Protein AF-A0A5J5CFA6-F1 (afdb_monomer_lite)

Structure (mmCIF, N/CA/C/O backbone):
data_AF-A0A5J5CFA6-F1
#
_entry.id   AF-A0A5J5CFA6-F1
#
loop_
_atom_site.group_PDB
_atom_site.id
_atom_site.type_symbol
_atom_site.label_atom_id
_atom_site.label_alt_id
_atom_site.label_comp_id
_atom_site.label_asym_id
_atom_site.label_entity_id
_atom_site.label_seq_id
_atom_site.pdbx_PDB_ins_code
_atom_site.Cartn_x
_atom_site.Cartn_y
_atom_site.Cartn_z
_atom_site.occupancy
_atom_site.B_iso_or_equiv
_atom_site.auth_seq_id
_atom_site.auth_comp_id
_atom_site.auth_asym_id
_atom_site.auth_atom_id
_atom_site.pdbx_PDB_model_num
ATOM 1 N N . MET A 1 1 ? 17.992 16.872 -19.920 1.00 33.62 1 MET A N 1
ATOM 2 C CA . MET A 1 1 ? 18.796 17.992 -20.480 1.00 33.62 1 MET A CA 1
ATOM 3 C C . MET A 1 1 ? 19.857 17.489 -21.474 1.00 33.62 1 MET A C 1
ATOM 5 O O . MET A 1 1 ? 21.034 17.782 -21.316 1.00 33.62 1 MET A O 1
ATOM 9 N N . VAL A 1 2 ? 19.469 16.762 -22.528 1.00 30.34 2 VAL A N 1
ATOM 10 C CA . VAL A 1 2 ? 20.411 16.257 -23.551 1.00 30.34 2 VAL A CA 1
ATOM 11 C C . VAL A 1 2 ? 19.883 16.626 -24.939 1.00 30.34 2 VAL A C 1
ATOM 13 O O . VAL A 1 2 ? 19.381 15.795 -25.676 1.00 30.34 2 VAL A O 1
ATOM 16 N N . SER A 1 3 ? 19.939 17.915 -25.281 1.00 30.81 3 SER A N 1
ATOM 17 C CA . SER A 1 3 ? 19.613 18.410 -26.634 1.00 30.81 3 SER A CA 1
ATOM 18 C C . SER A 1 3 ? 20.672 19.386 -27.176 1.00 30.81 3 SER A C 1
ATOM 20 O O . SER A 1 3 ? 20.427 20.112 -28.134 1.00 30.81 3 SER A O 1
ATOM 22 N N . GLY A 1 4 ? 21.864 19.430 -26.569 1.00 30.11 4 GLY A N 1
ATOM 23 C CA . GLY A 1 4 ? 22.880 20.448 -26.875 1.00 30.11 4 GLY A CA 1
ATOM 24 C C . GLY A 1 4 ? 24.024 20.031 -27.809 1.00 30.11 4 GLY A C 1
ATOM 25 O O . GLY A 1 4 ? 24.777 20.897 -28.236 1.00 30.11 4 GLY A O 1
ATOM 26 N N . ALA A 1 5 ? 24.203 18.742 -28.126 1.00 32.88 5 ALA A N 1
ATOM 27 C CA . ALA A 1 5 ? 25.466 18.263 -28.718 1.00 32.88 5 ALA A CA 1
ATOM 28 C C . ALA A 1 5 ? 25.434 17.929 -30.225 1.00 32.88 5 ALA A C 1
ATOM 30 O O . ALA A 1 5 ? 26.493 17.786 -30.829 1.00 32.88 5 ALA A O 1
ATOM 31 N N . ARG A 1 6 ? 24.258 17.840 -30.864 1.00 40.03 6 ARG A N 1
ATOM 32 C CA . ARG A 1 6 ? 24.139 17.427 -32.281 1.00 40.03 6 ARG A CA 1
ATOM 33 C C . ARG A 1 6 ? 24.573 18.463 -33.351 1.00 40.03 6 ARG A C 1
ATOM 35 O O . ARG A 1 6 ? 25.003 18.018 -34.413 1.00 40.03 6 ARG A O 1
ATOM 42 N N . PRO A 1 7 ? 24.555 19.801 -33.142 1.00 39.56 7 PRO A N 1
ATOM 43 C CA . PRO A 1 7 ? 24.908 20.748 -34.217 1.00 39.56 7 PRO A CA 1
ATOM 44 C C . PRO A 1 7 ? 26.412 20.821 -34.545 1.00 39.56 7 PRO A C 1
ATOM 46 O O . PRO A 1 7 ? 26.790 21.133 -35.671 1.00 39.56 7 PRO A O 1
ATOM 49 N N . LEU A 1 8 ? 27.284 20.523 -33.574 1.00 43.47 8 LEU A N 1
ATOM 50 C CA . LEU A 1 8 ? 28.741 20.693 -33.700 1.00 43.47 8 LEU A CA 1
ATOM 51 C C . LEU A 1 8 ? 29.437 19.541 -34.446 1.00 43.47 8 LEU A C 1
ATOM 53 O O . LEU A 1 8 ? 30.535 19.722 -34.972 1.00 43.47 8 LEU A O 1
ATOM 57 N N . GLU A 1 9 ? 28.824 18.356 -34.502 1.00 41.62 9 GLU A N 1
ATOM 58 C CA . GLU A 1 9 ? 29.401 17.184 -35.176 1.00 41.62 9 GLU A CA 1
ATOM 59 C C . GLU A 1 9 ? 29.199 17.222 -36.692 1.00 41.62 9 GLU A C 1
ATOM 61 O O . GLU A 1 9 ? 30.146 16.947 -37.431 1.00 41.62 9 GLU A O 1
ATOM 66 N N . GLY A 1 10 ? 28.026 17.658 -37.167 1.00 38.44 10 GLY A N 1
ATOM 67 C CA . GLY A 1 10 ? 27.763 17.833 -38.601 1.00 38.44 10 GLY A CA 1
ATOM 68 C C . GLY A 1 10 ? 28.686 18.873 -39.244 1.00 38.44 10 GLY A C 1
ATOM 69 O O . GLY A 1 10 ? 29.215 18.653 -40.332 1.00 38.44 10 GLY A O 1
ATOM 70 N N . GLN A 1 11 ? 28.976 19.961 -38.526 1.00 43.03 11 GLN A N 1
ATOM 71 C CA . GLN A 1 11 ? 29.880 21.014 -38.993 1.00 43.03 11 GLN A CA 1
ATOM 72 C C . GLN A 1 11 ? 31.335 20.518 -39.108 1.00 43.03 11 GLN A C 1
ATOM 74 O O . GLN A 1 11 ? 31.998 20.773 -40.111 1.00 43.03 11 GLN A O 1
ATOM 79 N N . LYS A 1 12 ? 31.805 19.708 -38.147 1.00 46.19 12 LYS A N 1
ATOM 80 C CA . LYS A 1 12 ? 33.144 19.088 -38.189 1.00 46.19 12 LYS A CA 1
ATOM 81 C C . LYS A 1 12 ? 33.281 18.013 -39.272 1.00 46.19 12 LYS A C 1
ATOM 83 O O . LYS A 1 12 ? 34.364 17.842 -39.833 1.00 46.19 12 LYS A O 1
ATOM 88 N N . ILE A 1 13 ? 32.208 17.285 -39.591 1.00 42.47 13 ILE A N 1
ATOM 89 C CA . ILE A 1 13 ? 32.183 16.320 -40.705 1.00 42.47 13 ILE A CA 1
ATOM 90 C C . ILE A 1 13 ? 32.250 17.059 -42.050 1.00 42.47 13 ILE A C 1
ATOM 92 O O . ILE A 1 13 ? 32.995 16.654 -42.945 1.00 42.47 13 ILE A O 1
ATOM 96 N N . GLN A 1 14 ? 31.555 18.192 -42.174 1.00 42.97 14 GLN A N 1
ATOM 97 C CA . GLN A 1 14 ? 31.623 19.040 -43.363 1.00 42.97 14 GLN A CA 1
ATOM 98 C C . GLN A 1 14 ? 33.031 19.638 -43.551 1.00 42.97 14 GLN A C 1
ATOM 100 O O . GLN A 1 14 ? 33.570 19.590 -44.654 1.00 42.97 14 GLN A O 1
ATOM 105 N N . GLU A 1 15 ? 33.665 20.126 -42.477 1.00 49.53 15 GLU A N 1
ATOM 106 C CA . GLU A 1 15 ? 35.040 20.661 -42.485 1.00 49.53 15 GLU A CA 1
ATOM 107 C C . GLU A 1 15 ? 36.104 19.597 -42.799 1.00 49.53 15 GLU A C 1
ATOM 109 O O . GLU A 1 15 ? 37.055 19.847 -43.539 1.00 49.53 15 GLU A O 1
ATOM 114 N N . THR A 1 16 ? 35.947 18.377 -42.281 1.00 44.50 16 THR A N 1
ATOM 115 C CA . THR A 1 16 ? 36.862 17.268 -42.606 1.00 44.50 16 THR A CA 1
ATOM 116 C C . THR A 1 16 ? 36.688 16.788 -44.046 1.00 44.50 16 THR A C 1
ATOM 118 O O . THR A 1 16 ? 37.679 16.466 -44.700 1.00 44.50 16 THR A O 1
ATOM 121 N N . THR A 1 17 ? 35.465 16.814 -44.580 1.00 42.38 17 THR A N 1
ATOM 122 C CA . THR A 1 17 ? 35.175 16.469 -45.982 1.00 42.38 17 THR A CA 1
ATOM 123 C C . THR A 1 17 ? 35.729 17.516 -46.952 1.00 42.38 17 THR A C 1
ATOM 125 O O . THR A 1 17 ? 36.314 17.162 -47.978 1.00 42.38 17 THR A O 1
ATOM 128 N N . THR A 1 18 ? 35.635 18.808 -46.622 1.00 51.56 18 THR A N 1
ATOM 129 C CA . THR A 1 18 ? 36.231 19.882 -47.433 1.00 51.56 18 THR A CA 1
ATOM 130 C C . THR A 1 18 ? 37.760 19.863 -47.383 1.00 51.56 18 THR A C 1
ATOM 132 O O . THR A 1 18 ? 38.388 20.047 -48.429 1.00 51.56 18 THR A O 1
ATOM 135 N N . LEU A 1 19 ? 38.368 19.554 -46.229 1.00 52.03 19 LEU A N 1
ATOM 136 C CA . LEU A 1 19 ? 39.818 19.341 -46.087 1.00 52.03 19 LEU A CA 1
ATOM 137 C C . LEU A 1 19 ? 40.317 18.119 -46.876 1.00 52.03 19 LEU A C 1
ATOM 139 O O . LEU A 1 19 ? 41.368 18.183 -47.512 1.00 52.03 19 LEU A O 1
ATOM 143 N N . LEU A 1 20 ? 39.565 17.014 -46.881 1.00 49.50 20 LEU A N 1
ATOM 144 C CA . LEU A 1 20 ? 39.881 15.821 -47.678 1.00 49.50 20 LEU A CA 1
AT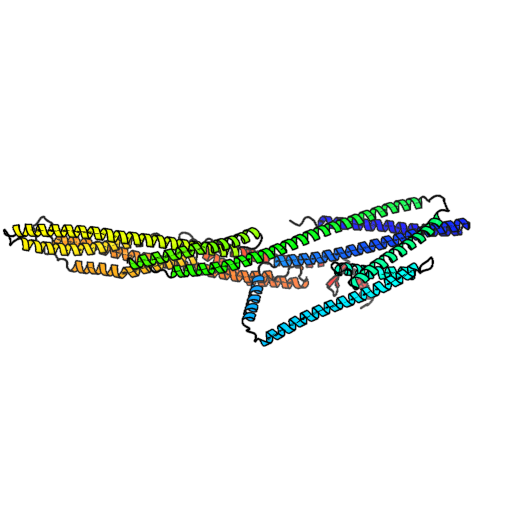OM 145 C C . LEU A 1 20 ? 39.823 16.108 -49.184 1.00 49.50 20 LEU A C 1
ATOM 147 O O . LEU A 1 20 ? 40.749 15.731 -49.903 1.00 49.50 20 LEU A O 1
ATOM 151 N N . ASN A 1 21 ? 38.795 16.824 -49.649 1.00 49.47 21 ASN A N 1
ATOM 152 C CA . ASN A 1 21 ? 38.647 17.182 -51.063 1.00 49.47 21 ASN A CA 1
ATOM 153 C C . ASN A 1 21 ? 39.729 18.167 -51.535 1.00 49.47 21 ASN A C 1
ATOM 155 O O . ASN A 1 21 ? 40.370 17.925 -52.554 1.00 49.47 21 ASN A O 1
ATOM 159 N N . THR A 1 22 ? 40.023 19.220 -50.765 1.00 53.91 22 THR A N 1
ATOM 160 C CA . THR A 1 22 ? 41.109 20.161 -51.118 1.00 53.91 22 THR A CA 1
ATOM 161 C C . THR A 1 22 ? 42.494 19.514 -51.085 1.00 53.91 22 THR A C 1
ATOM 163 O O . THR A 1 22 ? 43.378 19.893 -51.858 1.00 53.91 22 THR A O 1
ATOM 166 N N . ASN A 1 23 ? 42.715 18.523 -50.218 1.00 53.34 23 ASN A N 1
ATOM 167 C CA . ASN A 1 23 ? 43.973 17.779 -50.188 1.00 53.34 23 ASN A CA 1
ATOM 168 C C . ASN A 1 23 ? 44.081 16.755 -51.327 1.00 53.34 23 ASN A C 1
ATOM 170 O O . ASN A 1 23 ? 45.186 16.524 -51.822 1.00 53.34 23 ASN A O 1
ATOM 174 N N . TRP A 1 24 ? 42.963 16.202 -51.805 1.00 58.28 24 TRP A N 1
ATOM 175 C CA . TRP A 1 24 ? 42.947 15.332 -52.983 1.00 58.28 24 TRP A CA 1
ATOM 176 C C . TRP A 1 24 ? 43.422 16.063 -54.244 1.00 58.28 24 TRP A C 1
ATOM 178 O O . TRP A 1 24 ? 44.252 15.535 -54.984 1.00 58.28 24 TRP A O 1
ATOM 188 N N . ASP A 1 25 ? 43.010 17.317 -54.433 1.00 60.88 25 ASP A N 1
ATOM 189 C CA . ASP A 1 25 ? 43.455 18.143 -55.561 1.00 60.88 25 ASP A CA 1
ATOM 190 C C . ASP A 1 25 ? 44.965 18.418 -55.530 1.00 60.88 25 ASP A C 1
ATOM 192 O O . ASP A 1 25 ? 45.639 18.377 -56.564 1.00 60.88 25 ASP A O 1
ATOM 196 N N . LYS A 1 26 ? 45.533 18.632 -54.335 1.00 61.62 26 LYS A N 1
ATOM 197 C CA . LYS A 1 26 ? 46.985 18.798 -54.151 1.00 61.62 26 LYS A CA 1
ATOM 198 C C . LYS A 1 26 ? 47.749 17.514 -54.478 1.00 61.62 26 LYS A C 1
ATOM 200 O O . LYS A 1 26 ? 48.770 17.573 -55.161 1.00 61.62 26 LYS A O 1
ATOM 205 N N . VAL A 1 27 ? 47.251 16.358 -54.037 1.00 61.31 27 VAL A N 1
ATOM 206 C CA . VAL A 1 27 ? 47.850 15.045 -54.341 1.00 61.31 27 VAL A CA 1
ATOM 207 C C . VAL A 1 27 ? 47.764 14.737 -55.837 1.00 61.31 27 VAL A C 1
ATOM 209 O O . VAL A 1 27 ? 48.747 14.285 -56.428 1.00 61.31 27 VAL A O 1
ATOM 212 N N . ASN A 1 28 ? 46.631 15.041 -56.472 1.00 64.38 28 ASN A N 1
ATOM 213 C CA . ASN A 1 28 ? 46.450 14.881 -57.911 1.00 64.38 28 ASN A CA 1
ATOM 214 C C . ASN A 1 28 ? 47.413 15.787 -58.694 1.00 64.38 28 ASN A C 1
ATOM 216 O O . ASN A 1 28 ? 48.070 15.339 -59.631 1.00 64.38 28 ASN A O 1
ATOM 220 N N . LYS A 1 29 ? 47.593 17.039 -58.259 1.00 70.12 29 LYS A N 1
ATOM 221 C CA . LYS A 1 29 ? 48.580 17.953 -58.847 1.00 70.12 29 LYS A CA 1
ATOM 222 C C . LYS A 1 29 ? 50.013 17.420 -58.724 1.00 70.12 29 LYS A C 1
ATOM 224 O O . LYS A 1 29 ? 50.727 17.395 -59.721 1.00 70.12 29 LYS A O 1
ATOM 229 N N . LEU A 1 30 ? 50.412 16.918 -57.551 1.00 64.88 30 LEU A N 1
ATOM 230 C CA . LEU A 1 30 ? 51.736 16.308 -57.341 1.00 64.88 30 LEU A CA 1
ATOM 231 C C . LEU A 1 30 ? 51.962 15.076 -58.230 1.00 64.88 30 LEU A C 1
ATOM 233 O O . LEU A 1 30 ? 53.066 14.867 -58.735 1.00 64.88 30 LEU A O 1
ATOM 237 N N . TYR A 1 31 ? 50.918 14.277 -58.459 1.00 67.88 31 TYR A N 1
ATOM 238 C CA . TYR A 1 31 ? 50.969 13.154 -59.391 1.00 67.88 31 TYR A CA 1
ATOM 239 C C . TYR A 1 31 ? 51.200 13.624 -60.836 1.00 67.88 31 TYR A C 1
ATOM 241 O O . TYR A 1 31 ? 52.069 13.084 -61.525 1.00 67.88 31 TYR A O 1
ATOM 249 N N . GLN A 1 32 ? 50.487 14.665 -61.277 1.00 71.06 32 GLN A N 1
ATOM 250 C CA . GLN A 1 32 ? 50.674 15.258 -62.605 1.00 71.06 32 GLN A CA 1
ATOM 251 C C . GLN A 1 32 ? 52.067 15.878 -62.777 1.00 71.06 32 GLN A C 1
ATOM 253 O O . GLN A 1 32 ? 52.709 15.690 -63.811 1.00 71.06 32 GLN A O 1
ATOM 258 N N . ASP A 1 33 ? 52.580 16.563 -61.756 1.00 72.19 33 ASP A N 1
ATOM 259 C CA . ASP A 1 33 ? 53.919 17.154 -61.784 1.00 72.19 33 ASP A CA 1
ATOM 260 C C . ASP A 1 33 ? 55.008 16.071 -61.845 1.00 72.19 33 ASP A C 1
ATOM 262 O O . ASP A 1 33 ? 55.966 16.200 -62.607 1.00 72.19 33 ASP A O 1
ATOM 266 N N . ARG A 1 34 ? 54.832 14.943 -61.141 1.00 72.69 34 ARG A N 1
ATOM 267 C CA . ARG A 1 34 ? 55.717 13.771 -61.258 1.00 72.69 34 ARG A CA 1
ATOM 268 C C . ARG A 1 34 ? 55.721 13.199 -62.678 1.00 72.69 34 ARG A C 1
ATOM 270 O O . ARG A 1 34 ? 56.790 12.867 -63.187 1.00 72.69 34 ARG A O 1
ATOM 277 N N . LEU A 1 35 ? 54.557 13.071 -63.319 1.00 71.19 35 LEU A N 1
ATOM 278 C CA . LEU A 1 35 ? 54.470 12.596 -64.706 1.00 71.19 35 LEU A CA 1
ATOM 279 C C . LEU A 1 35 ? 55.238 13.520 -65.657 1.00 71.19 35 LEU A C 1
ATOM 281 O O . LEU A 1 35 ? 56.030 13.039 -66.468 1.00 71.19 35 LEU A O 1
ATOM 285 N N . LYS A 1 36 ? 55.086 14.839 -65.492 1.00 73.75 36 LYS A N 1
ATOM 286 C CA . LYS A 1 36 ? 55.841 15.833 -66.265 1.00 73.75 36 LYS A CA 1
ATOM 287 C C . LYS A 1 36 ? 57.345 15.710 -66.030 1.00 73.75 36 LYS A C 1
ATOM 289 O O . LYS A 1 36 ? 58.085 15.607 -67.002 1.00 73.75 36 LYS A O 1
ATOM 294 N N . VAL A 1 37 ? 57.790 15.643 -64.772 1.00 72.38 37 VAL A N 1
ATOM 295 C CA . VAL A 1 37 ? 59.213 15.491 -64.408 1.00 72.38 37 VAL A CA 1
ATOM 296 C C . VAL A 1 37 ? 59.811 14.201 -64.975 1.00 72.38 37 VAL A C 1
ATOM 298 O O . VAL A 1 37 ? 60.940 14.227 -65.454 1.00 72.38 37 VAL A O 1
ATOM 301 N N . ASN A 1 38 ? 59.065 13.093 -64.972 1.00 71.69 38 ASN A N 1
ATOM 302 C CA . ASN A 1 38 ? 59.511 11.848 -65.598 1.00 71.69 38 ASN A CA 1
ATOM 303 C C . ASN A 1 38 ? 59.621 11.977 -67.121 1.00 71.69 38 ASN A C 1
ATOM 305 O O . ASN A 1 38 ? 60.637 11.566 -67.664 1.00 71.69 38 ASN A O 1
ATOM 309 N N . SER A 1 39 ? 58.621 12.556 -67.800 1.00 73.88 39 SER A N 1
ATOM 310 C CA . SER A 1 39 ? 58.667 12.719 -69.264 1.00 73.88 39 SER A CA 1
ATOM 311 C C . SER A 1 39 ? 59.825 13.620 -69.701 1.00 73.88 39 SER A C 1
ATOM 313 O O . SER A 1 39 ? 60.682 13.196 -70.465 1.00 73.88 39 SER A O 1
ATOM 315 N N . VAL A 1 40 ? 59.937 14.809 -69.099 1.00 73.12 40 VAL A N 1
ATOM 316 C CA . VAL A 1 40 ? 60.995 15.779 -69.398 1.00 73.12 40 VAL A CA 1
ATOM 317 C C . VAL A 1 40 ? 62.363 15.220 -69.016 1.00 73.12 40 VAL A C 1
ATOM 319 O O . VAL A 1 40 ? 63.340 15.418 -69.730 1.00 73.12 40 VAL A O 1
ATOM 322 N N . GLY A 1 41 ? 62.454 14.504 -67.894 1.00 70.94 41 GLY A N 1
ATOM 323 C CA . GLY A 1 41 ? 63.691 13.862 -67.466 1.00 70.94 41 GLY A CA 1
ATOM 324 C C . GLY A 1 41 ? 64.154 12.751 -68.414 1.00 70.94 41 GLY A C 1
ATOM 325 O O . GLY A 1 41 ? 65.361 12.596 -68.606 1.00 70.94 41 GLY A O 1
ATOM 326 N N . GLU A 1 42 ? 63.225 12.010 -69.021 1.00 71.69 42 GLU A N 1
ATOM 327 C CA . GLU A 1 42 ? 63.524 10.976 -70.015 1.00 71.69 42 GLU A CA 1
ATOM 328 C C . GLU A 1 42 ? 63.955 11.599 -71.352 1.00 71.69 42 GLU A C 1
ATOM 330 O O . GLU A 1 42 ? 64.986 11.206 -71.897 1.00 71.69 42 GLU A O 1
ATOM 335 N N . ASP A 1 43 ? 63.253 12.637 -71.820 1.00 73.62 43 ASP A N 1
ATOM 336 C CA . ASP A 1 43 ? 63.606 13.385 -73.036 1.00 73.62 43 ASP A CA 1
ATOM 337 C C . ASP A 1 43 ? 65.006 14.013 -72.920 1.00 73.62 43 ASP A C 1
ATOM 339 O O . ASP A 1 43 ? 65.841 13.895 -73.819 1.00 73.62 43 ASP A O 1
ATOM 343 N N . ILE A 1 44 ? 65.313 14.622 -71.767 1.00 70.75 44 ILE A N 1
ATOM 344 C CA . ILE A 1 44 ? 66.647 15.171 -71.489 1.00 70.75 44 ILE A CA 1
ATOM 345 C C . ILE A 1 44 ? 67.689 14.045 -71.421 1.00 70.75 44 ILE A C 1
ATOM 347 O O . ILE A 1 44 ? 68.805 14.229 -71.907 1.00 70.75 44 ILE A O 1
ATOM 351 N N . SER A 1 45 ? 67.354 12.868 -70.876 1.00 71.25 45 SER A N 1
ATOM 352 C CA . SER A 1 45 ? 68.270 11.716 -70.834 1.00 71.25 45 SER A CA 1
ATOM 353 C C . SER A 1 45 ? 68.674 11.244 -72.236 1.00 71.25 45 SER A C 1
ATOM 355 O O . SER A 1 45 ? 69.821 10.845 -72.426 1.00 71.25 45 SER A O 1
ATOM 357 N N . GLN A 1 46 ? 67.775 11.328 -73.223 1.00 74.12 46 GLN A N 1
ATOM 358 C CA . GLN A 1 46 ? 68.049 10.935 -74.613 1.00 74.12 46 GLN A CA 1
ATOM 359 C C . GLN A 1 46 ? 68.950 11.928 -75.361 1.00 74.12 46 GLN A C 1
ATOM 361 O O . GLN A 1 46 ? 69.677 11.531 -76.269 1.00 74.12 46 GLN A O 1
ATOM 366 N N . LEU A 1 47 ? 68.922 13.204 -74.971 1.00 72.81 47 LEU A N 1
ATOM 367 C CA . LEU A 1 47 ? 69.700 14.286 -75.589 1.00 72.81 47 LEU A CA 1
ATOM 368 C C . LEU A 1 47 ? 71.035 14.568 -74.876 1.00 72.81 47 LEU A C 1
ATOM 370 O O . LEU A 1 47 ? 71.814 15.405 -75.330 1.00 72.81 47 LEU A O 1
ATOM 374 N N . SER A 1 48 ? 71.295 13.896 -73.753 1.00 72.50 48 SER A N 1
ATOM 375 C CA . SER A 1 48 ? 72.458 14.142 -72.893 1.00 72.50 48 SER A CA 1
ATOM 376 C C . SER A 1 48 ? 73.614 13.180 -73.165 1.00 72.50 48 SER A C 1
ATOM 378 O O . SER A 1 48 ? 73.453 12.124 -73.778 1.00 72.50 48 SER A O 1
ATOM 380 N N . THR A 1 49 ? 74.804 13.523 -72.662 1.00 74.12 49 THR A N 1
ATOM 381 C CA . THR A 1 49 ? 75.951 12.606 -72.685 1.00 74.12 49 THR A CA 1
ATOM 382 C C . THR A 1 49 ? 75.633 11.316 -71.906 1.00 74.12 49 THR A C 1
ATOM 384 O O . THR A 1 49 ? 74.797 11.344 -70.998 1.00 74.12 49 THR A O 1
ATOM 387 N N . PRO A 1 50 ? 76.278 10.173 -72.211 1.00 74.62 50 PRO A N 1
ATOM 388 C CA . PRO A 1 50 ? 75.974 8.897 -71.554 1.00 74.62 50 PRO A CA 1
ATOM 389 C C . PRO A 1 50 ? 76.063 8.945 -70.019 1.00 74.62 50 PRO A C 1
ATOM 391 O O . PRO A 1 50 ? 75.222 8.354 -69.332 1.00 74.62 50 PRO A O 1
ATOM 394 N N . ASP A 1 51 ? 77.031 9.691 -69.483 1.00 66.38 51 ASP A N 1
ATOM 395 C CA . ASP A 1 51 ? 77.221 9.858 -68.040 1.00 66.38 51 ASP A CA 1
ATOM 396 C C . ASP A 1 51 ? 76.101 10.702 -67.415 1.00 66.38 51 ASP A C 1
ATOM 398 O O . ASP A 1 51 ? 75.494 10.282 -66.422 1.00 66.38 51 ASP A O 1
ATOM 402 N N . ASP A 1 52 ? 75.737 11.829 -68.030 1.00 65.19 52 ASP A N 1
ATOM 403 C CA . ASP A 1 52 ? 74.643 12.687 -67.557 1.00 65.19 52 ASP A CA 1
ATOM 404 C C . ASP A 1 52 ? 73.280 11.986 -67.657 1.00 65.19 52 ASP A C 1
ATOM 406 O O . ASP A 1 52 ? 72.460 12.047 -66.734 1.00 65.19 52 ASP A O 1
ATOM 410 N N . ALA A 1 53 ? 73.065 11.229 -68.734 1.00 66.75 53 ALA A N 1
ATOM 411 C CA . ALA A 1 53 ? 71.870 10.427 -68.952 1.00 66.75 53 ALA A CA 1
ATOM 412 C C . ALA A 1 53 ? 71.695 9.353 -67.863 1.00 66.75 53 ALA A C 1
ATOM 414 O O . ALA A 1 53 ? 70.588 9.160 -67.347 1.00 66.75 53 ALA A O 1
ATOM 415 N N . SER A 1 54 ? 72.785 8.681 -67.471 1.00 71.69 54 SER A N 1
ATOM 416 C CA . SER A 1 54 ? 72.782 7.669 -66.405 1.00 71.69 54 SER A CA 1
ATOM 417 C C . SER A 1 54 ? 72.448 8.269 -65.030 1.00 71.69 54 SER A C 1
ATOM 419 O O . SER A 1 54 ? 71.712 7.681 -64.223 1.00 71.69 54 SER A O 1
ATOM 421 N N . ARG A 1 55 ? 72.934 9.487 -64.780 1.00 71.12 55 ARG A N 1
ATOM 422 C CA . ARG A 1 55 ? 72.717 10.228 -63.541 1.00 71.12 55 ARG A CA 1
ATOM 423 C C . ARG A 1 55 ? 71.272 10.708 -63.409 1.00 71.12 55 ARG A C 1
ATOM 425 O O . ARG A 1 55 ? 70.663 10.509 -62.355 1.00 71.12 55 ARG A O 1
ATOM 432 N N . LEU A 1 56 ? 70.707 11.265 -64.481 1.00 70.06 56 LEU A N 1
ATOM 433 C CA . LEU A 1 56 ? 69.295 11.654 -64.567 1.00 70.06 56 LEU A CA 1
ATOM 434 C C . LEU A 1 56 ? 68.369 10.455 -64.340 1.00 70.06 56 LEU A C 1
ATOM 436 O O . LEU A 1 56 ? 67.493 10.515 -63.476 1.00 70.06 56 LEU A O 1
ATOM 440 N N . ARG A 1 57 ? 68.630 9.320 -65.002 1.00 72.81 57 ARG A N 1
ATOM 441 C CA . ARG A 1 57 ? 67.858 8.081 -64.791 1.00 72.81 57 ARG A CA 1
ATOM 442 C C . ARG A 1 57 ? 67.899 7.599 -63.341 1.00 72.81 57 ARG A C 1
ATOM 444 O O . ARG A 1 57 ? 66.892 7.130 -62.813 1.00 72.81 57 ARG A O 1
ATOM 451 N N . THR A 1 58 ? 69.030 7.760 -62.658 1.00 75.12 58 THR A N 1
ATOM 452 C CA . THR A 1 58 ? 69.158 7.399 -61.237 1.00 75.12 58 THR A CA 1
ATOM 453 C C . THR A 1 58 ? 68.327 8.314 -60.328 1.00 75.12 58 THR A C 1
ATOM 455 O O . THR A 1 58 ? 67.664 7.825 -59.410 1.00 75.12 58 THR A O 1
ATOM 458 N N . GLN A 1 59 ? 68.307 9.624 -60.593 1.00 71.25 59 GLN A N 1
ATOM 459 C CA . GLN A 1 59 ? 67.483 10.588 -59.851 1.00 71.25 59 GLN A CA 1
ATOM 460 C C . GLN A 1 59 ? 65.981 10.358 -60.080 1.00 71.25 59 GLN A C 1
ATOM 462 O O . GLN A 1 59 ? 65.217 10.322 -59.114 1.00 71.25 59 GLN A O 1
ATOM 467 N N . LEU A 1 60 ? 65.560 10.096 -61.324 1.00 71.50 60 LEU A N 1
ATOM 468 C CA . LEU A 1 60 ? 64.173 9.732 -61.640 1.00 71.50 60 LEU A CA 1
ATOM 469 C C . LEU A 1 60 ? 63.766 8.428 -60.951 1.00 71.50 60 LEU A C 1
ATOM 471 O O . LEU A 1 60 ? 62.680 8.337 -60.380 1.00 71.50 60 LEU A O 1
ATOM 475 N N . LYS A 1 61 ? 64.650 7.423 -60.919 1.00 74.69 61 LYS A N 1
ATOM 476 C CA . LYS A 1 61 ? 64.393 6.169 -60.201 1.00 74.69 61 LYS A CA 1
ATOM 477 C C . LYS A 1 61 ? 64.188 6.409 -58.705 1.00 74.69 61 LYS A C 1
ATOM 479 O O . LYS A 1 61 ? 63.241 5.882 -58.136 1.00 74.69 61 LYS A O 1
ATOM 484 N N . LEU A 1 62 ? 65.020 7.240 -58.077 1.00 73.50 62 LEU A N 1
ATOM 485 C CA . LEU A 1 62 ? 64.872 7.604 -56.667 1.00 73.50 62 LEU A CA 1
ATOM 486 C C . LEU A 1 62 ? 63.557 8.354 -56.394 1.00 73.50 62 LEU A C 1
ATOM 488 O O . LEU A 1 62 ? 62.882 8.046 -55.410 1.00 73.50 62 LEU A O 1
ATOM 492 N N . LEU A 1 63 ? 63.186 9.309 -57.253 1.00 71.44 63 LEU A N 1
ATOM 493 C CA . LEU A 1 63 ? 61.913 10.029 -57.165 1.00 71.44 63 LEU A CA 1
ATOM 494 C C . LEU A 1 63 ? 60.727 9.059 -57.267 1.00 71.44 63 LEU A C 1
ATOM 496 O O . LEU A 1 63 ? 59.810 9.110 -56.451 1.00 71.44 63 LEU A O 1
ATOM 500 N N . ASN A 1 64 ? 60.784 8.125 -58.216 1.00 75.56 64 ASN A N 1
ATOM 501 C CA . ASN A 1 64 ? 59.755 7.110 -58.422 1.00 75.56 64 ASN A CA 1
ATOM 502 C C . ASN A 1 64 ? 59.659 6.120 -57.251 1.00 75.56 64 ASN A C 1
ATOM 504 O O . ASN A 1 64 ? 58.552 5.772 -56.848 1.00 75.56 64 ASN A O 1
ATOM 508 N N . THR A 1 65 ? 60.782 5.722 -56.647 1.00 75.19 65 THR A N 1
ATOM 509 C CA . THR A 1 65 ? 60.788 4.888 -55.434 1.00 75.19 65 THR A CA 1
ATOM 510 C C . THR A 1 65 ? 60.195 5.628 -54.238 1.00 75.19 65 THR A C 1
ATOM 512 O O . THR A 1 65 ? 59.400 5.055 -53.493 1.00 75.19 65 THR A O 1
ATOM 515 N N . ARG A 1 66 ? 60.535 6.912 -54.056 1.00 69.88 66 ARG A N 1
ATOM 516 C CA . ARG A 1 66 ? 59.927 7.747 -53.010 1.00 69.88 66 ARG A CA 1
ATOM 517 C C . ARG A 1 66 ? 58.421 7.857 -53.224 1.00 69.88 66 ARG A C 1
ATOM 519 O O . ARG A 1 66 ? 57.677 7.583 -52.293 1.00 69.88 66 ARG A O 1
ATOM 526 N N . TRP A 1 67 ? 57.972 8.138 -54.447 1.00 70.19 67 TRP A N 1
ATOM 527 C CA . TRP A 1 67 ? 56.549 8.176 -54.796 1.00 70.19 67 TRP A CA 1
ATOM 528 C C . TRP A 1 67 ? 55.831 6.849 -54.517 1.00 70.19 67 TRP A C 1
ATOM 530 O O . TRP A 1 67 ? 54.749 6.846 -53.940 1.00 70.19 67 TRP A O 1
ATOM 540 N N . ALA A 1 68 ? 56.443 5.710 -54.848 1.00 68.00 68 ALA A N 1
ATOM 541 C CA . ALA A 1 68 ? 55.877 4.398 -54.537 1.00 68.00 68 ALA A CA 1
ATOM 542 C C . ALA A 1 68 ? 55.699 4.185 -53.022 1.00 68.00 68 ALA A C 1
ATOM 544 O O . ALA A 1 68 ? 54.677 3.654 -52.587 1.00 68.00 68 ALA A O 1
ATOM 545 N N . ASN A 1 69 ? 56.651 4.653 -52.209 1.00 65.50 69 ASN A N 1
ATOM 546 C CA . ASN A 1 69 ? 56.532 4.608 -50.753 1.00 65.50 69 ASN A CA 1
ATOM 547 C C . ASN A 1 69 ? 55.415 5.532 -50.230 1.00 65.50 69 ASN A C 1
ATOM 549 O O . ASN A 1 69 ? 54.695 5.150 -49.312 1.00 65.50 69 ASN A O 1
ATOM 553 N N . ILE A 1 70 ? 55.214 6.698 -50.856 1.00 59.12 70 ILE A N 1
ATOM 554 C CA . ILE A 1 70 ? 54.097 7.610 -50.553 1.00 59.12 70 ILE A CA 1
ATOM 555 C C . ILE A 1 70 ? 52.762 6.946 -50.866 1.00 59.12 70 ILE A C 1
ATOM 557 O O . ILE A 1 70 ? 51.876 6.935 -50.019 1.00 59.12 70 ILE A O 1
ATOM 561 N N . CYS A 1 71 ? 52.617 6.342 -52.047 1.00 61.78 71 CYS A N 1
ATOM 562 C CA . CYS A 1 71 ? 51.406 5.603 -52.395 1.00 61.78 71 CYS A CA 1
ATOM 563 C C . CYS A 1 71 ? 51.134 4.478 -51.389 1.00 61.78 71 CYS A C 1
ATOM 565 O O . CYS A 1 71 ? 49.988 4.269 -51.003 1.00 61.78 71 CYS A O 1
ATOM 567 N N . LYS A 1 72 ? 52.181 3.792 -50.916 1.00 66.44 72 LYS A N 1
ATOM 568 C CA . LYS A 1 72 ? 52.056 2.752 -49.890 1.00 66.44 72 LYS A CA 1
ATOM 569 C C . LYS A 1 72 ? 51.566 3.316 -48.552 1.00 66.44 72 LYS A C 1
ATOM 571 O O . LYS A 1 72 ? 50.630 2.767 -47.986 1.00 66.44 72 LYS A O 1
ATOM 576 N N . GLN A 1 73 ? 52.147 4.417 -48.076 1.00 54.06 73 GLN A N 1
ATOM 577 C CA . GLN A 1 73 ? 51.729 5.077 -46.832 1.00 54.06 73 GLN A CA 1
ATOM 578 C C . GLN A 1 73 ? 50.317 5.672 -46.930 1.00 54.06 73 GLN A C 1
ATOM 580 O O . GLN A 1 73 ? 49.529 5.529 -46.001 1.00 54.06 73 GLN A O 1
ATOM 585 N N . LEU A 1 74 ? 49.961 6.277 -48.066 1.00 59.12 74 LEU A N 1
ATOM 586 C CA . LEU A 1 74 ? 48.626 6.823 -48.311 1.00 59.12 74 LEU A CA 1
ATOM 587 C C . LEU A 1 74 ? 47.566 5.718 -48.372 1.00 59.12 74 LEU A C 1
ATOM 589 O O . LEU A 1 74 ? 46.482 5.883 -47.820 1.00 59.12 74 LEU A O 1
ATOM 593 N N . ASN A 1 75 ? 47.875 4.584 -49.004 1.00 57.72 75 ASN A N 1
ATOM 594 C CA . ASN A 1 75 ? 46.982 3.426 -49.033 1.00 57.72 75 ASN A CA 1
ATOM 595 C C . ASN A 1 75 ? 46.818 2.809 -47.645 1.00 57.72 75 ASN A C 1
ATOM 597 O O . ASN A 1 75 ? 45.705 2.462 -47.267 1.00 57.72 75 ASN A O 1
ATOM 601 N N . GLU A 1 76 ? 47.898 2.730 -46.872 1.00 54.81 76 GLU A N 1
ATOM 602 C CA . GLU A 1 76 ? 47.859 2.266 -45.487 1.00 54.81 76 GLU A CA 1
ATOM 603 C C . GLU A 1 76 ? 47.023 3.203 -44.601 1.00 54.81 76 GLU A C 1
ATOM 605 O O . GLU A 1 76 ? 46.199 2.747 -43.814 1.00 54.81 76 GLU A O 1
ATOM 610 N N . HIS A 1 77 ? 47.142 4.518 -44.787 1.00 51.12 77 HIS A N 1
ATOM 611 C CA . HIS A 1 77 ? 46.312 5.497 -44.086 1.00 51.12 77 HIS A CA 1
ATOM 612 C C . HIS A 1 77 ? 44.843 5.444 -44.538 1.00 51.12 77 HIS A C 1
ATOM 614 O O . HIS A 1 77 ? 43.932 5.505 -43.714 1.00 51.12 77 HIS A O 1
ATOM 620 N N . LYS A 1 78 ? 44.583 5.271 -45.841 1.00 51.94 78 LYS A N 1
ATOM 621 C CA . LYS A 1 78 ? 43.231 5.076 -46.390 1.00 51.94 78 LYS A CA 1
ATOM 622 C C . LYS A 1 78 ? 42.588 3.803 -45.837 1.00 51.94 78 LYS A C 1
ATOM 624 O O . LYS A 1 78 ? 41.399 3.826 -45.527 1.00 51.94 78 LYS A O 1
ATOM 629 N N . ARG A 1 79 ? 43.372 2.731 -45.679 1.00 63.28 79 ARG A N 1
ATOM 630 C CA . ARG A 1 79 ? 42.967 1.467 -45.053 1.00 63.28 79 ARG A CA 1
ATOM 631 C C . ARG A 1 79 ? 42.616 1.677 -43.580 1.00 63.28 79 ARG A C 1
ATOM 633 O O . ARG A 1 79 ? 41.480 1.416 -43.210 1.00 63.28 79 ARG A O 1
ATOM 640 N N . ARG A 1 80 ? 43.516 2.261 -42.778 1.00 47.19 80 ARG A N 1
ATOM 641 C CA . ARG A 1 80 ? 43.263 2.566 -41.352 1.00 47.19 80 ARG A CA 1
ATOM 642 C C . ARG A 1 80 ? 42.069 3.499 -41.145 1.00 47.19 80 ARG A C 1
ATOM 644 O O . ARG A 1 80 ? 41.281 3.301 -40.232 1.00 47.19 80 ARG A O 1
ATOM 651 N N . SER A 1 81 ? 41.889 4.495 -42.012 1.00 45.41 81 SER A N 1
ATOM 652 C CA . SER A 1 81 ? 40.730 5.397 -41.981 1.00 45.41 81 SER A CA 1
ATOM 653 C C . SER A 1 81 ? 39.425 4.702 -42.390 1.00 45.41 81 SER A C 1
ATOM 655 O O . SER A 1 81 ? 38.362 5.031 -41.864 1.00 45.41 81 SER A O 1
ATOM 657 N N . ALA A 1 82 ? 39.470 3.755 -43.331 1.00 47.44 82 ALA A N 1
ATOM 658 C CA . ALA A 1 82 ? 38.319 2.916 -43.657 1.00 47.44 82 ALA A CA 1
ATOM 659 C C . ALA A 1 82 ? 37.969 1.996 -42.480 1.00 47.44 82 ALA A C 1
ATOM 661 O O . ALA A 1 82 ? 36.818 1.979 -42.072 1.00 47.44 82 ALA A O 1
ATOM 662 N N . GLU A 1 83 ? 38.959 1.347 -41.868 1.00 47.72 83 GLU A N 1
ATOM 663 C CA . GLU A 1 83 ? 38.785 0.506 -40.677 1.00 47.72 83 GLU A CA 1
ATOM 664 C C . GLU A 1 83 ? 38.230 1.296 -39.491 1.00 47.72 83 GLU A C 1
ATOM 666 O O . GLU A 1 83 ? 37.275 0.854 -38.862 1.00 47.72 83 GLU A O 1
ATOM 671 N N . ALA A 1 84 ? 38.731 2.509 -39.242 1.00 41.47 84 ALA A N 1
ATOM 672 C CA . ALA A 1 84 ? 38.195 3.401 -38.219 1.00 41.47 84 ALA A CA 1
ATOM 673 C C . ALA A 1 84 ? 36.752 3.844 -38.520 1.00 41.47 84 ALA A C 1
ATOM 675 O O . ALA A 1 84 ? 35.944 3.947 -37.599 1.00 41.47 84 ALA A O 1
ATOM 676 N N . ARG A 1 85 ? 36.391 4.077 -39.793 1.00 46.19 85 ARG A N 1
ATOM 677 C CA . ARG A 1 85 ? 35.003 4.372 -40.199 1.00 46.19 85 ARG A CA 1
ATOM 678 C C . ARG A 1 85 ? 34.090 3.168 -40.005 1.00 46.19 85 ARG A C 1
ATOM 680 O O . ARG A 1 85 ? 33.003 3.341 -39.469 1.00 46.19 85 ARG A O 1
ATOM 687 N N . THR A 1 86 ? 34.530 1.972 -40.383 1.00 50.66 86 THR A N 1
ATOM 688 C CA . THR A 1 86 ? 33.775 0.732 -40.174 1.00 50.66 86 THR A CA 1
ATOM 689 C C . THR A 1 86 ? 33.614 0.432 -38.684 1.00 50.66 86 THR A C 1
ATOM 691 O O . THR A 1 86 ? 32.515 0.111 -38.256 1.00 50.66 86 THR A O 1
ATOM 694 N N . ALA A 1 87 ? 34.658 0.628 -37.874 1.00 44.03 87 ALA A N 1
ATOM 695 C CA . ALA A 1 87 ? 34.592 0.485 -36.421 1.00 44.03 87 ALA A CA 1
ATOM 696 C C . ALA A 1 87 ? 33.686 1.542 -35.771 1.00 44.03 87 ALA A C 1
ATOM 698 O O . ALA A 1 87 ? 32.931 1.220 -34.863 1.00 44.03 87 ALA A O 1
ATOM 699 N N . THR A 1 88 ? 33.706 2.789 -36.256 1.00 41.19 88 THR A N 1
ATOM 700 C CA . THR A 1 88 ? 32.804 3.853 -35.778 1.00 41.19 88 THR A CA 1
ATOM 701 C C . THR A 1 88 ? 31.354 3.566 -36.159 1.00 41.19 88 THR A C 1
ATOM 703 O O . THR A 1 88 ? 30.474 3.765 -35.332 1.00 41.19 88 THR A O 1
ATOM 706 N N . ALA A 1 89 ? 31.095 3.068 -37.372 1.00 46.47 89 ALA A N 1
ATOM 707 C CA . ALA A 1 89 ? 29.761 2.663 -37.809 1.00 46.47 89 ALA A CA 1
ATOM 708 C C . ALA A 1 89 ? 29.247 1.465 -36.998 1.00 46.47 89 ALA A C 1
ATOM 710 O O . ALA A 1 89 ? 28.133 1.517 -36.495 1.00 46.47 89 ALA A O 1
ATOM 711 N N . ALA A 1 90 ? 30.086 0.447 -36.776 1.00 45.41 90 ALA A N 1
ATOM 712 C CA . ALA A 1 90 ? 29.758 -0.688 -35.915 1.00 45.41 90 ALA A CA 1
ATOM 713 C C . ALA A 1 90 ? 29.523 -0.253 -34.460 1.00 45.41 90 ALA A C 1
ATOM 715 O O . ALA A 1 90 ? 28.614 -0.743 -33.804 1.00 45.41 90 ALA A O 1
ATOM 716 N N . LEU A 1 91 ? 30.297 0.709 -33.945 1.00 40.31 91 LEU A N 1
ATOM 717 C CA . LEU A 1 91 ? 30.072 1.291 -32.623 1.00 40.31 91 LEU A CA 1
ATOM 718 C C . LEU A 1 91 ? 28.773 2.108 -32.582 1.00 40.31 91 LEU A C 1
ATOM 720 O O . LEU A 1 91 ? 28.063 2.037 -31.590 1.00 40.31 91 LEU A O 1
ATOM 724 N N . GLN A 1 92 ? 28.442 2.868 -33.628 1.00 42.97 92 GLN A N 1
ATOM 725 C CA . GLN A 1 92 ? 27.176 3.603 -33.732 1.00 42.97 92 GLN A CA 1
ATOM 726 C C . GLN A 1 92 ? 25.974 2.662 -33.824 1.00 42.97 92 GLN A C 1
ATOM 728 O O . GLN A 1 92 ? 24.958 2.935 -33.196 1.00 42.97 92 GLN A O 1
ATOM 733 N N . GLU A 1 93 ? 26.097 1.551 -34.545 1.00 50.00 93 GLU A N 1
ATOM 734 C CA . GLU A 1 93 ? 25.090 0.492 -34.615 1.00 50.00 93 GLU A CA 1
ATOM 735 C C . GLU A 1 93 ? 24.944 -0.216 -33.264 1.00 50.00 93 GLU A C 1
ATOM 737 O O . GLU A 1 93 ? 23.832 -0.353 -32.763 1.00 50.00 93 GLU A O 1
ATOM 742 N N . ASN A 1 94 ? 26.055 -0.557 -32.606 1.00 42.81 94 ASN A N 1
ATOM 743 C CA . ASN A 1 94 ? 26.049 -1.157 -31.272 1.00 42.81 94 ASN A CA 1
ATOM 744 C C . ASN A 1 94 ? 25.498 -0.194 -30.211 1.00 42.81 94 ASN A C 1
ATOM 746 O O . ASN A 1 94 ? 24.710 -0.612 -29.371 1.00 42.81 94 ASN A O 1
ATOM 750 N N . MET A 1 95 ? 25.848 1.096 -30.255 1.00 40.69 95 MET A N 1
ATOM 751 C CA . MET A 1 95 ? 25.275 2.127 -29.383 1.00 40.69 95 MET A CA 1
ATOM 752 C C . MET A 1 95 ? 23.802 2.368 -29.702 1.00 40.69 95 MET A C 1
ATOM 754 O O . MET A 1 95 ? 23.026 2.530 -28.776 1.00 40.69 95 MET A O 1
ATOM 758 N N . GLY A 1 96 ? 23.391 2.358 -30.971 1.00 46.03 96 GLY A N 1
ATOM 759 C CA . GLY A 1 96 ? 21.984 2.448 -31.367 1.00 46.03 96 GLY A CA 1
ATOM 760 C C . GLY A 1 96 ? 21.179 1.243 -30.882 1.00 46.03 96 GLY A C 1
ATOM 761 O O . GLY A 1 96 ? 20.098 1.408 -30.330 1.00 46.03 96 GLY A O 1
ATOM 762 N N . SER A 1 97 ? 21.746 0.041 -30.984 1.00 45.22 97 SER A N 1
ATOM 763 C CA . SER A 1 97 ? 21.174 -1.186 -30.430 1.00 45.22 97 SER A CA 1
ATOM 764 C C . SER A 1 97 ? 21.133 -1.160 -28.902 1.00 45.22 97 SER A C 1
ATOM 766 O O . SER A 1 97 ? 20.175 -1.657 -28.318 1.00 45.22 97 SER A O 1
ATOM 768 N N . MET A 1 98 ? 22.149 -0.599 -28.240 1.00 38.88 98 MET A N 1
ATOM 769 C CA . MET A 1 98 ? 22.226 -0.500 -26.780 1.00 38.88 98 MET A CA 1
ATOM 770 C C . MET A 1 98 ? 21.303 0.593 -26.237 1.00 38.88 98 MET A C 1
ATOM 772 O O . MET A 1 98 ? 20.674 0.373 -25.215 1.00 38.88 98 MET A O 1
ATOM 776 N N . LEU A 1 99 ? 21.161 1.723 -26.934 1.00 43.44 99 LEU A N 1
ATOM 777 C CA . LEU A 1 99 ? 20.180 2.770 -26.639 1.00 43.44 99 LEU A CA 1
ATOM 778 C C . LEU A 1 99 ? 18.761 2.265 -26.892 1.00 43.44 99 LEU A C 1
ATOM 780 O O . LEU A 1 99 ? 17.916 2.441 -26.036 1.00 43.44 99 LEU A O 1
ATOM 784 N N . GLY A 1 100 ? 18.518 1.533 -27.981 1.00 45.81 100 GLY A N 1
ATOM 785 C CA . GLY A 1 100 ? 17.235 0.867 -28.209 1.00 45.81 100 GLY A CA 1
ATOM 786 C C . GLY A 1 100 ? 16.944 -0.243 -27.191 1.00 45.81 100 GLY A C 1
ATOM 787 O O . GLY A 1 100 ? 15.787 -0.495 -26.868 1.00 45.81 100 GLY A O 1
ATOM 788 N N . TRP A 1 101 ? 17.971 -0.911 -26.657 1.00 49.31 101 TRP A N 1
ATOM 789 C CA . TRP A 1 101 ? 17.825 -1.857 -25.547 1.00 49.31 101 TRP A CA 1
ATOM 790 C C . TRP A 1 101 ? 17.592 -1.145 -24.209 1.00 49.31 101 TRP A C 1
ATOM 792 O O . TRP A 1 101 ? 16.784 -1.623 -23.423 1.00 49.31 101 TRP A O 1
ATOM 802 N N . LEU A 1 102 ? 18.247 -0.007 -23.963 1.00 40.12 102 LEU A N 1
ATOM 803 C CA . LEU A 1 102 ? 18.056 0.828 -22.776 1.00 40.12 102 LEU A CA 1
ATOM 804 C C . LEU A 1 102 ? 16.685 1.508 -22.780 1.00 40.12 102 LEU A C 1
ATOM 806 O O . LEU A 1 102 ? 16.028 1.444 -21.756 1.00 40.12 102 LEU A O 1
ATOM 810 N N . ASP A 1 103 ? 16.205 2.024 -23.914 1.00 45.31 103 ASP A N 1
ATOM 811 C CA . ASP A 1 103 ? 14.834 2.528 -24.083 1.00 45.31 103 ASP A CA 1
ATOM 812 C C . ASP A 1 103 ? 13.825 1.400 -23.832 1.00 45.31 103 ASP A C 1
ATOM 814 O O . ASP A 1 103 ? 12.865 1.568 -23.088 1.00 45.31 103 ASP A O 1
ATOM 818 N N . LYS A 1 104 ? 14.078 0.191 -24.359 1.00 46.22 104 LYS A N 1
ATOM 819 C CA . LYS A 1 104 ? 13.258 -0.992 -24.044 1.00 46.22 104 LYS A CA 1
ATOM 820 C C . LYS A 1 104 ? 13.338 -1.389 -22.570 1.00 46.22 104 LYS A C 1
ATOM 822 O O . LYS A 1 104 ? 12.344 -1.861 -22.039 1.00 46.22 104 LYS A O 1
ATOM 827 N N . ALA A 1 105 ? 14.481 -1.231 -21.908 1.00 39.47 105 ALA A N 1
ATOM 828 C CA . ALA A 1 105 ? 14.677 -1.585 -20.503 1.00 39.47 105 ALA A CA 1
ATOM 829 C C . ALA A 1 105 ? 14.128 -0.519 -19.531 1.00 39.47 105 ALA A C 1
ATOM 831 O O . ALA A 1 105 ? 13.651 -0.881 -18.457 1.00 39.47 105 ALA A O 1
ATOM 832 N N . GLU A 1 106 ? 14.149 0.763 -19.911 1.00 37.62 106 GLU A N 1
ATOM 833 C CA . GLU A 1 106 ? 13.507 1.882 -19.209 1.00 37.62 106 GLU A CA 1
ATOM 834 C C . GLU A 1 106 ? 11.984 1.833 -19.385 1.00 37.62 106 GLU A C 1
ATOM 836 O O . GLU A 1 106 ? 11.265 1.941 -18.393 1.00 37.62 106 GLU A O 1
ATOM 841 N N . CYS A 1 107 ? 11.477 1.548 -20.592 1.00 39.19 107 CYS A N 1
ATOM 842 C CA . CYS A 1 107 ? 10.050 1.295 -20.821 1.00 39.19 107 CYS A CA 1
ATOM 843 C C . CYS A 1 107 ? 9.568 -0.020 -20.176 1.00 39.19 107 CYS A C 1
ATOM 845 O O . CYS A 1 107 ? 8.403 -0.134 -19.804 1.00 39.19 107 CYS A O 1
ATOM 847 N N . ALA A 1 108 ? 10.445 -1.012 -19.975 1.00 38.38 108 ALA A N 1
ATOM 848 C CA . ALA A 1 108 ? 10.099 -2.298 -19.355 1.00 38.38 108 ALA A CA 1
ATOM 849 C C . ALA A 1 108 ? 10.030 -2.290 -17.812 1.00 38.38 108 ALA A C 1
ATOM 851 O O . ALA A 1 108 ? 10.033 -3.361 -17.193 1.00 38.38 108 ALA A O 1
ATOM 852 N N . ARG A 1 109 ? 9.885 -1.132 -17.154 1.00 44.16 109 ARG A N 1
ATOM 853 C CA . ARG A 1 109 ? 9.405 -1.079 -15.761 1.00 44.16 109 ARG A CA 1
ATOM 854 C C . ARG A 1 109 ? 8.066 -0.348 -15.675 1.00 44.16 109 ARG A C 1
ATOM 856 O O . ARG A 1 109 ? 8.040 0.858 -15.492 1.00 44.16 109 ARG A O 1
ATOM 863 N N . VAL A 1 110 ? 6.975 -1.126 -15.736 1.00 38.97 110 VAL A N 1
ATOM 864 C CA . VAL A 1 110 ? 5.997 -1.319 -14.633 1.00 38.97 110 VAL A CA 1
ATOM 865 C C . VAL A 1 110 ? 4.877 -2.321 -15.007 1.00 38.97 110 VAL A C 1
ATOM 867 O O . VAL A 1 110 ? 4.388 -2.999 -14.108 1.00 38.97 110 VAL A O 1
ATOM 870 N N . GLU A 1 111 ? 4.532 -2.557 -16.280 1.00 44.66 111 GLU A N 1
ATOM 871 C CA . GLU A 1 111 ? 3.282 -3.299 -16.591 1.00 44.66 111 GLU A CA 1
ATOM 872 C C . GLU A 1 111 ? 3.393 -4.807 -16.917 1.00 44.66 111 GLU A C 1
ATOM 874 O O . GLU A 1 111 ? 2.459 -5.552 -16.626 1.00 44.66 111 GLU A O 1
ATOM 879 N N . GLU A 1 112 ? 4.518 -5.339 -17.418 1.00 41.81 112 GLU A N 1
ATOM 880 C CA . GLU A 1 112 ? 4.596 -6.778 -17.783 1.00 41.81 112 GLU A CA 1
ATOM 881 C C . GLU A 1 112 ? 5.125 -7.726 -16.684 1.00 41.81 112 GLU A C 1
ATOM 883 O O . GLU A 1 112 ? 5.017 -8.955 -16.786 1.00 41.81 112 GLU A O 1
ATOM 888 N N . LEU A 1 113 ? 5.704 -7.188 -15.609 1.00 36.97 113 LEU A N 1
ATOM 889 C CA . LEU A 1 113 ? 6.274 -7.978 -14.509 1.00 36.97 113 LEU A CA 1
ATOM 890 C C . LEU A 1 113 ? 5.234 -8.787 -13.703 1.00 36.97 113 LEU A C 1
ATOM 892 O O . LEU A 1 113 ? 5.555 -9.918 -13.332 1.00 36.97 113 LEU A O 1
ATOM 896 N N . PRO A 1 114 ? 3.995 -8.313 -13.461 1.00 42.34 114 PRO A N 1
ATOM 897 C CA . PRO A 1 114 ? 2.971 -9.099 -12.773 1.00 42.34 114 PRO A CA 1
ATOM 898 C C . PRO A 1 114 ? 2.488 -10.297 -13.596 1.00 42.34 114 PRO A C 1
ATOM 900 O O . PRO A 1 114 ? 2.359 -11.385 -13.046 1.00 42.34 114 PRO A O 1
ATOM 903 N N . ALA A 1 115 ? 2.289 -10.143 -14.910 1.00 43.16 115 ALA A N 1
ATOM 904 C CA . ALA A 1 115 ? 1.805 -11.217 -15.782 1.00 43.16 115 ALA A CA 1
ATOM 905 C C . ALA A 1 115 ? 2.854 -12.326 -15.970 1.00 43.16 115 ALA A C 1
ATOM 907 O O . ALA A 1 115 ? 2.536 -13.511 -15.856 1.00 43.16 115 ALA A O 1
ATOM 908 N N . LYS A 1 116 ? 4.132 -11.958 -16.156 1.00 41.50 116 LYS A N 1
ATOM 909 C CA . LYS A 1 116 ? 5.240 -12.929 -16.210 1.00 41.50 116 LYS A CA 1
ATOM 910 C C . LYS A 1 116 ? 5.522 -13.565 -14.848 1.00 41.50 116 LYS A C 1
ATOM 912 O O . LYS A 1 116 ? 5.842 -14.749 -14.804 1.00 41.50 116 LYS A O 1
ATOM 917 N N . LYS A 1 117 ? 5.337 -12.841 -13.737 1.00 41.59 117 LYS A N 1
ATOM 918 C CA . LYS A 1 117 ? 5.436 -13.391 -12.374 1.00 41.59 117 LYS A CA 1
ATOM 919 C C . LYS A 1 117 ? 4.297 -14.362 -12.055 1.00 41.59 117 LYS A C 1
ATOM 921 O O . LYS A 1 117 ? 4.573 -15.429 -11.526 1.00 41.59 117 LYS A O 1
ATOM 926 N N . MET A 1 118 ? 3.060 -14.047 -12.436 1.00 46.94 118 MET A N 1
ATOM 927 C CA . MET A 1 118 ? 1.894 -14.915 -12.241 1.00 46.94 118 MET A CA 1
ATOM 928 C C . MET A 1 118 ? 1.979 -16.165 -13.128 1.00 46.94 118 MET A C 1
ATOM 930 O O . MET A 1 118 ? 1.698 -17.264 -12.662 1.00 46.94 118 MET A O 1
ATOM 934 N N . ALA A 1 119 ? 2.476 -16.029 -14.364 1.00 43.72 119 ALA A N 1
ATOM 935 C CA . ALA A 1 119 ? 2.790 -17.161 -15.237 1.00 43.72 119 ALA A CA 1
ATOM 936 C C . ALA A 1 119 ? 3.944 -18.020 -14.687 1.00 43.72 119 ALA A C 1
ATOM 938 O O . ALA A 1 119 ? 3.880 -19.243 -14.766 1.00 43.72 119 ALA A O 1
ATOM 939 N N . MET A 1 120 ? 4.971 -17.406 -14.084 1.00 37.56 120 MET A N 1
ATOM 940 C CA . MET A 1 120 ? 6.077 -18.103 -13.415 1.00 37.56 120 MET A CA 1
ATOM 941 C C . MET A 1 120 ? 5.624 -18.783 -12.112 1.00 37.56 120 MET A C 1
ATOM 943 O O . MET A 1 120 ? 6.089 -19.876 -11.814 1.00 37.56 120 MET A O 1
ATOM 947 N N . GLU A 1 121 ? 4.711 -18.187 -11.341 1.00 43.62 121 GLU A N 1
ATOM 948 C CA . GLU A 1 121 ? 4.135 -18.745 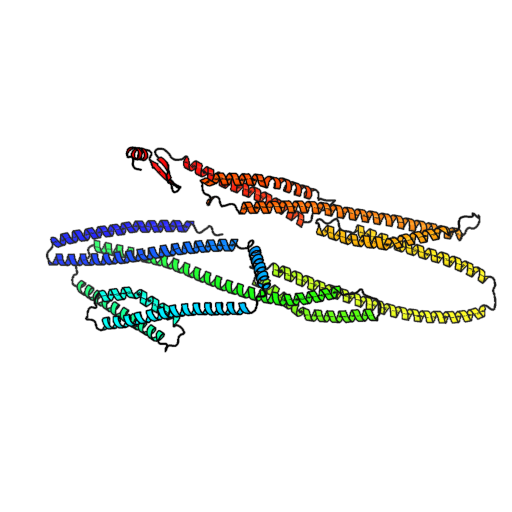-10.108 1.00 43.62 121 GLU A CA 1
ATOM 949 C C . GLU A 1 121 ? 3.105 -19.850 -10.394 1.00 43.62 121 GLU A C 1
ATOM 951 O O . GLU A 1 121 ? 3.076 -20.839 -9.657 1.00 43.62 121 GLU A O 1
ATOM 956 N N . ASP A 1 122 ? 2.342 -19.755 -11.490 1.00 44.94 122 ASP A N 1
ATOM 957 C CA . ASP A 1 122 ? 1.494 -20.832 -12.024 1.00 44.94 122 ASP A CA 1
ATOM 958 C C . ASP A 1 122 ? 2.357 -21.984 -12.568 1.00 44.94 122 ASP A C 1
ATOM 960 O O . ASP A 1 122 ? 2.143 -23.138 -12.201 1.00 44.94 122 ASP A O 1
ATOM 964 N N . LEU A 1 123 ? 3.427 -21.698 -13.325 1.00 40.72 123 LEU A N 1
ATOM 965 C CA . LEU A 1 123 ? 4.422 -22.700 -13.744 1.00 40.72 123 LEU A CA 1
ATOM 966 C C . LEU A 1 123 ? 5.130 -23.353 -12.552 1.00 40.72 123 LEU A C 1
ATOM 968 O O . LEU A 1 123 ? 5.301 -24.568 -12.543 1.00 40.72 123 LEU A O 1
ATOM 972 N N . ASN A 1 124 ? 5.504 -22.587 -11.526 1.00 37.47 124 ASN A N 1
ATOM 973 C CA . ASN A 1 124 ? 6.184 -23.086 -10.328 1.00 37.47 124 ASN A CA 1
ATOM 974 C C . ASN A 1 124 ? 5.227 -23.860 -9.400 1.00 37.47 124 ASN A C 1
ATOM 976 O O . ASN A 1 124 ? 5.638 -24.825 -8.755 1.00 37.47 124 ASN A O 1
ATOM 980 N N . SER A 1 125 ? 3.940 -23.502 -9.365 1.00 42.34 125 SER A N 1
ATOM 981 C CA . SER A 1 125 ? 2.895 -24.255 -8.653 1.00 42.34 125 SER A CA 1
ATOM 982 C C . SER A 1 125 ? 2.532 -25.551 -9.382 1.00 42.34 125 SER A C 1
ATOM 984 O O . SER A 1 125 ? 2.423 -26.596 -8.742 1.00 42.34 125 SER A O 1
ATOM 986 N N . ARG A 1 126 ? 2.451 -25.531 -10.719 1.00 41.34 126 ARG A N 1
ATOM 987 C CA . ARG A 1 126 ? 2.287 -26.730 -11.562 1.00 41.34 126 ARG A CA 1
ATOM 988 C C . ARG A 1 126 ? 3.511 -27.643 -11.497 1.00 41.34 126 ARG A C 1
ATOM 990 O O . ARG A 1 126 ? 3.356 -28.856 -11.422 1.00 41.34 126 ARG A O 1
ATOM 997 N N . TYR A 1 127 ? 4.716 -27.079 -11.431 1.00 32.81 127 TYR A N 1
ATOM 998 C CA . TYR A 1 127 ? 5.965 -27.813 -11.214 1.00 32.81 127 TYR A CA 1
ATOM 999 C C . TYR A 1 127 ? 6.021 -28.465 -9.820 1.00 32.81 127 TYR A C 1
ATOM 1001 O O . TYR A 1 127 ? 6.456 -29.606 -9.697 1.00 32.81 127 TYR A O 1
ATOM 1009 N N . LYS A 1 128 ? 5.510 -27.793 -8.775 1.00 37.25 128 LYS A N 1
ATOM 1010 C CA . LYS A 1 128 ? 5.419 -28.331 -7.402 1.00 37.25 128 LYS A CA 1
ATOM 1011 C C . LYS A 1 128 ? 4.320 -29.381 -7.200 1.00 37.25 128 LYS A C 1
ATOM 1013 O O . LYS A 1 128 ? 4.459 -30.216 -6.312 1.00 37.25 128 LYS A O 1
ATOM 1018 N N . GLN A 1 129 ? 3.246 -29.365 -7.993 1.00 37.25 129 GLN A N 1
ATOM 1019 C CA . GLN A 1 129 ? 2.177 -30.374 -7.913 1.00 37.25 129 GLN A CA 1
ATOM 1020 C C . GLN A 1 129 ? 2.518 -31.688 -8.630 1.00 37.25 129 GLN A C 1
ATOM 1022 O O . GLN A 1 129 ? 1.924 -32.725 -8.330 1.00 37.25 129 GLN A O 1
ATOM 1027 N N . ILE A 1 130 ? 3.509 -31.695 -9.526 1.00 36.62 130 ILE A N 1
ATOM 1028 C CA . ILE A 1 130 ? 4.013 -32.934 -10.116 1.00 36.62 130 ILE A CA 1
ATOM 1029 C C . ILE A 1 130 ? 4.979 -33.577 -9.115 1.00 36.62 130 ILE A C 1
ATOM 1031 O O . ILE A 1 130 ? 6.189 -33.360 -9.144 1.00 36.62 130 ILE A O 1
ATOM 1035 N N . THR A 1 131 ? 4.452 -34.429 -8.236 1.00 37.75 131 THR A N 1
ATOM 1036 C CA . THR A 1 131 ? 5.289 -35.422 -7.549 1.00 37.75 131 THR A CA 1
ATOM 1037 C C . THR A 1 131 ? 5.774 -36.417 -8.607 1.00 37.75 131 THR A C 1
ATOM 1039 O O . THR A 1 131 ? 5.082 -37.377 -8.942 1.00 37.75 131 THR A O 1
ATOM 1042 N N . LEU A 1 132 ? 6.931 -36.138 -9.214 1.00 35.66 132 LEU A N 1
ATOM 1043 C CA . LEU A 1 132 ? 7.560 -37.017 -10.197 1.00 35.66 132 LEU A CA 1
ATOM 1044 C C . LEU A 1 132 ? 8.069 -38.287 -9.487 1.00 35.66 132 LEU A C 1
ATOM 1046 O O . LEU A 1 132 ? 8.837 -38.179 -8.529 1.00 35.66 132 LEU A O 1
ATOM 1050 N N . PRO A 1 133 ? 7.672 -39.490 -9.944 1.00 40.12 133 PRO A N 1
ATOM 1051 C CA . PRO A 1 133 ? 8.188 -40.750 -9.421 1.00 40.12 133 PRO A CA 1
ATOM 1052 C C . PRO A 1 133 ? 9.717 -40.798 -9.521 1.00 40.12 133 PRO A C 1
ATOM 1054 O O . PRO A 1 133 ? 10.290 -40.343 -10.516 1.00 40.12 133 PRO A O 1
ATOM 1057 N N . ALA A 1 134 ? 10.361 -41.374 -8.501 1.00 42.22 134 ALA A N 1
ATOM 1058 C CA . ALA A 1 134 ? 11.814 -41.396 -8.293 1.00 42.22 134 ALA A CA 1
ATOM 1059 C C . ALA A 1 134 ? 12.652 -41.824 -9.520 1.00 42.22 134 ALA A C 1
ATOM 1061 O O . ALA A 1 134 ? 13.818 -41.439 -9.630 1.00 42.22 134 ALA A O 1
ATOM 1062 N N . ASP A 1 135 ? 12.054 -42.548 -10.468 1.00 43.38 135 ASP A N 1
ATOM 1063 C CA . ASP A 1 135 ? 12.707 -43.027 -11.685 1.00 43.38 135 ASP A CA 1
ATOM 1064 C C . ASP A 1 135 ? 13.104 -41.900 -12.658 1.00 43.38 135 ASP A C 1
ATOM 1066 O O . ASP A 1 135 ? 14.193 -41.954 -13.228 1.00 43.38 135 ASP A O 1
ATOM 1070 N N . ARG A 1 136 ? 12.335 -40.802 -12.775 1.00 41.66 136 ARG A N 1
ATOM 1071 C CA . ARG A 1 136 ? 12.698 -39.686 -13.686 1.00 41.66 136 ARG A CA 1
ATOM 1072 C C . ARG A 1 136 ? 13.744 -38.722 -13.118 1.00 41.66 136 ARG A C 1
ATOM 1074 O O . ARG A 1 136 ? 14.426 -38.029 -13.873 1.00 41.66 136 ARG A O 1
ATOM 1081 N N . GLN A 1 137 ? 13.947 -38.720 -11.798 1.00 41.03 137 GLN A N 1
ATOM 1082 C CA . GLN A 1 137 ? 15.034 -37.972 -11.148 1.00 41.03 137 GLN A CA 1
ATOM 1083 C C . GLN A 1 137 ? 16.418 -38.569 -11.475 1.00 41.03 137 GLN A C 1
ATOM 1085 O O . GLN A 1 137 ? 17.445 -37.899 -11.332 1.00 41.03 137 GLN A O 1
ATOM 1090 N N . LYS A 1 138 ? 16.458 -39.846 -11.878 1.00 51.25 138 LYS A N 1
ATOM 1091 C CA . LYS A 1 138 ? 17.668 -40.535 -12.333 1.00 51.25 138 LYS A CA 1
ATOM 1092 C C . LYS A 1 138 ? 18.010 -40.137 -13.769 1.00 51.25 138 LYS A C 1
ATOM 1094 O O . LYS A 1 138 ? 19.162 -39.807 -14.034 1.00 51.25 138 LYS A O 1
ATOM 1099 N N . ASP A 1 139 ? 17.011 -40.050 -14.643 1.00 43.78 139 ASP A N 1
ATOM 1100 C CA . ASP A 1 139 ? 17.196 -39.674 -16.050 1.00 43.78 139 ASP A CA 1
ATOM 1101 C C . ASP A 1 139 ? 17.667 -38.225 -16.213 1.00 43.78 139 ASP A C 1
ATOM 1103 O O . ASP A 1 139 ? 18.593 -37.967 -16.975 1.00 43.78 139 ASP A O 1
ATOM 1107 N N . ILE A 1 140 ? 17.128 -37.282 -15.430 1.00 41.81 140 ILE A N 1
ATOM 1108 C CA . ILE A 1 140 ? 17.577 -35.876 -15.445 1.00 41.81 140 ILE A CA 1
ATOM 1109 C C . ILE A 1 140 ? 19.022 -35.748 -14.947 1.00 41.81 140 ILE A C 1
ATOM 1111 O O . ILE A 1 140 ? 19.806 -34.990 -15.514 1.00 41.81 140 ILE A O 1
ATOM 1115 N N . ARG A 1 141 ? 19.420 -36.525 -13.928 1.00 48.41 141 ARG A N 1
ATOM 1116 C CA . ARG A 1 141 ? 20.825 -36.561 -13.494 1.00 48.41 141 ARG A CA 1
ATOM 1117 C C . ARG A 1 141 ? 21.726 -37.131 -14.579 1.00 48.41 141 ARG A C 1
ATOM 1119 O O . ARG A 1 141 ? 22.783 -36.563 -14.815 1.00 48.41 141 ARG A O 1
ATOM 1126 N N . VAL A 1 142 ? 21.313 -38.197 -15.263 1.00 50.56 142 VAL A N 1
ATOM 1127 C CA . VAL A 1 142 ? 22.083 -38.789 -16.370 1.00 50.56 142 VAL A CA 1
ATOM 1128 C C . VAL A 1 142 ? 22.205 -37.808 -17.536 1.00 50.56 142 VAL A C 1
ATOM 1130 O O . VAL A 1 142 ? 23.297 -37.656 -18.073 1.00 50.56 142 VAL A O 1
ATOM 1133 N N . ILE A 1 143 ? 21.133 -37.092 -17.885 1.00 41.78 143 ILE A N 1
ATOM 1134 C CA . ILE A 1 143 ? 21.136 -36.085 -18.955 1.00 41.78 143 ILE A CA 1
ATOM 1135 C C . ILE A 1 143 ? 22.029 -34.902 -18.585 1.00 41.78 143 ILE A C 1
ATOM 1137 O O . ILE A 1 143 ? 22.893 -34.558 -19.380 1.00 41.78 143 ILE A O 1
ATOM 1141 N N . ASN A 1 144 ? 21.909 -34.343 -17.379 1.00 38.81 144 ASN A N 1
ATOM 1142 C CA . ASN A 1 144 ? 22.767 -33.241 -16.927 1.00 38.81 144 ASN A CA 1
ATOM 1143 C C . ASN A 1 144 ? 24.240 -33.665 -16.820 1.00 38.81 144 ASN A C 1
ATOM 1145 O O . ASN A 1 144 ? 25.125 -32.902 -17.194 1.00 38.81 144 ASN A O 1
ATOM 1149 N N . THR A 1 145 ? 24.514 -34.900 -16.384 1.00 51.72 145 THR A N 1
ATOM 1150 C CA . THR A 1 145 ? 25.883 -35.452 -16.375 1.00 51.72 145 THR A CA 1
ATOM 1151 C C . THR A 1 145 ? 26.424 -35.602 -17.799 1.00 51.72 145 THR A C 1
ATOM 1153 O O . THR A 1 145 ? 27.584 -35.296 -18.054 1.00 51.72 145 THR A O 1
ATOM 1156 N N . ARG A 1 146 ? 25.576 -36.021 -18.746 1.00 45.66 146 ARG A N 1
ATOM 1157 C CA . ARG A 1 146 ? 25.939 -36.200 -20.156 1.00 45.66 146 ARG A CA 1
ATOM 1158 C C . ARG A 1 146 ? 26.110 -34.869 -20.892 1.00 45.66 146 ARG A C 1
ATOM 1160 O O . ARG A 1 146 ? 26.978 -34.770 -21.747 1.00 45.66 146 ARG A O 1
ATOM 1167 N N . TRP A 1 147 ? 25.323 -33.853 -20.547 1.00 36.78 147 TRP A N 1
ATOM 1168 C CA . TRP A 1 147 ? 25.459 -32.492 -21.071 1.00 36.78 147 TRP A CA 1
ATOM 1169 C C . TRP A 1 147 ? 26.758 -31.845 -20.582 1.00 36.78 147 TRP A C 1
ATOM 1171 O O . TRP A 1 147 ? 27.546 -31.381 -21.399 1.00 36.78 147 TRP A O 1
ATOM 1181 N N . ALA A 1 148 ? 27.055 -31.954 -19.282 1.00 46.81 148 ALA A N 1
ATOM 1182 C CA . ALA A 1 148 ? 28.337 -31.521 -18.725 1.00 46.81 148 ALA A CA 1
ATOM 1183 C C . ALA A 1 148 ? 29.531 -32.281 -19.341 1.00 46.81 148 ALA A C 1
ATOM 1185 O O . ALA A 1 148 ? 30.578 -31.689 -19.585 1.00 46.81 148 ALA A O 1
ATOM 1186 N N . GLN A 1 149 ? 29.380 -33.577 -19.646 1.00 49.75 149 GLN A N 1
ATOM 1187 C CA . GLN A 1 149 ? 30.397 -34.344 -20.377 1.00 49.75 149 GLN A CA 1
ATOM 1188 C C . GLN A 1 149 ? 30.591 -33.855 -21.817 1.00 49.75 149 GLN A C 1
ATOM 1190 O O . GLN A 1 149 ? 31.732 -33.716 -22.239 1.00 49.75 149 GLN A O 1
ATOM 1195 N N . LEU A 1 150 ? 29.518 -33.567 -22.560 1.00 51.03 150 LEU A N 1
ATOM 1196 C CA . LEU A 1 150 ? 29.612 -33.063 -23.936 1.00 51.03 150 LEU A CA 1
ATOM 1197 C C . LEU A 1 150 ? 30.263 -31.676 -24.003 1.00 51.03 150 LEU A C 1
ATOM 1199 O O . LEU A 1 150 ? 31.002 -31.393 -24.943 1.00 51.03 150 LEU A O 1
ATOM 1203 N N . GLU A 1 151 ? 30.028 -30.838 -22.996 1.00 53.88 151 GLU A N 1
ATOM 1204 C CA . GLU A 1 151 ? 30.644 -29.516 -22.876 1.00 53.88 151 GLU A CA 1
ATOM 1205 C C . GLU A 1 151 ? 32.142 -29.622 -22.549 1.00 53.88 151 GLU A C 1
ATOM 1207 O O . GLU A 1 151 ? 32.968 -28.981 -23.198 1.00 53.88 151 GLU A O 1
ATOM 1212 N N . ILE A 1 152 ? 32.525 -30.540 -21.652 1.00 57.91 152 ILE A N 1
ATOM 1213 C CA . ILE A 1 152 ? 33.935 -30.871 -21.387 1.00 57.91 152 ILE A CA 1
ATOM 1214 C C . ILE A 1 152 ? 34.609 -31.479 -22.631 1.00 57.91 152 ILE A C 1
ATOM 1216 O O . ILE A 1 152 ? 35.731 -31.105 -22.958 1.00 57.91 152 ILE A O 1
ATOM 1220 N N . GLU A 1 153 ? 33.944 -32.372 -23.371 1.00 58.53 153 GLU A N 1
ATOM 1221 C CA . GLU A 1 153 ? 34.457 -32.928 -24.635 1.00 58.53 153 GLU A CA 1
ATOM 1222 C C . GLU A 1 153 ? 34.584 -31.870 -25.746 1.00 58.53 153 GLU A C 1
ATOM 1224 O O . GLU A 1 153 ? 35.432 -31.996 -26.632 1.00 58.53 153 GLU A O 1
ATOM 1229 N N . GLY A 1 154 ? 33.733 -30.841 -25.740 1.00 63.69 154 GLY A N 1
ATOM 1230 C CA . GLY A 1 154 ? 33.848 -29.681 -26.623 1.00 63.69 154 GLY A CA 1
ATOM 1231 C C . GLY A 1 154 ? 35.107 -28.874 -26.318 1.00 63.69 154 GLY A C 1
ATOM 1232 O O . GLY A 1 154 ? 35.935 -28.666 -27.203 1.00 63.69 154 GLY A O 1
ATOM 1233 N N . LEU A 1 155 ? 35.303 -28.528 -25.044 1.00 59.81 155 LEU A N 1
ATOM 1234 C CA . LEU A 1 155 ? 36.480 -27.793 -24.577 1.00 59.81 155 LEU A CA 1
ATOM 1235 C C . LEU A 1 155 ? 37.786 -28.581 -24.782 1.00 59.81 155 LEU A C 1
ATOM 1237 O O . LEU A 1 155 ? 38.797 -28.002 -25.174 1.00 59.81 155 LEU A O 1
ATOM 1241 N N . LEU A 1 156 ? 37.772 -29.905 -24.591 1.00 64.88 156 LEU A N 1
ATOM 1242 C CA . LEU A 1 156 ? 38.930 -30.765 -24.866 1.00 64.88 156 LEU A CA 1
ATOM 1243 C C . LEU A 1 156 ? 39.295 -30.790 -26.358 1.00 64.88 156 LEU A C 1
ATOM 1245 O O . LEU A 1 156 ? 40.477 -30.740 -26.686 1.00 64.88 156 LEU A O 1
ATOM 1249 N N . ARG A 1 157 ? 38.308 -30.797 -27.265 1.00 66.50 157 ARG A N 1
ATOM 1250 C CA . ARG A 1 157 ? 38.550 -30.729 -28.719 1.00 66.50 157 ARG A CA 1
ATOM 1251 C C . ARG A 1 157 ? 39.135 -29.392 -29.159 1.00 66.50 157 ARG A C 1
ATOM 1253 O O . ARG A 1 157 ? 40.001 -29.360 -30.033 1.00 66.50 157 ARG A O 1
ATOM 1260 N N . GLU A 1 158 ? 38.675 -28.291 -28.573 1.00 67.69 158 GLU A N 1
ATOM 1261 C CA . GLU A 1 158 ? 39.257 -26.973 -28.842 1.00 67.69 158 GLU A CA 1
ATOM 1262 C C . GLU A 1 158 ? 40.695 -26.876 -28.324 1.00 67.69 158 GLU A C 1
ATOM 1264 O O . GLU A 1 158 ? 41.565 -26.345 -29.017 1.00 67.69 158 GLU A O 1
ATOM 1269 N N . LEU A 1 159 ? 40.973 -27.475 -27.163 1.00 71.69 159 LEU A N 1
ATOM 1270 C CA . LEU A 1 159 ? 42.313 -27.534 -26.586 1.00 71.69 159 LEU A CA 1
ATOM 1271 C C . LEU A 1 159 ? 43.266 -28.421 -27.409 1.00 71.69 159 LEU A C 1
ATOM 1273 O O . LEU A 1 159 ? 44.398 -28.011 -27.660 1.00 71.69 159 LEU A O 1
ATOM 1277 N N . GLU A 1 160 ? 42.813 -29.577 -27.907 1.00 74.12 160 GLU A N 1
ATOM 1278 C CA . GLU A 1 160 ? 43.583 -30.425 -28.836 1.00 74.12 160 GLU A CA 1
ATOM 1279 C C . GLU A 1 160 ? 43.887 -29.700 -30.154 1.00 74.12 160 GLU A C 1
ATOM 1281 O O . GLU A 1 160 ? 45.007 -29.766 -30.670 1.00 74.12 160 GLU A O 1
ATOM 1286 N N . LYS A 1 161 ? 42.912 -28.957 -30.694 1.00 76.31 161 LYS A N 1
ATOM 1287 C CA . LYS A 1 161 ? 43.098 -28.144 -31.903 1.00 76.31 161 LYS A CA 1
ATOM 1288 C C . LYS A 1 161 ? 44.144 -27.049 -31.681 1.00 76.31 161 LYS A C 1
ATOM 1290 O O . LYS A 1 161 ? 45.014 -26.863 -32.533 1.00 76.31 161 LYS A O 1
ATOM 1295 N N . PHE A 1 162 ? 44.085 -26.366 -30.540 1.00 80.25 162 PHE A N 1
ATOM 1296 C CA . PHE A 1 162 ? 45.061 -25.349 -30.156 1.00 80.25 162 PHE A CA 1
ATOM 1297 C C . PHE A 1 162 ? 46.469 -25.937 -29.977 1.00 80.25 162 PHE A C 1
ATOM 1299 O O . PHE A 1 162 ? 47.437 -25.404 -30.519 1.00 80.25 162 PHE A O 1
ATOM 1306 N N . GLN A 1 163 ? 46.591 -27.077 -29.288 1.00 78.75 163 GLN A N 1
ATOM 1307 C CA . GLN A 1 163 ? 47.863 -27.796 -29.143 1.00 78.75 163 GLN A CA 1
ATOM 1308 C C . GLN A 1 163 ? 48.447 -28.199 -30.507 1.00 78.75 163 GLN A C 1
ATOM 1310 O O . GLN A 1 163 ? 49.640 -28.009 -30.741 1.00 78.75 163 GLN A O 1
ATOM 1315 N N . GLY A 1 164 ? 47.615 -28.665 -31.444 1.00 81.12 164 GLY A N 1
ATOM 1316 C CA . GLY A 1 164 ? 48.044 -28.974 -32.811 1.00 81.12 164 GLY A CA 1
ATOM 1317 C C . GLY A 1 164 ? 48.550 -27.752 -33.590 1.00 81.12 164 GLY A C 1
ATOM 1318 O O . GLY A 1 164 ? 49.554 -27.846 -34.301 1.00 81.12 164 GLY A O 1
ATOM 1319 N N . GLN A 1 165 ? 47.902 -26.591 -33.438 1.00 82.81 165 GLN A N 1
ATOM 1320 C CA . GLN A 1 165 ? 48.357 -25.331 -34.045 1.00 82.81 165 GLN A CA 1
ATOM 1321 C C . GLN A 1 165 ? 49.689 -24.861 -33.451 1.00 82.81 165 GLN A C 1
ATOM 1323 O O . GLN A 1 165 ? 50.591 -24.467 -34.194 1.00 82.81 165 GLN A O 1
ATOM 1328 N N . LEU A 1 166 ? 49.841 -24.957 -32.128 1.00 84.25 166 LEU A N 1
ATOM 1329 C CA . LEU A 1 166 ? 51.078 -24.619 -31.431 1.00 84.25 166 LEU A CA 1
ATOM 1330 C C . LEU A 1 166 ? 52.246 -25.509 -31.886 1.00 84.25 166 LEU A C 1
ATOM 1332 O O . LEU A 1 166 ? 53.338 -25.003 -32.145 1.00 84.25 166 LEU A O 1
ATOM 1336 N N . ASP A 1 167 ? 52.010 -26.812 -32.049 1.00 83.75 167 ASP A N 1
ATOM 1337 C CA . ASP A 1 167 ? 53.013 -27.772 -32.523 1.00 83.75 167 ASP A CA 1
ATOM 1338 C C . ASP A 1 167 ? 53.455 -27.485 -33.963 1.00 83.75 167 ASP A C 1
ATOM 1340 O O . ASP A 1 167 ? 54.655 -27.453 -34.255 1.00 83.75 167 ASP A O 1
ATOM 1344 N N . ALA A 1 168 ? 52.498 -27.223 -34.857 1.00 84.94 168 ALA A N 1
ATOM 1345 C CA . ALA A 1 168 ? 52.776 -26.917 -36.256 1.00 84.94 168 ALA A CA 1
ATOM 1346 C C . ALA A 1 168 ? 53.572 -25.611 -36.415 1.00 84.94 168 ALA A C 1
ATOM 1348 O O . ALA A 1 168 ? 54.565 -25.576 -37.148 1.00 84.94 168 ALA A O 1
ATOM 1349 N N . LEU A 1 169 ? 53.174 -24.551 -35.704 1.00 87.75 169 LEU A N 1
ATOM 1350 C CA . LEU A 1 169 ? 53.856 -23.257 -35.762 1.00 87.75 169 LEU A CA 1
ATOM 1351 C C . LEU A 1 169 ? 55.226 -23.299 -35.085 1.00 87.75 169 LEU A C 1
ATOM 1353 O O . LEU A 1 169 ? 56.166 -22.707 -35.609 1.00 87.75 169 LEU A O 1
ATOM 1357 N N . SER A 1 170 ? 55.376 -24.033 -33.978 1.00 86.25 170 SER A N 1
ATOM 1358 C CA . SER A 1 170 ? 56.675 -24.236 -33.321 1.00 86.25 170 SER A CA 1
ATOM 1359 C C . SER A 1 170 ? 57.659 -24.967 -34.240 1.00 86.25 170 SER A C 1
ATOM 1361 O O . SER A 1 170 ? 58.792 -24.515 -34.419 1.00 86.25 170 SER A O 1
ATOM 1363 N N . ALA A 1 171 ? 57.221 -26.042 -34.904 1.00 86.06 171 ALA A N 1
ATOM 1364 C CA . ALA A 1 171 ? 58.047 -26.765 -35.871 1.00 86.06 171 ALA A CA 1
ATOM 1365 C C . ALA A 1 171 ? 58.410 -25.902 -37.093 1.00 86.06 171 ALA A C 1
ATOM 1367 O O . ALA A 1 171 ? 59.567 -25.897 -37.528 1.00 86.06 171 ALA A O 1
ATOM 1368 N N . TRP A 1 172 ? 57.444 -25.144 -37.621 1.00 92.12 172 TRP A N 1
ATOM 1369 C CA . TRP A 1 172 ? 57.671 -24.212 -38.724 1.00 92.12 172 TRP A CA 1
ATOM 1370 C C . TRP A 1 172 ? 58.671 -23.116 -38.339 1.00 92.12 172 TRP A C 1
ATOM 1372 O O . TRP A 1 172 ? 59.649 -22.916 -39.055 1.00 92.12 172 TRP A O 1
ATOM 1382 N N . ALA A 1 173 ? 58.495 -22.460 -37.188 1.00 87.12 173 ALA A N 1
ATOM 1383 C CA . ALA A 1 173 ? 59.383 -21.398 -36.725 1.00 87.12 173 ALA A CA 1
ATOM 1384 C C . ALA A 1 173 ? 60.815 -21.912 -36.515 1.00 87.12 173 ALA A C 1
ATOM 1386 O O . ALA A 1 173 ? 61.759 -21.311 -37.024 1.00 87.12 173 ALA A O 1
ATOM 1387 N N . SER A 1 174 ? 60.997 -23.075 -35.881 1.00 86.81 174 SER A N 1
ATOM 1388 C CA . SER A 1 174 ? 62.322 -23.701 -35.756 1.00 86.81 174 SER A CA 1
ATOM 1389 C C . SER A 1 174 ? 62.975 -23.973 -37.126 1.00 86.81 174 SER A C 1
ATOM 1391 O O . SER A 1 174 ? 64.171 -23.723 -37.312 1.00 86.81 174 SER A O 1
ATOM 1393 N N . SER A 1 175 ? 62.208 -24.456 -38.110 1.00 85.38 175 SER A N 1
ATOM 1394 C CA . SER A 1 175 ? 62.699 -24.730 -39.472 1.00 85.38 175 SER A CA 1
ATOM 1395 C C . SER A 1 175 ? 63.078 -23.448 -40.225 1.00 85.38 175 SER A C 1
ATOM 1397 O O . SER A 1 175 ? 64.157 -23.350 -40.821 1.00 85.38 175 SER A O 1
ATOM 1399 N N . THR A 1 176 ? 62.218 -22.433 -40.160 1.00 84.25 176 THR A N 1
ATOM 1400 C CA . THR A 1 176 ? 62.418 -21.126 -40.796 1.00 84.25 176 THR A CA 1
ATOM 1401 C C . THR A 1 176 ? 63.607 -20.393 -40.188 1.00 84.25 176 THR A C 1
ATOM 1403 O O . THR A 1 176 ? 64.463 -19.901 -40.924 1.00 84.25 176 THR A O 1
ATOM 1406 N N . ARG A 1 177 ? 63.737 -20.410 -38.856 1.00 85.44 177 ARG A N 1
ATOM 1407 C CA . ARG A 1 177 ? 64.910 -19.902 -38.138 1.00 85.44 177 ARG A CA 1
ATOM 1408 C C . ARG A 1 177 ? 66.192 -20.574 -38.618 1.00 85.44 177 ARG A C 1
ATOM 1410 O O . ARG A 1 177 ? 67.124 -19.886 -39.015 1.00 85.44 177 ARG A O 1
ATOM 1417 N N . THR A 1 178 ? 66.221 -21.907 -38.660 1.00 82.56 178 THR A N 1
ATOM 1418 C CA . THR A 1 178 ? 67.405 -22.664 -39.105 1.00 82.56 178 THR A CA 1
ATOM 1419 C C . THR A 1 178 ? 67.794 -22.318 -40.548 1.00 82.56 178 THR A C 1
ATOM 1421 O O . THR A 1 178 ? 68.978 -22.234 -40.876 1.00 82.56 178 THR A O 1
ATOM 1424 N N . THR A 1 179 ? 66.804 -22.089 -41.414 1.00 78.81 179 THR A N 1
ATOM 1425 C CA . THR A 1 179 ? 67.016 -21.712 -42.821 1.00 78.81 179 THR A CA 1
ATOM 1426 C C . THR A 1 179 ? 67.558 -20.286 -42.955 1.00 78.81 179 THR A C 1
ATOM 1428 O O . THR A 1 179 ? 68.452 -20.048 -43.766 1.00 78.81 179 THR A O 1
ATOM 1431 N N . LEU A 1 180 ? 67.071 -19.351 -42.134 1.00 76.62 180 LEU A N 1
ATOM 1432 C CA . LEU A 1 180 ? 67.572 -17.974 -42.069 1.00 76.62 180 LEU A CA 1
ATOM 1433 C C . LEU A 1 180 ? 68.977 -17.886 -41.453 1.00 76.62 180 LEU A C 1
ATOM 1435 O O . LEU A 1 180 ? 69.767 -17.048 -41.874 1.00 76.62 180 LEU A O 1
ATOM 1439 N N . GLU A 1 181 ? 69.306 -18.760 -40.498 1.00 80.50 181 GLU A N 1
ATOM 1440 C CA . GLU A 1 181 ? 70.626 -18.817 -39.855 1.00 80.50 181 GLU A CA 1
ATOM 1441 C C . GLU A 1 181 ? 71.702 -19.485 -40.737 1.00 80.50 181 GLU A C 1
ATOM 1443 O O . GLU A 1 181 ? 72.871 -19.115 -40.649 1.00 80.50 181 GLU A O 1
ATOM 1448 N N . ARG A 1 182 ? 71.340 -20.467 -41.584 1.00 71.44 182 ARG A N 1
ATOM 1449 C CA . ARG A 1 182 ? 72.283 -21.224 -42.445 1.00 71.44 182 ARG A CA 1
ATOM 1450 C C . ARG A 1 182 ? 72.315 -20.791 -43.918 1.00 71.44 182 ARG A C 1
ATOM 1452 O O . ARG A 1 182 ? 73.094 -21.355 -44.687 1.00 71.44 182 ARG A O 1
ATOM 1459 N N . GLY A 1 183 ? 71.454 -19.864 -44.335 1.00 62.47 183 GLY A N 1
ATOM 1460 C CA . GLY A 1 183 ? 71.351 -19.416 -45.728 1.00 62.47 183 GLY A CA 1
ATOM 1461 C C . GLY A 1 183 ? 72.576 -18.621 -46.217 1.00 62.47 183 GLY A C 1
ATOM 1462 O O . GLY A 1 183 ? 73.338 -18.106 -45.397 1.00 62.47 183 GLY A O 1
ATOM 1463 N N . PRO A 1 184 ? 72.794 -18.501 -47.545 1.00 57.88 184 PRO A N 1
ATOM 1464 C CA . PRO A 1 184 ? 73.813 -17.602 -48.092 1.00 57.88 184 PRO A CA 1
ATOM 1465 C C . PRO A 1 184 ? 73.500 -16.132 -47.744 1.00 57.88 184 PRO A C 1
ATOM 1467 O O . PRO A 1 184 ? 72.400 -15.821 -47.295 1.00 57.88 184 PRO A O 1
ATOM 1470 N N . GLU A 1 185 ? 74.462 -15.226 -47.975 1.00 56.94 185 GLU A N 1
ATOM 1471 C CA . GLU A 1 185 ? 74.419 -13.787 -47.617 1.00 56.94 185 GLU A CA 1
ATOM 1472 C C . GLU A 1 185 ? 73.114 -13.043 -48.007 1.00 56.94 185 GLU A C 1
ATOM 1474 O O . GLU A 1 185 ? 72.784 -12.027 -47.390 1.00 56.94 185 GLU A O 1
ATOM 1479 N N . GLU A 1 186 ? 72.336 -13.576 -48.962 1.00 57.72 186 GLU A N 1
ATOM 1480 C CA . GLU A 1 186 ? 70.962 -13.168 -49.283 1.00 57.72 186 GLU A CA 1
ATOM 1481 C C . GLU A 1 186 ? 69.947 -14.322 -49.083 1.00 57.72 186 GLU A C 1
ATOM 1483 O O . GLU A 1 186 ? 69.986 -15.315 -49.820 1.00 57.72 186 GLU A O 1
ATOM 1488 N N . PRO A 1 187 ? 68.988 -14.208 -48.138 1.00 59.62 187 PRO A N 1
ATOM 1489 C CA . PRO A 1 187 ? 67.877 -15.147 -48.029 1.00 59.62 187 PRO A CA 1
ATOM 1490 C C . PRO A 1 187 ? 66.896 -15.000 -49.213 1.00 59.62 187 PRO A C 1
ATOM 1492 O O . PRO A 1 187 ? 66.660 -13.885 -49.688 1.00 59.62 187 PRO A O 1
ATOM 1495 N N . PRO A 1 188 ? 66.267 -16.096 -49.688 1.00 67.19 188 PRO A N 1
ATOM 1496 C CA . PRO A 1 188 ? 65.321 -16.044 -50.802 1.00 67.19 188 PRO A CA 1
ATOM 1497 C C . PRO A 1 188 ? 64.129 -15.107 -50.511 1.00 67.19 188 PRO A C 1
ATOM 1499 O O . PRO A 1 188 ? 63.502 -15.258 -49.461 1.00 67.19 188 PRO A O 1
ATOM 1502 N N . PRO A 1 189 ? 63.719 -14.219 -51.443 1.00 65.12 189 PRO A N 1
ATOM 1503 C CA . PRO A 1 189 ? 62.584 -13.301 -51.250 1.00 65.12 189 PRO A CA 1
ATOM 1504 C C . PRO A 1 189 ? 61.277 -14.005 -50.860 1.00 65.12 189 PRO A C 1
ATOM 1506 O O . PRO A 1 189 ? 60.501 -13.493 -50.059 1.00 65.12 189 PRO A O 1
ATOM 1509 N N . ARG A 1 190 ? 61.085 -15.228 -51.371 1.00 70.00 190 ARG A N 1
ATOM 1510 C CA . ARG A 1 190 ? 59.936 -16.091 -51.065 1.00 70.00 190 ARG A CA 1
ATOM 1511 C C . ARG A 1 190 ? 59.841 -16.454 -49.581 1.00 70.00 190 ARG A C 1
ATOM 1513 O O . ARG A 1 190 ? 58.742 -16.538 -49.056 1.00 70.00 190 ARG A O 1
ATOM 1520 N N . LEU A 1 191 ? 60.978 -16.626 -48.905 1.00 74.50 191 LEU A N 1
ATOM 1521 C CA . LEU A 1 191 ? 61.021 -16.968 -47.482 1.00 74.50 191 LEU A CA 1
ATOM 1522 C C . LEU A 1 191 ? 60.606 -15.768 -46.610 1.00 74.50 191 LEU A C 1
ATOM 1524 O O . LEU A 1 191 ? 59.950 -15.937 -45.589 1.00 74.50 191 LEU A O 1
ATOM 1528 N N . ILE A 1 192 ? 60.950 -14.545 -47.031 1.00 74.75 192 ILE A N 1
ATOM 1529 C CA . ILE A 1 192 ? 60.551 -13.310 -46.335 1.00 74.75 192 ILE A CA 1
ATOM 1530 C C . ILE A 1 192 ? 59.045 -13.063 -46.498 1.00 74.75 192 ILE A C 1
ATOM 1532 O O . ILE A 1 192 ? 58.383 -12.676 -45.536 1.00 74.75 192 ILE A O 1
ATOM 1536 N N . GLU A 1 193 ? 58.497 -13.316 -47.690 1.00 76.94 193 GLU A N 1
ATOM 1537 C CA . GLU A 1 193 ? 57.048 -13.273 -47.926 1.00 76.94 193 GLU A CA 1
ATOM 1538 C C . GLU A 1 193 ? 56.310 -14.329 -47.092 1.00 76.94 193 GLU A C 1
ATOM 1540 O O . GLU A 1 193 ? 55.297 -14.013 -46.474 1.00 76.94 193 GLU A O 1
ATOM 1545 N N . GLU A 1 194 ? 56.843 -15.550 -46.991 1.00 80.31 194 GLU A N 1
ATOM 1546 C CA . GLU A 1 194 ? 56.258 -16.622 -46.178 1.00 80.31 194 GLU A CA 1
ATOM 1547 C C . GLU A 1 194 ? 56.224 -16.271 -44.680 1.00 80.31 194 GLU A C 1
ATOM 1549 O O . GLU A 1 194 ? 55.195 -16.453 -44.026 1.00 80.31 194 GLU A O 1
ATOM 1554 N N . VAL A 1 195 ? 57.301 -15.680 -44.144 1.00 82.38 195 VAL A N 1
ATOM 1555 C CA . VAL A 1 195 ? 57.343 -15.170 -42.760 1.00 82.38 195 VAL A CA 1
ATOM 1556 C C . VAL A 1 195 ? 56.295 -14.079 -42.535 1.00 82.38 195 VAL A C 1
ATOM 1558 O O . VAL A 1 195 ? 55.626 -14.072 -41.503 1.00 82.38 195 VAL A O 1
ATOM 1561 N N . GLN A 1 196 ? 56.110 -13.181 -43.503 1.00 78.75 196 GLN A N 1
ATOM 1562 C CA . GLN A 1 196 ? 55.142 -12.090 -43.400 1.00 78.75 196 GLN A CA 1
ATOM 1563 C C . GLN A 1 196 ? 53.685 -12.581 -43.487 1.00 78.75 196 GLN A C 1
ATOM 1565 O O . GLN A 1 196 ? 52.807 -11.999 -42.855 1.00 78.75 196 GLN A O 1
ATOM 1570 N N . VAL A 1 197 ? 53.426 -13.666 -44.224 1.00 84.69 197 VAL A N 1
ATOM 1571 C CA . VAL A 1 197 ? 52.106 -14.320 -44.287 1.00 84.69 197 VAL A CA 1
ATOM 1572 C C . VAL A 1 197 ? 51.789 -15.082 -42.997 1.00 84.69 197 VAL A C 1
ATOM 1574 O O . VAL A 1 197 ? 50.641 -15.081 -42.560 1.00 84.69 197 VAL A O 1
ATOM 1577 N N . LYS A 1 198 ? 52.788 -15.714 -42.369 1.00 82.88 198 LYS A N 1
ATOM 1578 C CA . LYS A 1 198 ? 52.616 -16.485 -41.124 1.00 82.88 198 LYS A CA 1
ATOM 1579 C C . LYS A 1 198 ? 52.611 -15.642 -39.847 1.00 82.88 198 LYS A C 1
ATOM 1581 O O . LYS A 1 198 ? 52.133 -16.114 -38.820 1.00 82.88 198 LYS A O 1
ATOM 1586 N N . GLN A 1 199 ? 53.064 -14.392 -39.916 1.00 83.00 199 GLN A N 1
ATOM 1587 C CA . GLN A 1 199 ? 53.103 -13.451 -38.795 1.00 83.00 199 GLN A CA 1
ATOM 1588 C C . GLN A 1 199 ? 51.797 -13.341 -37.975 1.00 83.00 199 GLN A C 1
ATOM 1590 O O . GLN A 1 199 ? 51.865 -13.566 -36.767 1.00 83.00 199 GLN A O 1
ATOM 1595 N N . PRO A 1 200 ? 50.616 -13.063 -38.564 1.00 80.62 200 PRO A N 1
ATOM 1596 C CA . PRO A 1 200 ? 49.386 -12.923 -37.778 1.00 80.62 200 PRO A CA 1
ATOM 1597 C C . PRO A 1 200 ? 48.957 -14.234 -37.102 1.00 80.62 200 PRO A C 1
ATOM 1599 O O . PRO A 1 200 ? 48.361 -14.211 -36.030 1.00 80.62 200 PRO A O 1
ATOM 1602 N N . GLU A 1 201 ? 49.273 -15.382 -37.707 1.00 82.00 201 GLU A N 1
ATOM 1603 C CA . GLU A 1 201 ? 48.938 -16.704 -37.167 1.00 82.00 201 GLU A CA 1
ATOM 1604 C C . GLU A 1 201 ? 49.821 -17.050 -35.955 1.00 82.00 201 GLU A C 1
ATOM 1606 O O . GLU A 1 201 ? 49.331 -17.576 -34.958 1.00 82.00 201 GLU A O 1
ATOM 1611 N N . VAL A 1 202 ? 51.112 -16.697 -36.008 1.00 83.81 202 VAL A N 1
ATOM 1612 C CA . VAL A 1 202 ? 52.056 -16.882 -34.894 1.00 83.81 202 VAL A CA 1
ATOM 1613 C C . VAL A 1 202 ? 51.740 -15.945 -33.729 1.00 83.81 202 VAL A C 1
ATOM 1615 O O . VAL A 1 202 ? 51.731 -16.390 -32.584 1.00 83.81 202 VAL A O 1
ATOM 1618 N N . GLU A 1 203 ? 51.446 -14.671 -33.998 1.00 85.94 203 GLU A N 1
ATOM 1619 C CA . GLU A 1 203 ? 51.125 -13.686 -32.955 1.00 85.94 203 GLU A CA 1
ATOM 1620 C C . GLU A 1 203 ? 49.822 -14.034 -32.217 1.00 85.94 203 GLU A C 1
ATOM 1622 O O . GLU A 1 203 ? 49.800 -14.008 -30.987 1.00 85.94 203 GLU A O 1
ATOM 1627 N N . LEU A 1 204 ? 48.784 -14.476 -32.939 1.00 84.69 204 LEU A N 1
ATOM 1628 C CA . LEU A 1 204 ? 47.514 -14.903 -32.342 1.00 84.69 204 LEU A CA 1
ATOM 1629 C C . LEU A 1 204 ? 47.683 -16.115 -31.410 1.00 84.69 204 LEU A C 1
ATOM 1631 O O . LEU A 1 204 ? 47.146 -16.130 -30.303 1.00 84.69 204 LEU A O 1
ATOM 1635 N N . VAL A 1 205 ? 48.442 -17.131 -31.838 1.00 83.06 205 VAL A N 1
ATOM 1636 C CA . VAL A 1 205 ? 48.676 -18.339 -31.026 1.00 83.06 205 VAL A CA 1
ATOM 1637 C C . VAL A 1 205 ? 49.547 -18.033 -29.805 1.00 83.06 205 VAL A C 1
ATOM 1639 O O . VAL A 1 205 ? 49.312 -18.602 -28.739 1.00 83.06 205 VAL A O 1
ATOM 1642 N N . LEU A 1 206 ? 50.516 -17.118 -29.918 1.00 82.44 206 LEU A N 1
ATOM 1643 C CA . LEU A 1 206 ? 51.324 -16.659 -28.783 1.00 82.44 206 LEU A CA 1
ATOM 1644 C C . LEU A 1 206 ? 50.487 -15.883 -27.753 1.00 82.44 206 LEU A C 1
ATOM 1646 O O . LEU A 1 206 ? 50.643 -16.116 -26.557 1.00 82.44 206 LEU A O 1
ATOM 1650 N N . GLU A 1 207 ? 49.576 -15.014 -28.196 1.00 84.00 207 GLU A N 1
ATOM 1651 C CA . GLU A 1 207 ? 48.688 -14.251 -27.310 1.00 84.00 207 GLU A CA 1
ATOM 1652 C C . GLU A 1 207 ? 47.677 -15.155 -26.586 1.00 84.00 207 GLU A C 1
ATOM 1654 O O . GLU A 1 207 ? 47.495 -15.059 -25.369 1.00 84.00 207 GLU A O 1
ATOM 1659 N N . GLN A 1 208 ? 47.074 -16.104 -27.306 1.00 79.62 208 GLN A N 1
ATOM 1660 C CA . GLN A 1 208 ? 46.191 -17.111 -26.712 1.00 79.62 208 GLN A CA 1
ATOM 1661 C C . GLN A 1 208 ? 46.945 -18.018 -25.724 1.00 79.62 208 GLN A C 1
ATOM 1663 O O . GLN A 1 208 ? 46.438 -18.311 -24.639 1.00 79.62 208 GLN A O 1
ATOM 1668 N N . ALA A 1 209 ? 48.178 -18.421 -26.050 1.00 79.31 209 ALA A N 1
ATOM 1669 C CA . ALA A 1 209 ? 49.030 -19.215 -25.164 1.00 79.31 209 ALA A CA 1
ATOM 1670 C C . ALA A 1 209 ? 49.442 -18.452 -23.893 1.00 79.31 209 ALA A C 1
ATOM 1672 O O . ALA A 1 209 ? 49.493 -19.056 -22.820 1.00 79.31 209 ALA A O 1
ATOM 1673 N N . ASP A 1 210 ? 49.715 -17.145 -23.986 1.00 79.81 210 ASP A N 1
ATOM 1674 C CA . ASP A 1 210 ? 50.064 -16.306 -22.832 1.00 79.81 210 ASP A CA 1
ATOM 1675 C C . ASP A 1 210 ? 48.935 -16.256 -21.801 1.00 79.81 210 ASP A C 1
ATOM 1677 O O . ASP A 1 210 ? 49.197 -16.304 -20.596 1.00 79.81 210 ASP A O 1
ATOM 1681 N N . GLN A 1 211 ? 47.681 -16.224 -22.261 1.00 78.44 211 GLN A N 1
ATOM 1682 C CA . GLN A 1 211 ? 46.528 -16.251 -21.364 1.00 78.44 211 GLN A CA 1
ATOM 1683 C C . GLN A 1 211 ? 46.259 -17.644 -20.798 1.00 78.44 211 GLN A C 1
ATOM 1685 O O . GLN A 1 211 ? 46.014 -17.778 -19.600 1.00 78.44 211 GLN A O 1
ATOM 1690 N N . LEU A 1 212 ? 46.359 -18.692 -21.622 1.00 74.50 212 LEU A N 1
ATOM 1691 C CA . LEU A 1 212 ? 46.098 -20.069 -21.189 1.00 74.50 212 LEU A CA 1
ATOM 1692 C C . LEU A 1 212 ? 47.161 -20.601 -20.214 1.00 74.50 212 LEU A C 1
ATOM 1694 O O . LEU A 1 212 ? 46.840 -21.332 -19.278 1.00 74.50 212 LEU A O 1
ATOM 1698 N N . TYR A 1 213 ? 48.430 -20.225 -20.392 1.00 77.75 213 TYR A N 1
ATOM 1699 C CA . TYR A 1 213 ? 49.540 -20.754 -19.594 1.00 77.75 213 TYR A CA 1
ATOM 1700 C C . TYR A 1 213 ? 50.046 -19.809 -18.497 1.00 77.75 213 TYR A C 1
ATOM 1702 O O . TYR A 1 213 ? 51.068 -20.118 -17.865 1.00 77.75 213 TYR A O 1
ATOM 1710 N N . LYS A 1 214 ? 49.334 -18.706 -18.226 1.00 73.81 214 LYS A N 1
ATOM 1711 C CA . LYS A 1 214 ? 49.693 -17.677 -17.235 1.00 73.81 214 LYS A CA 1
ATOM 1712 C C . LYS A 1 214 ? 50.065 -18.266 -15.866 1.00 73.81 214 LYS A C 1
ATOM 1714 O O . LYS A 1 214 ? 51.171 -18.028 -15.384 1.00 73.81 214 LYS A O 1
ATOM 1719 N N . ASP A 1 215 ? 49.226 -19.161 -15.341 1.00 67.06 215 ASP A N 1
ATOM 1720 C CA . ASP A 1 215 ? 49.384 -19.772 -14.007 1.00 67.06 215 ASP A CA 1
ATOM 1721 C C . ASP A 1 215 ? 49.898 -21.231 -14.040 1.00 67.06 215 ASP A C 1
ATOM 1723 O O . ASP A 1 215 ? 49.988 -21.914 -13.018 1.00 67.06 215 ASP A O 1
ATOM 1727 N N . SER A 1 216 ? 50.268 -21.736 -15.224 1.00 67.19 216 SER A N 1
ATOM 1728 C CA . SER A 1 216 ? 50.694 -23.131 -15.429 1.00 67.19 216 SER A CA 1
ATOM 1729 C C . SER A 1 216 ? 52.151 -23.387 -15.006 1.00 67.19 216 SER A C 1
ATOM 1731 O O . SER A 1 216 ? 53.023 -22.526 -15.174 1.00 67.19 216 SER A O 1
ATOM 1733 N N . ARG A 1 217 ? 52.463 -24.591 -14.493 1.00 67.38 217 ARG A N 1
ATOM 1734 C CA . ARG A 1 217 ? 53.830 -24.952 -14.051 1.00 67.38 217 ARG A CA 1
ATOM 1735 C C . ARG A 1 217 ? 54.838 -24.875 -15.219 1.00 67.38 217 ARG A C 1
ATOM 1737 O O . ARG A 1 217 ? 54.527 -25.363 -16.302 1.00 67.38 217 ARG A O 1
ATOM 1744 N N . PRO A 1 218 ? 56.066 -24.350 -15.019 1.00 59.16 218 PRO A N 1
ATOM 1745 C CA . PRO A 1 218 ? 57.048 -24.166 -16.101 1.00 59.16 218 PRO A CA 1
ATOM 1746 C C . PRO A 1 218 ? 57.472 -25.453 -16.826 1.00 59.16 218 PRO A C 1
ATOM 1748 O O . PRO A 1 218 ? 57.883 -25.400 -17.977 1.00 59.16 218 PRO A O 1
ATOM 1751 N N . SER A 1 219 ? 57.379 -26.606 -16.159 1.00 62.62 219 SER A N 1
ATOM 1752 C CA . SER A 1 219 ? 57.787 -27.920 -16.673 1.00 62.62 219 SER A CA 1
ATOM 1753 C C . SER A 1 219 ? 56.743 -28.610 -17.560 1.00 62.62 219 SER A C 1
ATOM 1755 O O . SER A 1 219 ? 56.960 -29.744 -17.986 1.00 62.62 219 SER A O 1
ATOM 1757 N N . GLN A 1 220 ? 55.607 -27.965 -17.831 1.00 73.50 220 GLN A N 1
ATOM 1758 C CA . GLN A 1 220 ? 54.566 -28.532 -18.681 1.00 73.50 220 GLN A CA 1
ATOM 1759 C C . GLN A 1 220 ? 55.008 -28.505 -20.162 1.00 73.50 220 GLN A C 1
ATOM 1761 O O . GLN A 1 220 ? 55.432 -27.446 -20.634 1.00 73.50 220 GLN A O 1
ATOM 1766 N N . PRO A 1 221 ? 54.905 -29.622 -20.914 1.00 71.62 221 PRO A N 1
ATOM 1767 C CA . PRO A 1 221 ? 55.436 -29.726 -22.278 1.00 71.62 221 PRO A CA 1
ATOM 1768 C C . PRO A 1 221 ? 54.954 -28.617 -23.218 1.00 71.62 221 PRO A C 1
ATOM 1770 O O . PRO A 1 221 ? 55.750 -28.050 -23.962 1.00 71.62 221 PRO A O 1
ATOM 1773 N N . ASP A 1 222 ? 53.677 -28.248 -23.139 1.00 72.25 222 ASP A N 1
ATOM 1774 C CA . ASP A 1 222 ? 53.081 -27.249 -24.033 1.00 72.25 222 ASP A CA 1
ATOM 1775 C C . ASP A 1 222 ? 53.539 -25.822 -23.708 1.00 72.25 222 ASP A C 1
ATOM 1777 O O . ASP A 1 222 ? 53.767 -25.016 -24.610 1.00 72.25 222 ASP A O 1
ATOM 1781 N N . LYS A 1 223 ? 53.802 -25.532 -22.426 1.00 77.06 223 LYS A N 1
ATOM 1782 C CA . LYS A 1 223 ? 54.399 -24.260 -21.999 1.00 77.06 223 LYS A CA 1
ATOM 1783 C C . LYS A 1 223 ? 55.847 -24.139 -22.483 1.00 77.06 223 LYS A C 1
ATOM 1785 O O . LYS A 1 223 ? 56.254 -23.061 -22.907 1.00 77.06 223 LYS A O 1
ATOM 1790 N N . VAL A 1 224 ? 56.603 -25.242 -22.499 1.00 82.50 224 VAL A N 1
ATOM 1791 C CA . VAL A 1 224 ? 57.964 -25.285 -23.071 1.00 82.50 224 VAL A CA 1
ATOM 1792 C C . VAL A 1 224 ? 57.938 -25.020 -24.581 1.00 82.50 224 VAL A C 1
ATOM 1794 O O . VAL A 1 224 ? 58.757 -24.253 -25.085 1.00 82.50 224 VAL A O 1
ATOM 1797 N N . LYS A 1 225 ? 56.977 -25.599 -25.310 1.00 81.81 225 LYS A N 1
ATOM 1798 C CA . LYS A 1 225 ? 56.813 -25.375 -26.757 1.00 81.81 225 LYS A CA 1
ATOM 1799 C C . LYS A 1 225 ? 56.398 -23.941 -27.092 1.00 81.81 225 LYS A C 1
ATOM 1801 O O . LYS A 1 225 ? 56.929 -23.362 -28.036 1.00 81.81 225 LYS A O 1
ATOM 1806 N N . HIS A 1 226 ? 55.508 -23.353 -26.293 1.00 82.12 226 HIS A N 1
ATOM 1807 C CA . HIS A 1 226 ? 55.137 -21.941 -26.385 1.00 82.12 226 HIS A CA 1
ATOM 1808 C C . HIS A 1 226 ? 56.348 -21.013 -26.208 1.00 82.12 226 HIS A C 1
ATOM 1810 O O . HIS A 1 226 ? 56.584 -20.140 -27.044 1.00 82.12 226 HIS A O 1
ATOM 1816 N N . VAL A 1 227 ? 57.150 -21.234 -25.160 1.00 84.38 227 VAL A N 1
ATOM 1817 C CA . VAL A 1 227 ? 58.376 -20.455 -24.918 1.00 84.38 227 VAL A CA 1
ATOM 1818 C C . VAL A 1 227 ? 59.342 -20.596 -26.095 1.00 84.38 227 VAL A C 1
ATOM 1820 O O . VAL A 1 227 ? 59.858 -19.596 -26.585 1.00 84.38 227 VAL A O 1
ATOM 1823 N N . LYS A 1 228 ? 59.506 -21.810 -26.626 1.00 86.19 228 LYS A N 1
ATOM 1824 C CA . LYS A 1 228 ? 60.356 -22.057 -27.794 1.00 86.19 228 LYS A CA 1
ATOM 1825 C C . LYS A 1 228 ? 59.865 -21.344 -29.060 1.00 86.19 228 LYS A C 1
ATOM 1827 O O . LYS A 1 228 ? 60.671 -20.742 -29.760 1.00 86.19 228 LYS A O 1
ATOM 1832 N N . LEU A 1 229 ? 58.560 -21.372 -29.349 1.00 88.00 229 LEU A N 1
ATOM 1833 C CA . LEU A 1 229 ? 57.978 -20.638 -30.480 1.00 88.00 229 LEU A CA 1
ATOM 1834 C C . LEU A 1 229 ? 58.225 -19.130 -30.341 1.00 88.00 229 LEU A C 1
ATOM 1836 O O . LEU A 1 229 ? 58.610 -18.486 -31.311 1.00 88.00 229 LEU A O 1
ATOM 1840 N N . ARG A 1 230 ? 58.064 -18.576 -29.135 1.00 87.25 230 ARG A N 1
ATOM 1841 C CA . ARG A 1 230 ? 58.337 -17.162 -28.845 1.00 87.25 230 ARG A CA 1
ATOM 1842 C C . ARG A 1 230 ? 59.802 -16.799 -29.074 1.00 87.25 230 ARG A C 1
ATOM 1844 O O . ARG A 1 230 ? 60.090 -15.763 -29.670 1.00 87.25 230 ARG A O 1
ATOM 1851 N N . GLU A 1 231 ? 60.724 -17.647 -28.633 1.00 88.38 231 GLU A N 1
ATOM 1852 C CA . GLU A 1 231 ? 62.160 -17.457 -28.854 1.00 88.38 231 GLU A CA 1
ATOM 1853 C C . GLU A 1 231 ? 62.512 -17.521 -30.345 1.00 88.38 231 GLU A C 1
ATOM 1855 O O . GLU A 1 231 ? 63.154 -16.606 -30.865 1.00 88.38 231 GLU A O 1
ATOM 1860 N N . ASP A 1 232 ? 62.051 -18.558 -31.049 1.00 88.19 232 ASP A N 1
ATOM 1861 C CA . ASP A 1 232 ? 62.304 -18.734 -32.481 1.00 88.19 232 ASP A CA 1
ATOM 1862 C C . ASP A 1 232 ? 61.721 -17.579 -33.303 1.00 88.19 232 ASP A C 1
ATOM 1864 O O . ASP A 1 232 ? 62.396 -17.042 -34.183 1.00 88.19 232 ASP A O 1
ATOM 1868 N N . TRP A 1 233 ? 60.505 -17.141 -32.972 1.00 90.94 233 TRP A N 1
ATOM 1869 C CA . TRP A 1 233 ? 59.843 -16.010 -33.616 1.00 90.94 233 TRP A CA 1
ATOM 1870 C C . TRP A 1 233 ? 60.610 -14.699 -33.429 1.00 90.94 233 TRP A C 1
ATOM 1872 O O . TRP A 1 233 ? 60.843 -13.967 -34.393 1.00 90.94 233 TRP A O 1
ATOM 1882 N N . THR A 1 234 ? 61.080 -14.435 -32.208 1.00 85.50 234 THR A N 1
ATOM 1883 C CA . THR A 1 234 ? 61.881 -13.241 -31.894 1.00 85.50 234 THR A CA 1
ATOM 1884 C C . THR A 1 234 ? 63.154 -13.188 -32.741 1.00 85.50 234 THR A C 1
ATOM 1886 O O . THR A 1 234 ? 63.496 -12.146 -33.303 1.00 85.50 234 THR A O 1
ATOM 1889 N N . VAL A 1 235 ? 63.835 -14.327 -32.888 1.00 85.31 235 VAL A N 1
ATOM 1890 C CA . VAL A 1 235 ? 65.065 -14.426 -33.683 1.00 85.31 235 VAL A CA 1
ATOM 1891 C C . VAL A 1 235 ? 64.786 -14.271 -35.178 1.00 85.31 235 VAL A C 1
ATOM 1893 O O . VAL A 1 235 ? 65.534 -13.577 -35.865 1.00 85.31 235 VAL A O 1
ATOM 1896 N N . ILE A 1 236 ? 63.692 -14.842 -35.690 1.00 84.12 236 ILE A N 1
ATOM 1897 C CA . ILE A 1 236 ? 63.264 -14.658 -37.086 1.00 84.12 236 ILE A CA 1
ATOM 1898 C C . ILE A 1 236 ? 63.029 -13.173 -37.395 1.00 84.12 236 ILE A C 1
ATOM 1900 O O . ILE A 1 236 ? 63.550 -12.670 -38.394 1.00 84.12 236 ILE A O 1
ATOM 1904 N N . LEU A 1 237 ? 62.287 -12.460 -36.539 1.00 82.62 237 LEU A N 1
ATOM 1905 C CA . LEU A 1 237 ? 62.011 -11.030 -36.718 1.00 82.62 237 LEU A CA 1
ATOM 1906 C C . LEU A 1 237 ? 63.299 -10.199 -36.740 1.00 82.62 237 LEU A C 1
ATOM 1908 O O . LEU A 1 237 ? 63.458 -9.320 -37.592 1.00 82.62 237 LEU A O 1
ATOM 1912 N N . GLU A 1 238 ? 64.239 -10.512 -35.851 1.00 81.69 238 GLU A N 1
ATOM 1913 C CA . GLU A 1 238 ? 65.529 -9.831 -35.766 1.00 81.69 238 GLU A CA 1
ATOM 1914 C C . GLU A 1 238 ? 66.406 -10.084 -37.005 1.00 81.69 238 GLU A C 1
ATOM 1916 O O . GLU A 1 238 ? 66.954 -9.142 -37.582 1.00 81.69 238 GLU A O 1
ATOM 1921 N N . LEU A 1 239 ? 66.481 -11.327 -37.491 1.00 80.62 239 LEU A N 1
ATOM 1922 C CA . LEU A 1 239 ? 67.222 -11.667 -38.712 1.00 80.62 239 LEU A CA 1
ATOM 1923 C C . LEU A 1 239 ? 66.625 -10.986 -39.955 1.00 80.62 239 LEU A C 1
ATOM 1925 O O . LEU A 1 239 ? 67.358 -10.442 -40.787 1.00 80.62 239 LEU A O 1
ATOM 1929 N N . VAL A 1 240 ? 65.293 -10.941 -40.062 1.00 78.62 240 VAL A N 1
ATOM 1930 C CA . VAL A 1 240 ? 64.590 -10.233 -41.145 1.00 78.62 240 VAL A CA 1
ATOM 1931 C C . VAL A 1 240 ? 64.839 -8.721 -41.070 1.00 78.62 240 VAL A C 1
ATOM 1933 O O . VAL A 1 240 ? 65.029 -8.076 -42.107 1.00 78.62 240 VAL A O 1
ATOM 1936 N N . ARG A 1 241 ? 64.876 -8.138 -39.864 1.00 79.62 241 ARG A N 1
ATOM 1937 C CA . ARG A 1 241 ? 65.191 -6.718 -39.642 1.00 79.62 241 ARG A CA 1
ATOM 1938 C C . ARG A 1 241 ? 66.618 -6.383 -40.079 1.00 79.62 241 ARG A C 1
ATOM 1940 O O . ARG A 1 241 ? 66.801 -5.477 -40.892 1.00 79.62 241 ARG A O 1
ATOM 1947 N N . GLN A 1 242 ? 67.609 -7.147 -39.620 1.00 74.38 242 GLN A N 1
ATOM 1948 C CA . GLN A 1 242 ? 69.015 -6.950 -39.992 1.00 74.38 242 GLN A CA 1
ATOM 1949 C C . GLN A 1 242 ? 69.231 -7.051 -41.508 1.00 74.38 242 GLN A C 1
ATOM 1951 O O . GLN A 1 242 ? 70.006 -6.285 -42.082 1.00 74.38 242 GLN A O 1
ATOM 1956 N N . HIS A 1 243 ? 68.518 -7.955 -42.184 1.00 68.69 243 HIS A N 1
ATOM 1957 C CA . HIS A 1 243 ? 68.567 -8.062 -43.640 1.00 68.69 243 HIS A CA 1
ATOM 1958 C C . HIS A 1 243 ? 68.005 -6.809 -44.337 1.00 68.69 243 HIS A C 1
ATOM 1960 O O . HIS A 1 243 ? 68.656 -6.245 -45.221 1.00 68.69 243 HIS A O 1
ATOM 1966 N N . LYS A 1 244 ? 66.836 -6.314 -43.899 1.00 65.62 244 LYS A N 1
ATOM 1967 C CA . LYS A 1 244 ? 66.243 -5.068 -44.421 1.00 65.62 244 LYS A CA 1
ATOM 1968 C C . LYS A 1 244 ? 67.185 -3.869 -44.245 1.00 65.62 244 LYS A C 1
ATOM 1970 O O . LYS A 1 244 ? 67.293 -3.036 -45.145 1.00 65.62 244 LYS A O 1
ATOM 1975 N N . GLU A 1 245 ? 67.908 -3.806 -43.130 1.00 69.25 245 GLU A N 1
ATOM 1976 C CA . GLU A 1 245 ? 68.874 -2.742 -42.830 1.00 69.25 245 GLU A CA 1
ATOM 1977 C C . GLU A 1 245 ? 70.140 -2.816 -43.695 1.00 69.25 245 GLU A C 1
ATOM 1979 O O . GLU A 1 245 ? 70.586 -1.789 -44.214 1.00 69.25 245 GLU A O 1
ATOM 1984 N N . ARG A 1 246 ? 70.687 -4.015 -43.943 1.00 64.62 246 ARG A N 1
ATOM 1985 C CA . ARG A 1 246 ? 71.830 -4.204 -44.861 1.00 64.62 246 ARG A CA 1
ATOM 1986 C C . ARG A 1 246 ? 71.479 -3.817 -46.300 1.00 64.62 246 ARG A C 1
ATOM 1988 O O . ARG A 1 246 ? 72.257 -3.126 -46.961 1.00 64.62 246 ARG A O 1
ATOM 1995 N N . MET A 1 247 ? 70.279 -4.178 -46.758 1.00 58.75 247 MET A N 1
ATOM 1996 C CA . MET A 1 247 ? 69.757 -3.764 -48.065 1.00 58.75 247 MET A CA 1
ATOM 1997 C C . MET A 1 247 ? 69.589 -2.242 -48.173 1.00 58.75 247 MET A C 1
ATOM 1999 O O . MET A 1 247 ? 69.920 -1.647 -49.202 1.00 58.75 247 MET A O 1
ATOM 2003 N N . ALA A 1 248 ? 69.132 -1.587 -47.102 1.00 58.28 248 ALA A N 1
ATOM 2004 C CA . ALA A 1 248 ? 69.048 -0.131 -47.040 1.00 58.28 248 ALA A CA 1
ATOM 2005 C C . ALA A 1 248 ? 70.441 0.534 -47.069 1.00 58.28 248 ALA A C 1
ATOM 2007 O O . ALA A 1 248 ? 70.631 1.526 -47.775 1.00 58.28 248 ALA A O 1
ATOM 2008 N N . ALA A 1 249 ? 71.439 -0.034 -46.382 1.00 55.59 249 ALA A N 1
ATOM 2009 C CA . ALA A 1 249 ? 72.811 0.480 -46.358 1.00 55.59 249 ALA A CA 1
ATOM 2010 C C . ALA A 1 249 ? 73.509 0.405 -47.734 1.00 55.59 249 ALA A C 1
ATOM 2012 O O . ALA A 1 249 ? 74.166 1.367 -48.143 1.00 55.59 249 ALA A O 1
ATOM 2013 N N . LEU A 1 250 ? 73.299 -0.676 -48.498 1.00 56.44 250 LEU A N 1
ATOM 2014 C CA . LEU A 1 250 ? 73.780 -0.812 -49.885 1.00 56.44 250 LEU A CA 1
ATOM 2015 C C . LEU A 1 250 ? 73.207 0.270 -50.816 1.00 56.44 250 LEU A C 1
ATOM 2017 O O . LEU A 1 250 ? 73.909 0.801 -51.682 1.00 56.44 250 LEU A O 1
ATOM 2021 N N . LEU A 1 251 ? 71.940 0.640 -50.617 1.00 54.00 251 LEU A N 1
ATOM 2022 C CA . LEU A 1 251 ? 71.280 1.704 -51.378 1.00 54.00 251 LEU A CA 1
ATOM 2023 C C . LEU A 1 251 ? 71.802 3.102 -51.003 1.00 54.00 251 LEU A C 1
ATOM 2025 O O . LEU A 1 251 ? 71.888 3.977 -51.868 1.00 54.00 251 LEU A O 1
ATOM 2029 N N . VAL A 1 252 ? 72.195 3.309 -49.742 1.00 51.94 252 VAL A N 1
ATOM 2030 C CA . VAL A 1 252 ? 72.754 4.576 -49.242 1.00 51.94 252 VAL A CA 1
ATOM 2031 C C . VAL A 1 252 ? 74.211 4.774 -49.682 1.00 51.94 252 VAL A C 1
ATOM 2033 O O . VAL A 1 252 ? 74.559 5.868 -50.128 1.00 51.94 252 VAL A O 1
ATOM 2036 N N . ALA A 1 253 ? 75.047 3.729 -49.678 1.00 48.38 253 ALA A N 1
ATOM 2037 C CA . ALA A 1 253 ? 76.436 3.802 -50.153 1.00 48.38 253 ALA A CA 1
ATOM 2038 C C . ALA A 1 253 ? 76.536 4.207 -51.639 1.00 48.38 253 ALA A C 1
ATOM 2040 O O . ALA A 1 253 ? 77.454 4.920 -52.048 1.00 48.38 253 ALA A O 1
ATOM 2041 N N . LYS A 1 254 ? 75.534 3.833 -52.445 1.00 49.25 254 LYS A N 1
ATOM 2042 C CA . LYS A 1 254 ? 75.429 4.216 -53.862 1.00 49.25 254 LYS A CA 1
ATOM 2043 C C . LYS A 1 254 ? 75.044 5.690 -54.067 1.00 49.25 254 LYS A C 1
ATOM 2045 O O . LYS A 1 254 ? 75.263 6.234 -55.146 1.00 49.25 254 LYS A O 1
ATOM 2050 N N . LYS A 1 255 ? 74.500 6.351 -53.037 1.00 46.53 255 LYS A N 1
ATOM 2051 C CA . LYS A 1 255 ? 74.015 7.739 -53.083 1.00 46.53 255 LYS A CA 1
ATOM 2052 C C . LYS A 1 255 ? 75.089 8.789 -52.752 1.00 46.53 255 LYS A C 1
ATOM 2054 O O . LYS A 1 255 ? 74.922 9.948 -53.117 1.00 46.53 255 LYS A O 1
ATOM 2059 N N . ALA A 1 256 ? 76.210 8.403 -52.140 1.00 39.38 256 ALA A N 1
ATOM 2060 C CA . ALA A 1 256 ? 77.234 9.340 -51.659 1.00 39.38 256 ALA A CA 1
ATOM 2061 C C . ALA A 1 256 ? 78.207 9.888 -52.733 1.00 39.38 256 ALA A C 1
ATOM 2063 O O . ALA A 1 256 ? 79.024 10.747 -52.419 1.00 39.38 256 ALA A O 1
ATOM 2064 N N . ARG A 1 257 ? 78.149 9.434 -53.997 1.00 36.88 257 ARG A N 1
ATOM 2065 C CA . ARG A 1 257 ? 79.153 9.777 -55.035 1.00 36.88 257 ARG A CA 1
ATOM 2066 C C . ARG A 1 257 ? 78.747 10.835 -56.069 1.00 36.88 257 ARG A C 1
ATOM 2068 O O . ARG A 1 257 ? 79.446 10.995 -57.061 1.00 36.88 257 ARG A O 1
ATOM 2075 N N . SER A 1 258 ? 77.646 11.564 -55.887 1.00 38.47 258 SER A N 1
ATOM 2076 C CA . SER A 1 258 ? 77.197 12.522 -56.908 1.00 38.47 258 SER A CA 1
ATOM 2077 C C . SER A 1 258 ? 76.519 13.757 -56.313 1.00 38.47 258 SER A C 1
ATOM 2079 O O . SER A 1 258 ? 75.314 13.774 -56.074 1.00 38.47 258 SER A O 1
ATOM 2081 N N . SER A 1 259 ? 77.305 14.810 -56.096 1.00 40.16 259 SER A N 1
ATOM 2082 C CA . SER A 1 259 ? 76.873 16.134 -55.636 1.00 40.16 259 SER A CA 1
ATOM 2083 C C . SER A 1 259 ? 76.726 17.116 -56.809 1.00 40.16 259 SER A C 1
ATOM 2085 O O . SER A 1 259 ? 77.697 17.391 -57.506 1.00 40.16 259 SER A O 1
ATOM 2087 N N . GLN A 1 260 ? 75.520 17.642 -57.041 1.00 39.38 260 GLN A N 1
ATOM 2088 C CA . GLN A 1 260 ? 75.226 18.903 -57.761 1.00 39.38 260 GLN A CA 1
ATOM 2089 C C . GLN A 1 260 ? 73.772 19.321 -57.419 1.00 39.38 260 GLN A C 1
ATOM 2091 O O . GLN A 1 260 ? 73.059 18.514 -56.816 1.00 39.38 260 GLN A O 1
ATOM 2096 N N . PRO A 1 261 ? 73.357 20.575 -57.683 1.00 46.19 261 PRO A N 1
ATOM 2097 C CA . PRO A 1 261 ? 72.441 21.323 -56.831 1.00 46.19 261 PRO A CA 1
ATOM 2098 C C . PRO A 1 261 ? 71.003 20.806 -56.944 1.00 46.19 261 PRO A C 1
ATOM 2100 O O . PRO A 1 261 ? 70.520 20.514 -58.039 1.00 46.19 261 PRO A O 1
ATOM 2103 N N . GLU A 1 262 ? 70.306 20.716 -55.811 1.00 44.47 262 GLU A N 1
ATOM 2104 C CA . GLU A 1 262 ? 68.879 20.400 -55.797 1.00 44.47 262 GLU A CA 1
ATOM 2105 C C . GLU A 1 262 ? 68.101 21.514 -56.514 1.00 44.47 262 GLU A C 1
ATOM 2107 O O . GLU A 1 262 ? 68.140 22.681 -56.131 1.00 44.47 262 GLU A O 1
ATOM 2112 N N . SER A 1 263 ? 67.407 21.138 -57.589 1.00 54.75 263 SER A N 1
ATOM 2113 C CA . SER A 1 263 ? 66.465 21.995 -58.312 1.00 54.75 263 SER A CA 1
ATOM 2114 C C . SER A 1 263 ? 65.435 22.607 -57.350 1.00 54.75 263 SER A C 1
ATOM 2116 O O . SER A 1 263 ? 64.964 21.928 -56.437 1.00 54.75 263 SER A O 1
ATOM 2118 N N . ALA A 1 264 ? 65.018 23.858 -57.583 1.00 54.09 264 ALA A N 1
ATOM 2119 C CA . ALA A 1 264 ? 63.974 24.544 -56.806 1.00 54.09 264 ALA A CA 1
ATOM 2120 C C . ALA A 1 264 ? 62.667 23.727 -56.689 1.00 54.09 264 ALA A C 1
ATOM 2122 O O . ALA A 1 264 ? 61.957 23.808 -55.688 1.00 54.09 264 ALA A O 1
ATOM 2123 N N . VAL A 1 265 ? 62.397 22.868 -57.677 1.00 47.62 265 VAL A N 1
ATOM 2124 C CA . VAL A 1 265 ? 61.268 21.925 -57.695 1.00 47.62 265 VAL A CA 1
ATOM 2125 C C . VAL A 1 265 ? 61.389 20.867 -56.586 1.00 47.62 265 VAL A C 1
ATOM 2127 O O . VAL A 1 265 ? 60.401 20.502 -55.955 1.00 47.62 265 VAL A O 1
ATOM 2130 N N . LEU A 1 266 ? 62.608 20.404 -56.302 1.00 51.50 266 LEU A N 1
ATOM 2131 C CA . LEU A 1 266 ? 62.911 19.415 -55.263 1.00 51.50 266 LEU A CA 1
ATOM 2132 C C . LEU A 1 266 ? 62.766 20.019 -53.856 1.00 51.50 266 LEU A C 1
ATOM 2134 O O . LEU A 1 266 ? 62.214 19.376 -52.964 1.00 51.50 266 LEU A O 1
ATOM 2138 N N . ALA A 1 267 ? 63.164 21.283 -53.678 1.00 55.03 267 ALA A N 1
ATOM 2139 C CA . ALA A 1 267 ? 62.942 22.025 -52.436 1.00 55.03 267 ALA A CA 1
ATOM 2140 C C . ALA A 1 267 ? 61.444 22.275 -52.170 1.00 55.03 267 ALA A C 1
ATOM 2142 O O . ALA A 1 267 ? 60.970 22.094 -51.048 1.00 55.03 267 ALA A O 1
ATOM 2143 N N . GLN A 1 268 ? 60.674 22.621 -53.208 1.00 50.16 268 GLN A N 1
ATOM 2144 C CA . GLN A 1 268 ? 59.224 22.811 -53.105 1.00 50.16 268 GLN A CA 1
ATOM 2145 C C . GLN A 1 268 ? 58.479 21.501 -52.800 1.00 50.16 268 GLN A C 1
ATOM 2147 O O . GLN A 1 268 ? 57.539 21.495 -52.000 1.00 50.16 268 GLN A O 1
ATOM 2152 N N . PHE A 1 269 ? 58.934 20.384 -53.372 1.00 50.56 269 PHE A N 1
ATOM 2153 C CA . PHE A 1 269 ? 58.446 19.048 -53.034 1.00 50.56 269 PHE A CA 1
ATOM 2154 C C . PHE A 1 269 ? 58.730 18.697 -51.567 1.00 50.56 269 PHE A C 1
ATOM 2156 O O . PHE A 1 269 ? 57.817 18.286 -50.857 1.00 50.56 269 PHE A O 1
ATOM 2163 N N . ASN A 1 270 ? 59.957 18.921 -51.082 1.00 57.72 270 ASN A N 1
ATOM 2164 C CA . ASN A 1 270 ? 60.329 18.646 -49.689 1.00 57.72 270 ASN A CA 1
ATOM 2165 C C . ASN A 1 270 ? 59.528 19.500 -48.687 1.00 57.72 270 ASN A C 1
ATOM 2167 O O . ASN A 1 270 ? 59.133 18.995 -47.639 1.00 57.72 270 ASN A O 1
ATOM 2171 N N . LYS A 1 271 ? 59.234 20.767 -49.015 1.00 64.75 271 LYS A N 1
ATOM 2172 C CA . LYS A 1 271 ? 58.357 21.620 -48.196 1.00 64.75 271 LYS A CA 1
ATOM 2173 C C . LYS A 1 271 ? 56.920 21.089 -48.158 1.00 64.75 271 LYS A C 1
ATOM 2175 O O . LYS A 1 271 ? 56.355 20.928 -47.083 1.00 64.75 271 LYS A O 1
ATOM 2180 N N . SER A 1 272 ? 56.359 20.759 -49.321 1.00 51.50 272 SER A N 1
ATOM 2181 C CA . SER A 1 272 ? 54.998 20.203 -49.424 1.00 51.50 272 SER A CA 1
ATOM 2182 C C . SER A 1 272 ? 54.878 18.843 -48.720 1.00 51.50 272 SER A C 1
ATOM 2184 O O . SER A 1 272 ? 53.825 18.493 -48.194 1.00 51.50 272 SER A O 1
ATOM 2186 N N . TRP A 1 273 ? 55.971 18.077 -48.685 1.00 49.62 273 TRP A N 1
ATOM 2187 C CA . TRP A 1 273 ? 56.081 16.815 -47.959 1.00 49.62 273 TRP A CA 1
ATOM 2188 C C . TRP A 1 273 ? 56.058 17.003 -46.438 1.00 49.62 273 TRP A C 1
ATOM 2190 O O . TRP A 1 273 ? 55.367 16.254 -45.746 1.00 49.62 273 TRP A O 1
ATOM 2200 N N . ALA A 1 274 ? 56.774 18.005 -45.919 1.00 61.22 274 ALA A N 1
ATOM 2201 C CA . ALA A 1 274 ? 56.741 18.345 -44.498 1.00 61.22 274 ALA A CA 1
ATOM 2202 C C . ALA A 1 274 ? 55.325 18.756 -44.066 1.00 61.22 274 ALA A C 1
ATOM 2204 O O . ALA A 1 274 ? 54.796 18.193 -43.115 1.00 61.22 274 ALA A O 1
ATOM 2205 N N . GLU A 1 275 ? 54.668 19.622 -44.846 1.00 58.97 275 GLU A N 1
ATOM 2206 C CA . GLU A 1 275 ? 53.280 20.027 -44.592 1.00 58.97 275 GLU A CA 1
ATOM 2207 C C . GLU A 1 275 ? 52.336 18.813 -44.576 1.00 58.97 275 GLU A C 1
ATOM 2209 O O . GLU A 1 275 ? 51.576 18.637 -43.630 1.00 58.97 275 GLU A O 1
ATOM 2214 N N . LEU A 1 276 ? 52.404 17.923 -45.573 1.00 50.22 276 LEU A N 1
ATOM 2215 C CA . LEU A 1 276 ? 51.576 16.709 -45.606 1.00 50.22 276 LEU A CA 1
ATOM 2216 C C . LEU A 1 276 ? 51.835 15.785 -44.404 1.00 50.22 276 LEU A C 1
ATOM 2218 O O . LEU A 1 276 ? 50.900 15.176 -43.889 1.00 50.22 276 LEU A O 1
ATOM 2222 N N . THR A 1 277 ? 53.081 15.700 -43.942 1.00 53.16 277 THR A N 1
ATOM 2223 C CA . THR A 1 277 ? 53.438 14.911 -42.756 1.00 53.16 277 THR A CA 1
ATOM 2224 C C . THR A 1 277 ? 52.815 15.507 -41.490 1.00 53.16 277 THR A C 1
ATOM 2226 O O . THR A 1 277 ? 52.243 14.758 -40.703 1.00 53.16 277 THR A O 1
ATOM 2229 N N . ASP A 1 278 ? 52.827 16.834 -41.335 1.00 63.97 278 ASP A N 1
ATOM 2230 C CA . ASP A 1 278 ? 52.189 17.531 -40.207 1.00 63.97 278 ASP A CA 1
ATOM 2231 C C . ASP A 1 278 ? 50.657 17.373 -40.210 1.00 63.97 278 ASP A C 1
ATOM 2233 O O . ASP A 1 278 ? 50.027 17.189 -39.168 1.00 63.97 278 ASP A O 1
ATOM 2237 N N . TRP A 1 279 ? 50.029 17.379 -41.389 1.00 55.00 279 TRP A N 1
ATOM 2238 C CA . TRP A 1 279 ? 48.592 17.105 -41.508 1.00 55.00 279 TRP A CA 1
ATOM 2239 C C . TRP A 1 279 ? 48.238 15.667 -41.108 1.00 55.00 279 TRP A C 1
ATOM 2241 O O . TRP A 1 279 ? 47.216 15.442 -40.456 1.00 55.00 279 TRP A O 1
ATOM 2251 N N . LEU A 1 280 ? 49.071 14.691 -41.480 1.00 48.75 280 LEU A N 1
ATOM 2252 C CA . LEU A 1 280 ? 48.867 13.288 -41.113 1.00 48.75 280 LEU A CA 1
ATOM 2253 C C . LEU A 1 280 ? 49.047 13.057 -39.607 1.00 48.75 280 LEU A C 1
ATOM 2255 O O . LEU A 1 280 ? 48.252 12.329 -39.018 1.00 48.75 280 LEU A O 1
ATOM 2259 N N . THR A 1 281 ? 50.028 13.699 -38.968 1.00 60.03 281 THR A N 1
ATOM 2260 C CA . THR A 1 281 ? 50.220 13.597 -37.510 1.00 60.03 281 THR A CA 1
ATOM 2261 C C . THR A 1 281 ? 49.094 14.278 -36.733 1.00 60.03 281 THR A C 1
ATOM 2263 O O . THR A 1 281 ? 48.649 13.752 -35.715 1.00 60.03 281 THR A O 1
ATOM 2266 N N . MET A 1 282 ? 48.561 15.404 -37.222 1.00 55.72 282 MET A N 1
ATOM 2267 C CA . MET A 1 282 ? 47.388 16.047 -36.620 1.00 55.72 282 MET A CA 1
ATOM 2268 C C . MET A 1 282 ? 46.146 15.145 -36.680 1.00 55.72 282 MET A C 1
ATOM 2270 O O . MET A 1 282 ? 45.420 15.031 -35.692 1.00 55.72 282 MET A O 1
ATOM 2274 N N . LEU A 1 283 ? 45.907 14.488 -37.819 1.00 48.16 283 LEU A N 1
ATOM 2275 C CA . LEU A 1 283 ? 44.801 13.541 -37.973 1.00 48.16 283 LEU A CA 1
ATOM 2276 C C . LEU A 1 283 ? 44.958 12.322 -37.060 1.00 48.16 283 LEU A C 1
ATOM 2278 O O . LEU A 1 283 ? 43.983 11.931 -36.420 1.00 48.16 283 LEU A O 1
ATOM 2282 N N . ASP A 1 284 ? 46.169 11.770 -36.958 1.00 49.12 284 ASP A N 1
ATOM 2283 C CA . ASP A 1 284 ? 46.467 10.665 -36.044 1.00 49.12 284 ASP A CA 1
ATOM 2284 C C . ASP A 1 284 ? 46.161 11.075 -34.597 1.00 49.12 284 ASP A C 1
ATOM 2286 O O . ASP A 1 284 ? 45.351 10.436 -33.933 1.00 49.12 284 ASP A O 1
ATOM 2290 N N . ASN A 1 285 ? 46.644 12.242 -34.156 1.00 55.84 285 ASN A N 1
ATOM 2291 C CA . ASN A 1 285 ? 46.344 12.782 -32.827 1.00 55.84 285 ASN A CA 1
ATOM 2292 C C . ASN A 1 285 ? 44.839 12.990 -32.580 1.00 55.84 285 ASN A C 1
ATOM 2294 O O . ASN A 1 285 ? 44.357 12.765 -31.471 1.00 55.84 285 ASN A O 1
ATOM 2298 N N . MET A 1 286 ? 44.065 13.423 -33.579 1.00 51.94 286 MET A N 1
ATOM 2299 C CA . MET A 1 286 ? 42.611 13.579 -33.436 1.00 51.94 286 MET A CA 1
ATOM 2300 C C . MET A 1 286 ? 41.889 12.235 -33.291 1.00 51.94 286 MET A C 1
ATOM 2302 O O . MET A 1 286 ? 40.925 12.144 -32.527 1.00 51.94 286 MET A O 1
ATOM 2306 N N . VAL A 1 287 ? 42.332 11.207 -34.019 1.00 50.28 287 VAL A N 1
ATOM 2307 C CA . VAL A 1 287 ? 41.790 9.846 -33.914 1.00 50.28 287 VAL A CA 1
ATOM 2308 C C . VAL A 1 287 ? 42.162 9.229 -32.568 1.00 50.28 287 VAL A C 1
ATOM 2310 O O . VAL A 1 287 ? 41.272 8.717 -31.893 1.00 50.28 287 VAL A O 1
ATOM 2313 N N . GLN A 1 288 ? 43.419 9.367 -32.132 1.00 50.75 288 GLN A N 1
ATOM 2314 C CA . GLN A 1 288 ? 43.874 8.896 -30.820 1.00 50.75 288 GLN A CA 1
ATOM 2315 C C . GLN A 1 288 ? 43.090 9.558 -29.679 1.00 50.75 288 GLN A C 1
ATOM 2317 O O . GLN A 1 288 ? 42.526 8.865 -28.844 1.00 50.75 288 GLN A O 1
ATOM 2322 N N . ASN A 1 289 ? 42.895 10.882 -29.708 1.00 55.19 289 ASN A N 1
ATOM 2323 C CA . ASN A 1 289 ? 42.082 11.570 -28.693 1.00 55.19 289 ASN A CA 1
ATOM 2324 C C . ASN A 1 289 ? 40.621 11.082 -28.645 1.00 55.19 289 ASN A C 1
ATOM 2326 O O . ASN A 1 289 ? 39.997 11.083 -27.584 1.00 55.19 289 ASN A O 1
ATOM 2330 N N . LYS A 1 290 ? 40.027 10.711 -29.788 1.00 48.09 290 LYS A N 1
ATOM 2331 C CA . LYS A 1 290 ? 38.679 10.119 -29.804 1.00 48.09 290 LYS A CA 1
ATOM 2332 C C . LYS A 1 290 ? 38.683 8.712 -29.211 1.00 48.09 290 LYS A C 1
ATOM 2334 O O . LYS A 1 290 ? 37.751 8.385 -28.481 1.00 48.09 290 LYS A O 1
ATOM 2339 N N . LEU A 1 291 ? 39.712 7.920 -29.510 1.00 45.41 291 LEU A N 1
ATOM 2340 C CA . LEU A 1 291 ? 39.893 6.576 -28.971 1.00 45.41 291 LEU A CA 1
ATOM 2341 C C . LEU A 1 291 ? 40.050 6.613 -27.446 1.00 45.41 291 LEU A C 1
ATOM 2343 O O . LEU A 1 291 ? 39.300 5.928 -26.760 1.00 45.41 291 LEU A O 1
ATOM 2347 N N . ASP A 1 292 ? 40.909 7.490 -26.922 1.00 52.94 292 ASP A N 1
ATOM 2348 C CA . ASP A 1 292 ? 41.135 7.647 -25.480 1.00 52.94 292 ASP A CA 1
ATOM 2349 C C . ASP A 1 292 ? 39.847 8.030 -24.741 1.00 52.94 292 ASP A C 1
ATOM 2351 O O . ASP A 1 292 ? 39.501 7.442 -23.719 1.00 52.94 292 ASP A O 1
ATOM 2355 N N . ARG A 1 293 ? 39.074 8.981 -25.286 1.00 54.44 293 ARG A N 1
ATOM 2356 C CA . ARG A 1 293 ? 37.788 9.392 -24.695 1.00 54.44 293 ARG A CA 1
ATOM 2357 C C . ARG A 1 293 ? 36.768 8.257 -24.674 1.00 54.44 293 ARG A C 1
ATOM 2359 O O . ARG A 1 293 ? 36.030 8.128 -23.698 1.00 54.44 293 ARG A O 1
ATOM 2366 N N . LEU A 1 294 ? 36.705 7.467 -25.746 1.00 50.44 294 LEU A N 1
ATOM 2367 C CA . LEU A 1 294 ? 35.833 6.294 -25.815 1.00 50.44 294 LEU A CA 1
ATOM 2368 C C . LEU A 1 294 ? 36.280 5.219 -24.827 1.00 50.44 294 LEU A C 1
ATOM 2370 O O . LEU A 1 294 ? 35.437 4.641 -24.148 1.00 50.44 294 LEU A O 1
ATOM 2374 N N . GLN A 1 295 ? 37.587 5.004 -24.699 1.00 51.81 295 GLN A N 1
ATOM 2375 C CA . GLN A 1 295 ? 38.151 4.060 -23.748 1.00 51.81 295 GLN A CA 1
ATOM 2376 C C . GLN A 1 295 ? 37.849 4.471 -22.301 1.00 51.81 295 GLN A C 1
ATOM 2378 O O . GLN A 1 295 ? 37.335 3.656 -21.542 1.00 51.81 295 GLN A O 1
ATOM 2383 N N . THR A 1 296 ? 38.049 5.741 -21.931 1.00 59.31 296 THR A N 1
ATOM 2384 C CA . THR A 1 296 ? 37.693 6.235 -20.588 1.00 59.31 296 THR A CA 1
ATOM 2385 C C . THR A 1 296 ? 36.194 6.087 -20.309 1.00 59.31 296 THR A C 1
ATOM 2387 O O . THR A 1 296 ? 35.804 5.664 -19.225 1.00 59.31 296 THR A O 1
ATOM 2390 N N . HIS A 1 297 ? 35.333 6.403 -21.284 1.00 55.88 297 HIS A N 1
ATOM 2391 C CA . HIS A 1 297 ? 33.885 6.235 -21.131 1.00 55.88 297 HIS A CA 1
ATOM 2392 C C . HIS A 1 297 ? 33.481 4.759 -20.974 1.00 55.88 297 HIS A C 1
ATOM 2394 O O . HIS A 1 297 ? 32.583 4.439 -20.193 1.00 55.88 297 HIS A O 1
ATOM 2400 N N . TRP A 1 298 ? 34.139 3.856 -21.704 1.00 48.69 298 TRP A N 1
ATOM 2401 C CA . TRP A 1 298 ? 33.945 2.414 -21.578 1.00 48.69 298 TRP A CA 1
ATOM 2402 C C . TRP A 1 298 ? 34.359 1.903 -20.192 1.00 48.69 298 TRP A C 1
ATOM 2404 O O . TRP A 1 298 ? 33.576 1.215 -19.541 1.00 48.69 298 TRP A O 1
ATOM 2414 N N . GLU A 1 299 ? 35.539 2.294 -19.706 1.00 59.62 299 GLU A N 1
ATOM 2415 C CA . GLU A 1 299 ? 36.047 1.923 -18.378 1.00 59.62 299 GLU A CA 1
ATOM 2416 C C . GLU A 1 299 ? 35.141 2.450 -17.246 1.00 59.62 299 GLU A C 1
ATOM 2418 O O . GLU A 1 299 ? 34.827 1.715 -16.304 1.00 59.62 299 GLU A O 1
ATOM 2423 N N . ASP A 1 300 ? 34.646 3.687 -17.362 1.00 62.06 300 ASP A N 1
ATOM 2424 C CA . ASP A 1 300 ? 33.675 4.277 -16.428 1.00 62.06 300 ASP A CA 1
ATOM 2425 C C . ASP A 1 300 ? 32.340 3.510 -16.439 1.00 62.06 300 ASP A C 1
ATOM 2427 O O . ASP A 1 300 ? 31.803 3.150 -15.389 1.00 62.06 300 ASP A O 1
ATOM 2431 N N . SER A 1 301 ? 31.830 3.171 -17.628 1.00 52.31 301 SER A N 1
ATOM 2432 C CA . SER A 1 301 ? 30.596 2.387 -17.782 1.00 52.31 301 SER A CA 1
ATOM 2433 C C . SER A 1 301 ? 30.734 0.981 -17.191 1.00 52.31 301 SER A C 1
ATOM 2435 O O . SER A 1 301 ? 29.849 0.517 -16.471 1.00 52.31 301 SER A O 1
ATOM 2437 N N . GLN A 1 302 ? 31.862 0.312 -17.437 1.00 56.28 302 GLN A N 1
ATOM 2438 C CA . GLN A 1 302 ? 32.157 -1.010 -16.888 1.00 56.28 302 GLN A CA 1
ATOM 2439 C C . GLN A 1 302 ? 32.268 -0.977 -15.357 1.00 56.28 302 GLN A C 1
ATOM 2441 O O . GLN A 1 302 ? 31.765 -1.880 -14.683 1.00 56.28 302 GLN A O 1
ATOM 2446 N N . THR A 1 303 ? 32.874 0.075 -14.799 1.00 64.94 303 THR A N 1
ATOM 2447 C CA . THR A 1 303 ? 32.977 0.270 -13.345 1.00 64.94 303 THR A CA 1
ATOM 2448 C C . THR A 1 303 ? 31.594 0.459 -12.723 1.00 64.94 303 THR A C 1
ATOM 2450 O O . THR A 1 303 ? 31.234 -0.283 -11.809 1.00 64.94 303 THR A O 1
ATOM 2453 N N . LYS A 1 304 ? 30.759 1.344 -13.288 1.00 68.31 304 LYS A N 1
ATOM 2454 C CA . LYS A 1 304 ? 29.371 1.555 -12.835 1.00 68.31 304 LYS A CA 1
ATOM 2455 C C . LYS A 1 304 ? 28.526 0.283 -12.903 1.00 68.31 304 LYS A C 1
ATOM 2457 O O . LYS A 1 304 ? 27.764 0.010 -11.978 1.00 68.31 304 LYS A O 1
ATOM 2462 N N . LEU A 1 305 ? 28.668 -0.519 -13.963 1.00 57.41 305 LEU A N 1
ATOM 2463 C CA . LEU A 1 305 ? 27.976 -1.808 -14.093 1.00 57.41 305 LEU A CA 1
ATOM 2464 C C . LEU A 1 305 ? 28.430 -2.818 -13.031 1.00 57.41 305 LEU A C 1
ATOM 2466 O O . LEU A 1 305 ? 27.596 -3.506 -12.437 1.00 57.41 305 LEU A O 1
ATOM 2470 N N . SER A 1 306 ? 29.735 -2.895 -12.764 1.00 66.75 306 SER A N 1
ATOM 2471 C CA . SER A 1 306 ? 30.299 -3.751 -11.714 1.00 66.75 306 SER A CA 1
ATOM 2472 C C . SER A 1 306 ? 29.781 -3.353 -10.330 1.00 66.75 306 SER A C 1
ATOM 2474 O O . SER A 1 306 ? 29.323 -4.206 -9.565 1.00 66.75 306 SER A O 1
ATOM 2476 N N . ASP A 1 307 ? 29.764 -2.054 -10.031 1.00 78.19 307 ASP A N 1
ATOM 2477 C CA . ASP A 1 307 ? 29.273 -1.526 -8.759 1.00 78.19 307 ASP A CA 1
ATOM 2478 C C . ASP A 1 307 ? 27.766 -1.739 -8.598 1.00 78.19 307 ASP A C 1
ATOM 2480 O O . ASP A 1 307 ? 27.323 -2.211 -7.548 1.00 78.19 307 ASP A O 1
ATOM 2484 N N . ARG A 1 308 ? 26.972 -1.513 -9.655 1.00 81.88 308 ARG A N 1
ATOM 2485 C CA . ARG A 1 308 ? 25.533 -1.811 -9.639 1.00 81.88 308 ARG A CA 1
ATOM 2486 C C . ARG A 1 308 ? 25.259 -3.302 -9.453 1.00 81.88 308 ARG A C 1
ATOM 2488 O O . ARG A 1 308 ? 24.355 -3.660 -8.705 1.00 81.88 308 ARG A O 1
ATOM 2495 N N . THR A 1 309 ? 26.051 -4.178 -10.070 1.00 65.94 309 THR A N 1
ATOM 2496 C CA . THR A 1 309 ? 25.924 -5.635 -9.889 1.00 65.94 309 THR A CA 1
ATOM 2497 C C . THR A 1 309 ? 26.176 -6.036 -8.436 1.00 65.94 309 THR A C 1
ATOM 2499 O O . THR A 1 309 ? 25.400 -6.801 -7.863 1.00 65.94 309 THR A O 1
ATOM 2502 N N . LYS A 1 310 ? 27.217 -5.478 -7.802 1.00 80.94 310 LYS A N 1
ATOM 2503 C CA . LYS A 1 310 ? 27.490 -5.696 -6.373 1.00 80.94 310 LYS A CA 1
ATOM 2504 C C . LYS A 1 310 ? 26.366 -5.153 -5.492 1.00 80.94 310 LYS A C 1
ATOM 2506 O O . LYS A 1 310 ? 25.951 -5.837 -4.563 1.00 80.94 310 LYS A O 1
ATOM 2511 N N . GLN A 1 311 ? 25.849 -3.961 -5.795 1.00 87.94 311 GLN A N 1
ATOM 2512 C CA . GLN A 1 311 ? 24.733 -3.367 -5.058 1.00 87.94 311 GLN A CA 1
ATOM 2513 C C . GLN A 1 311 ? 23.480 -4.249 -5.127 1.00 87.94 311 GLN A C 1
ATOM 2515 O O . GLN A 1 311 ? 22.870 -4.503 -4.095 1.00 87.94 311 GLN A O 1
ATOM 2520 N N . LEU A 1 312 ? 23.130 -4.771 -6.307 1.00 80.50 312 LEU A N 1
ATOM 2521 C CA . LEU A 1 312 ? 21.995 -5.685 -6.477 1.00 80.50 312 LEU A CA 1
ATOM 2522 C C . LEU A 1 312 ? 22.195 -7.011 -5.733 1.00 80.50 312 LEU A C 1
ATOM 2524 O O . LEU A 1 312 ? 21.246 -7.536 -5.156 1.00 80.50 312 LEU A O 1
ATOM 2528 N N . HIS A 1 313 ? 23.420 -7.542 -5.714 1.00 81.50 313 HIS A N 1
ATOM 2529 C CA . HIS A 1 313 ? 23.737 -8.747 -4.947 1.00 81.50 313 HIS A CA 1
ATOM 2530 C C . HIS A 1 313 ? 23.585 -8.518 -3.436 1.00 81.50 313 HIS A C 1
ATOM 2532 O O . HIS A 1 313 ? 22.949 -9.321 -2.756 1.00 81.50 313 HIS A O 1
ATOM 2538 N N . ASN A 1 314 ? 24.094 -7.392 -2.927 1.00 90.19 314 ASN A N 1
ATOM 2539 C CA . ASN A 1 314 ? 23.928 -7.007 -1.526 1.00 90.19 314 ASN A CA 1
ATOM 2540 C C . ASN A 1 314 ? 22.452 -6.770 -1.180 1.00 90.19 314 ASN A C 1
ATOM 2542 O O . ASN A 1 314 ? 21.990 -7.244 -0.149 1.00 90.19 314 ASN A O 1
ATOM 2546 N N . MET A 1 315 ? 21.691 -6.115 -2.065 1.00 91.75 315 MET A N 1
ATOM 2547 C CA . MET A 1 315 ? 20.259 -5.876 -1.873 1.00 91.75 315 MET A CA 1
ATOM 2548 C C . MET A 1 315 ? 19.474 -7.184 -1.803 1.00 91.75 315 MET A C 1
ATOM 2550 O O . MET A 1 315 ? 18.586 -7.321 -0.965 1.00 91.75 315 MET A O 1
ATOM 2554 N N . LEU A 1 316 ? 19.806 -8.156 -2.657 1.00 87.12 316 LEU A N 1
ATOM 2555 C CA . LEU A 1 316 ? 19.205 -9.486 -2.618 1.00 87.12 316 LEU A CA 1
ATOM 2556 C C . LEU A 1 316 ? 19.498 -10.192 -1.288 1.00 87.12 316 LEU A C 1
ATOM 2558 O O . LEU A 1 316 ? 18.586 -10.779 -0.705 1.00 87.12 316 LEU A O 1
ATOM 2562 N N . GLN A 1 317 ? 20.740 -10.117 -0.804 1.00 93.50 317 GLN A N 1
ATOM 2563 C CA . GLN A 1 317 ? 21.126 -10.701 0.479 1.00 93.50 317 GLN A CA 1
ATOM 2564 C C . GLN A 1 317 ? 20.390 -10.025 1.643 1.00 93.50 317 GLN A C 1
ATOM 2566 O O . GLN A 1 317 ? 19.690 -10.705 2.386 1.00 93.50 317 GLN A O 1
ATOM 2571 N N . ASP A 1 318 ? 20.453 -8.695 1.738 1.00 95.50 318 ASP A N 1
ATOM 2572 C CA . ASP A 1 318 ? 19.796 -7.918 2.795 1.00 95.50 318 ASP A CA 1
ATOM 2573 C C . ASP A 1 318 ? 18.273 -8.139 2.799 1.00 95.50 318 ASP A C 1
ATOM 2575 O O . ASP A 1 318 ? 17.654 -8.263 3.855 1.00 95.50 318 ASP A O 1
ATOM 2579 N N . SER A 1 319 ? 17.661 -8.240 1.612 1.00 92.44 319 SER A N 1
ATOM 2580 C CA . SER A 1 319 ? 16.227 -8.523 1.474 1.00 92.44 319 SER A CA 1
ATOM 2581 C C . SER A 1 319 ? 15.887 -9.935 1.937 1.00 92.44 319 SER A C 1
ATOM 2583 O O . SER A 1 319 ? 14.830 -10.148 2.525 1.00 92.44 319 SER A O 1
ATOM 2585 N N . THR A 1 320 ? 16.764 -10.906 1.676 1.00 93.25 320 THR A N 1
ATOM 2586 C CA . THR A 1 320 ? 16.584 -12.293 2.123 1.00 93.25 320 THR A CA 1
ATOM 2587 C C . THR A 1 320 ? 16.678 -12.379 3.644 1.00 93.25 320 THR A C 1
ATOM 2589 O O . THR A 1 320 ? 15.787 -12.952 4.268 1.00 93.25 320 THR A O 1
ATOM 2592 N N . ASP A 1 321 ? 17.682 -11.729 4.235 1.00 95.50 321 ASP A N 1
ATOM 2593 C CA . ASP A 1 321 ? 17.879 -11.683 5.685 1.00 95.50 321 ASP A CA 1
ATOM 2594 C C . ASP A 1 321 ? 16.668 -11.040 6.385 1.00 95.50 321 ASP A C 1
ATOM 2596 O O . ASP A 1 321 ? 16.130 -11.598 7.345 1.00 95.50 321 ASP A O 1
ATOM 2600 N N . TRP A 1 322 ? 16.166 -9.912 5.861 1.00 97.62 322 TRP A N 1
ATOM 2601 C CA . TRP A 1 322 ? 14.951 -9.271 6.377 1.00 97.62 322 TRP A CA 1
ATOM 2602 C C . TRP A 1 322 ? 13.713 -10.162 6.234 1.00 97.62 322 TRP A C 1
ATOM 2604 O O . TRP A 1 322 ? 12.940 -10.298 7.181 1.00 97.62 322 TRP A O 1
ATOM 2614 N N . LEU A 1 323 ? 13.514 -10.801 5.076 1.00 94.25 323 LEU A N 1
ATOM 2615 C CA . LEU A 1 323 ? 12.371 -11.691 4.853 1.00 94.25 323 LEU A CA 1
ATOM 2616 C C . LEU A 1 323 ? 12.380 -12.893 5.802 1.00 94.25 323 LEU A C 1
ATOM 2618 O O . LEU A 1 323 ? 11.312 -13.311 6.255 1.00 94.25 323 LEU A O 1
ATOM 2622 N N . ASP A 1 324 ? 13.549 -13.457 6.098 1.00 94.56 324 ASP A N 1
ATOM 2623 C CA . ASP A 1 324 ? 13.675 -14.591 7.010 1.00 94.56 324 ASP A CA 1
ATOM 2624 C C . ASP A 1 324 ? 13.473 -14.180 8.475 1.00 94.56 324 ASP A C 1
ATOM 2626 O O . ASP A 1 324 ? 12.716 -14.849 9.185 1.00 94.56 324 ASP A O 1
ATOM 2630 N N . ALA A 1 325 ? 14.031 -13.042 8.905 1.00 96.56 325 ALA A N 1
ATOM 2631 C CA . ALA A 1 325 ? 13.758 -12.471 10.227 1.00 96.56 325 ALA A CA 1
ATOM 2632 C C . ALA A 1 325 ? 12.261 -12.147 10.408 1.00 96.56 325 ALA A C 1
ATOM 2634 O O . ALA A 1 325 ? 11.639 -12.538 11.402 1.00 96.56 325 ALA A O 1
ATOM 2635 N N . ARG A 1 326 ? 11.641 -11.544 9.383 1.00 96.31 326 ARG A N 1
ATOM 2636 C CA . ARG A 1 326 ? 10.215 -11.192 9.363 1.00 96.31 326 ARG A CA 1
ATOM 2637 C C . ARG A 1 326 ? 9.305 -12.401 9.508 1.00 96.31 326 ARG A C 1
ATOM 2639 O O . ARG A 1 326 ? 8.345 -12.331 10.265 1.00 96.31 326 ARG A O 1
ATOM 2646 N N . LYS A 1 327 ? 9.597 -13.524 8.842 1.00 94.12 327 LYS A N 1
ATOM 2647 C CA . LYS A 1 327 ? 8.821 -14.767 9.037 1.00 94.12 327 LYS A CA 1
ATOM 2648 C C . LYS A 1 327 ? 8.806 -15.187 10.507 1.00 94.12 327 LYS A C 1
ATOM 2650 O O . LYS A 1 327 ? 7.773 -15.628 11.004 1.00 94.12 327 LYS A O 1
ATOM 2655 N N . GLY A 1 328 ? 9.936 -15.037 11.201 1.00 93.81 328 GLY A N 1
ATOM 2656 C CA . GLY A 1 328 ? 10.028 -15.267 12.641 1.00 93.81 328 GLY A CA 1
ATOM 2657 C C . GLY A 1 328 ? 9.073 -14.365 13.423 1.00 93.81 328 GLY A C 1
ATOM 2658 O O . GLY A 1 328 ? 8.254 -14.867 14.191 1.00 93.81 328 GLY A O 1
ATOM 2659 N N . VAL A 1 329 ? 9.121 -13.054 13.181 1.00 97.12 329 VAL A N 1
ATOM 2660 C CA . VAL A 1 329 ? 8.256 -12.074 13.860 1.00 97.12 329 VAL A CA 1
ATOM 2661 C C . VAL A 1 329 ? 6.772 -12.261 13.526 1.00 97.12 329 VAL A C 1
ATOM 2663 O O . VAL A 1 329 ? 5.949 -12.193 14.436 1.00 97.12 329 VAL A O 1
ATOM 2666 N N . ASP A 1 330 ? 6.415 -12.587 12.281 1.00 94.88 330 ASP A N 1
ATOM 2667 C CA . ASP A 1 330 ? 5.032 -12.875 11.870 1.00 94.88 330 ASP A CA 1
ATOM 2668 C C . ASP A 1 330 ? 4.427 -14.007 12.725 1.00 94.88 330 ASP A C 1
ATOM 2670 O O . ASP A 1 330 ? 3.278 -13.924 13.169 1.00 94.88 330 ASP A O 1
ATOM 2674 N N . HIS A 1 331 ? 5.209 -15.053 13.027 1.00 95.56 331 HIS A N 1
ATOM 2675 C CA . HIS A 1 331 ? 4.776 -16.130 13.921 1.00 95.56 331 HIS A CA 1
ATOM 2676 C C . HIS A 1 331 ? 4.563 -15.659 15.367 1.00 95.56 331 HIS A C 1
ATOM 2678 O O . HIS A 1 331 ? 3.601 -16.087 16.011 1.00 95.56 331 HIS A O 1
ATOM 2684 N N . LEU A 1 332 ? 5.429 -14.780 15.878 1.00 97.25 332 LEU A N 1
ATOM 2685 C CA . LEU A 1 332 ? 5.319 -14.224 17.232 1.00 97.25 332 LEU A CA 1
ATOM 2686 C C . LEU A 1 332 ? 4.104 -13.301 17.358 1.00 97.25 332 LEU A C 1
ATOM 2688 O O . LEU A 1 332 ? 3.330 -13.431 18.306 1.00 97.25 332 LEU A O 1
ATOM 2692 N N . ILE A 1 333 ? 3.896 -12.422 16.374 1.00 96.69 333 ILE A N 1
ATOM 2693 C CA . ILE A 1 333 ? 2.732 -11.535 16.291 1.00 96.69 333 ILE A CA 1
ATOM 2694 C C . ILE A 1 333 ? 1.451 -12.359 16.227 1.00 96.69 333 ILE A C 1
ATOM 2696 O O . ILE A 1 333 ? 0.534 -12.105 17.002 1.00 96.69 333 ILE A O 1
ATOM 2700 N N . LYS A 1 334 ? 1.398 -13.390 15.376 1.00 95.69 334 LYS A N 1
ATOM 2701 C CA . LYS A 1 334 ? 0.232 -14.276 15.293 1.00 95.69 334 LYS A CA 1
ATOM 2702 C C . LYS A 1 334 ? -0.081 -14.925 16.644 1.00 95.69 334 LYS A C 1
ATOM 2704 O O . LYS A 1 334 ? -1.216 -14.849 17.107 1.00 95.69 334 LYS A O 1
ATOM 2709 N N . ARG A 1 335 ? 0.928 -15.500 17.307 1.00 96.94 335 ARG A N 1
ATOM 2710 C CA . ARG A 1 335 ? 0.777 -16.106 18.640 1.00 96.94 335 ARG A CA 1
ATOM 2711 C C . ARG A 1 335 ? 0.295 -15.092 19.682 1.00 96.94 335 ARG A C 1
ATOM 2713 O O . ARG A 1 335 ? -0.536 -15.429 20.524 1.00 96.94 335 ARG A O 1
ATOM 2720 N N . ALA A 1 336 ? 0.812 -13.864 19.648 1.00 96.94 336 ALA A N 1
ATOM 2721 C CA . ALA A 1 336 ? 0.372 -12.798 20.539 1.00 96.94 336 ALA A CA 1
ATOM 2722 C C . ALA A 1 336 ? -1.092 -12.413 20.283 1.00 96.94 336 ALA A C 1
ATOM 2724 O O . ALA A 1 336 ? -1.866 -12.347 21.235 1.00 96.94 336 ALA A O 1
ATOM 2725 N N . SER A 1 337 ? -1.488 -12.220 19.023 1.00 96.25 337 SER A N 1
ATOM 2726 C CA . SER A 1 337 ? -2.867 -11.896 18.637 1.00 96.25 337 SER A CA 1
ATOM 2727 C C . SER A 1 337 ? -3.855 -12.978 19.076 1.00 96.25 337 SER A C 1
ATOM 2729 O O . SER A 1 337 ? -4.841 -12.667 19.739 1.00 96.25 337 SER A O 1
ATOM 2731 N N . GLU A 1 338 ? -3.539 -14.254 18.839 1.00 95.44 338 GLU A N 1
ATOM 2732 C CA . GLU A 1 338 ? -4.346 -15.387 19.317 1.00 95.44 338 GLU A CA 1
ATOM 2733 C C . GLU A 1 338 ? -4.475 -15.383 20.854 1.00 95.44 338 GLU A C 1
ATOM 2735 O O . GLU A 1 338 ? -5.545 -15.654 21.410 1.00 95.44 338 GLU A O 1
ATOM 2740 N N . ARG A 1 339 ? -3.404 -15.021 21.578 1.00 95.25 339 ARG A N 1
ATOM 2741 C CA . ARG A 1 339 ? -3.451 -14.888 23.041 1.00 95.25 339 ARG A CA 1
ATOM 2742 C C . ARG A 1 339 ? -4.367 -13.745 23.481 1.00 95.25 339 ARG A C 1
ATOM 2744 O O . ARG A 1 339 ? -5.110 -13.943 24.444 1.00 95.25 339 ARG A O 1
ATOM 2751 N N . LEU A 1 340 ? -4.347 -12.601 22.793 1.00 95.31 340 LEU A N 1
ATOM 2752 C CA . LEU A 1 340 ? -5.240 -11.467 23.065 1.00 95.31 340 LEU A CA 1
ATOM 2753 C C . LEU A 1 340 ? -6.713 -11.825 22.829 1.00 95.31 340 LEU A C 1
ATOM 2755 O O . LEU A 1 340 ? -7.563 -11.448 23.633 1.00 95.31 340 LEU A O 1
ATOM 2759 N N . GLU A 1 341 ? -7.009 -12.565 21.761 1.00 93.12 341 GLU A N 1
ATOM 2760 C CA . GLU A 1 341 ? -8.362 -13.034 21.429 1.00 93.12 341 GLU A CA 1
ATOM 2761 C C . GLU A 1 341 ? -8.884 -14.066 22.437 1.00 93.12 341 GLU A C 1
ATOM 2763 O O . GLU A 1 341 ? -10.076 -14.102 22.735 1.00 93.12 341 GLU A O 1
ATOM 2768 N N . SER A 1 342 ? -7.993 -14.872 23.026 1.00 94.38 342 SER A N 1
ATOM 2769 C CA . SER A 1 342 ? -8.354 -15.872 24.042 1.00 94.38 342 SER A CA 1
ATOM 2770 C C . SER A 1 342 ? -8.748 -15.287 25.407 1.00 94.38 342 SER A C 1
ATOM 2772 O O . SER A 1 342 ? -9.166 -16.030 26.302 1.00 94.38 342 SER A O 1
ATOM 2774 N N . TRP A 1 343 ? -8.566 -13.980 25.624 1.00 94.38 343 TRP A N 1
ATOM 2775 C CA . TRP A 1 343 ? -8.821 -13.369 26.923 1.00 94.38 343 TRP A CA 1
ATOM 2776 C C . TRP A 1 343 ? -10.305 -13.330 27.267 1.00 94.38 343 TRP A C 1
ATOM 2778 O O . TRP A 1 343 ? -11.120 -12.704 26.598 1.00 94.38 343 TRP A O 1
ATOM 2788 N N . GLN A 1 344 ? -10.627 -13.936 28.404 1.00 89.06 344 GLN A N 1
ATOM 2789 C CA . GLN A 1 344 ? -11.958 -13.887 28.993 1.00 89.06 344 GLN A CA 1
ATOM 2790 C C . GLN A 1 344 ? -12.211 -12.544 29.693 1.00 89.06 344 GLN A C 1
ATOM 2792 O O . GLN A 1 344 ? -11.284 -11.790 30.014 1.00 89.06 344 GLN A O 1
ATOM 2797 N N . GLU A 1 345 ? -13.474 -12.242 29.981 1.00 90.94 345 GLU A N 1
ATOM 2798 C CA . GLU A 1 345 ? -13.842 -11.082 30.796 1.00 90.94 345 GLU A CA 1
ATOM 2799 C C . GLU A 1 345 ? -13.217 -11.150 32.205 1.00 90.94 345 GLU A C 1
ATOM 2801 O O . GLU A 1 345 ? -12.868 -12.220 32.719 1.00 90.94 345 GLU A O 1
ATOM 2806 N N . ILE A 1 346 ? -13.011 -9.984 32.825 1.00 91.56 346 ILE A N 1
ATOM 2807 C CA . ILE A 1 346 ? -12.476 -9.911 34.190 1.00 91.56 346 ILE A CA 1
ATOM 2808 C C . ILE A 1 346 ? -13.588 -10.303 35.161 1.00 91.56 346 ILE A C 1
ATOM 2810 O O . ILE A 1 346 ? -14.599 -9.616 35.280 1.00 91.56 346 ILE A O 1
ATOM 2814 N N . THR A 1 347 ? -13.380 -11.397 35.888 1.00 86.19 347 THR A N 1
ATOM 2815 C CA . THR A 1 347 ? -14.307 -11.892 36.912 1.00 86.19 347 THR A CA 1
ATOM 2816 C C . THR A 1 347 ? -13.828 -11.515 38.311 1.00 86.19 347 THR A C 1
ATOM 2818 O O . THR A 1 347 ? -12.647 -11.674 38.616 1.00 86.19 347 THR A O 1
ATOM 2821 N N . TYR A 1 348 ? -14.740 -11.108 39.196 1.00 90.12 348 TYR A N 1
ATOM 2822 C CA . TYR A 1 348 ? -14.417 -10.528 40.509 1.00 90.12 348 TYR A CA 1
ATOM 2823 C C . TYR A 1 348 ? -14.252 -11.539 41.665 1.00 90.12 348 TYR A C 1
ATOM 2825 O O . TYR A 1 348 ? -14.420 -11.189 42.830 1.00 90.12 348 TYR A O 1
ATOM 2833 N N . THR A 1 349 ? -13.891 -12.792 41.375 1.00 88.94 349 THR A N 1
ATOM 2834 C CA . THR A 1 349 ? -13.505 -13.780 42.406 1.00 88.94 349 THR A CA 1
ATOM 2835 C C . THR A 1 349 ? -11.998 -13.743 42.645 1.00 88.94 349 THR A C 1
ATOM 2837 O O . THR A 1 349 ? -11.241 -13.690 41.673 1.00 88.94 349 THR A O 1
ATOM 2840 N N . VAL A 1 350 ? -11.548 -13.844 43.901 1.00 86.44 350 VAL A N 1
ATOM 2841 C CA . VAL A 1 350 ? -10.124 -13.735 44.281 1.00 86.44 350 VAL A CA 1
ATOM 2842 C C . VAL A 1 350 ? -9.242 -14.711 43.495 1.00 86.44 350 VAL A C 1
ATOM 2844 O O . VAL A 1 350 ? -8.183 -14.325 42.999 1.00 86.44 350 VAL A O 1
ATOM 2847 N N . GLU A 1 351 ? -9.677 -15.961 43.353 1.00 90.75 351 GLU A N 1
ATOM 2848 C CA . GLU A 1 351 ? -8.930 -17.034 42.695 1.00 90.75 351 GLU A CA 1
ATOM 2849 C C . GLU A 1 351 ? -8.771 -16.761 41.196 1.00 90.75 351 GLU A C 1
ATOM 2851 O O . GLU A 1 351 ? -7.657 -16.827 40.671 1.00 90.75 351 GLU A O 1
ATOM 2856 N N . ALA A 1 352 ? -9.860 -16.398 40.510 1.00 92.38 352 ALA A N 1
ATOM 2857 C CA . ALA A 1 352 ? -9.823 -16.108 39.078 1.00 92.38 352 ALA A CA 1
ATOM 2858 C C . ALA A 1 352 ? -9.004 -14.848 38.764 1.00 92.38 352 ALA A C 1
ATOM 2860 O O . ALA A 1 352 ? -8.196 -14.869 37.839 1.00 92.38 352 ALA A O 1
ATOM 2861 N N . LEU A 1 353 ? -9.142 -13.779 39.557 1.00 93.81 353 LEU A N 1
ATOM 2862 C CA . LEU A 1 353 ? -8.388 -12.534 39.370 1.00 93.81 353 LEU A CA 1
ATOM 2863 C C . LEU A 1 353 ? -6.885 -12.738 39.593 1.00 93.81 353 LEU A C 1
ATOM 2865 O O . LEU A 1 353 ? -6.069 -12.273 38.795 1.00 93.81 353 LEU A O 1
ATOM 2869 N N . LYS A 1 354 ? -6.503 -13.497 40.631 1.00 92.31 354 LYS A N 1
ATOM 2870 C CA . LYS A 1 354 ? -5.102 -13.887 40.855 1.00 92.31 354 LYS A CA 1
ATOM 2871 C C . LYS A 1 354 ? -4.560 -14.740 39.710 1.00 92.31 354 LYS A C 1
ATOM 2873 O O . LYS A 1 354 ? -3.433 -14.505 39.278 1.00 92.31 354 LYS A O 1
ATOM 2878 N N . LYS A 1 355 ? -5.350 -15.696 39.209 1.00 94.31 355 LYS A N 1
ATOM 2879 C CA . LYS A 1 355 ? -4.969 -16.551 38.076 1.00 94.31 355 LYS A CA 1
ATOM 2880 C C . LYS A 1 355 ? -4.753 -15.730 36.802 1.00 94.31 355 LYS A C 1
ATOM 2882 O O . LYS A 1 355 ? -3.676 -15.810 36.221 1.00 94.31 355 LYS A O 1
ATOM 2887 N N . GLN A 1 356 ? -5.723 -14.899 36.414 1.00 95.62 356 GLN A N 1
ATOM 2888 C CA . GLN A 1 356 ? -5.619 -14.040 35.229 1.00 95.62 356 GLN A CA 1
ATOM 2889 C C . GLN A 1 356 ? -4.415 -13.082 35.322 1.00 95.62 356 GLN A C 1
ATOM 2891 O O . GLN A 1 356 ? -3.693 -12.919 34.341 1.00 95.62 356 GLN A O 1
ATOM 2896 N N . ASN A 1 357 ? -4.138 -12.501 36.498 1.00 94.31 357 ASN A N 1
ATOM 2897 C CA . ASN A 1 357 ? -2.967 -11.638 36.697 1.00 94.31 357 ASN A CA 1
ATOM 2898 C C . ASN A 1 357 ? -1.637 -12.408 36.584 1.00 94.31 357 ASN A C 1
ATOM 2900 O O . ASN A 1 357 ? -0.682 -11.925 35.982 1.00 94.31 357 ASN A O 1
ATOM 2904 N N . ALA A 1 358 ? -1.559 -13.621 37.140 1.00 94.81 358 ALA A N 1
ATOM 2905 C CA . ALA A 1 358 ? -0.364 -14.457 37.023 1.00 94.81 358 ALA A CA 1
ATOM 2906 C C . ALA A 1 358 ? -0.087 -14.863 35.565 1.00 94.81 358 ALA A C 1
ATOM 2908 O O . ALA A 1 358 ? 1.056 -14.792 35.114 1.00 94.81 358 ALA A O 1
ATOM 2909 N N . GLU A 1 359 ? -1.130 -15.236 34.821 1.00 95.44 359 GLU A N 1
ATOM 2910 C CA . GLU A 1 359 ? -1.029 -15.541 33.393 1.00 95.44 359 GLU A CA 1
ATOM 2911 C C . GLU A 1 359 ? -0.587 -14.330 32.564 1.00 95.44 359 GLU A C 1
ATOM 2913 O O . GLU A 1 359 ? 0.265 -14.475 31.686 1.00 95.44 359 GLU A O 1
ATOM 2918 N N . LEU A 1 360 ? -1.119 -13.137 32.852 1.00 96.88 360 LEU A N 1
ATOM 2919 C CA . LEU A 1 360 ? -0.713 -11.912 32.164 1.00 96.88 360 LEU A CA 1
ATOM 2920 C C . LEU A 1 360 ? 0.758 -11.578 32.433 1.00 96.88 360 LEU A C 1
ATOM 2922 O O . LEU A 1 360 ? 1.492 -11.284 31.497 1.00 96.88 360 LEU A O 1
ATOM 2926 N N . LYS A 1 361 ? 1.221 -11.701 33.682 1.00 96.38 361 LYS A N 1
ATOM 2927 C CA . LYS A 1 361 ? 2.632 -11.469 34.041 1.00 96.38 361 LYS A CA 1
ATOM 2928 C C . LYS A 1 361 ? 3.596 -12.416 33.333 1.00 96.38 361 LYS A C 1
ATOM 2930 O O . LYS A 1 361 ? 4.726 -12.030 33.049 1.00 96.38 361 LYS A O 1
ATOM 2935 N N . LEU A 1 362 ? 3.182 -13.656 33.068 1.00 96.31 362 LEU A N 1
ATOM 2936 C CA . LEU A 1 362 ? 3.970 -14.579 32.250 1.00 96.31 362 LEU A CA 1
ATOM 2937 C C . LEU A 1 362 ? 4.016 -14.116 30.793 1.00 96.31 362 LEU A C 1
ATOM 2939 O O . LEU A 1 362 ? 5.094 -14.089 30.210 1.00 96.31 362 LEU A O 1
ATOM 2943 N N . PHE A 1 363 ? 2.882 -13.692 30.237 1.00 97.19 363 PHE A N 1
ATOM 2944 C CA . PHE A 1 363 ? 2.824 -13.207 28.860 1.00 97.19 363 PHE A CA 1
ATOM 2945 C C . PHE A 1 363 ? 3.637 -11.918 28.644 1.00 97.19 363 PHE A C 1
ATOM 2947 O O . PHE A 1 363 ? 4.340 -11.807 27.646 1.00 97.19 363 PHE A O 1
ATOM 2954 N N . VAL A 1 364 ? 3.638 -10.987 29.606 1.00 97.25 364 VAL A N 1
ATOM 2955 C CA . VAL A 1 364 ? 4.505 -9.791 29.571 1.00 97.25 364 VAL A CA 1
ATOM 2956 C C . VAL A 1 364 ? 5.984 -10.183 29.458 1.00 97.25 364 VAL A C 1
ATOM 2958 O O . VAL A 1 364 ? 6.701 -9.633 28.626 1.00 97.25 364 VAL A O 1
ATOM 2961 N N . LYS A 1 365 ? 6.433 -11.194 30.215 1.00 96.00 365 LYS A N 1
ATOM 2962 C CA . LYS A 1 365 ? 7.814 -11.702 30.120 1.00 96.00 365 LYS A CA 1
ATOM 2963 C C . LYS A 1 365 ? 8.125 -12.349 28.769 1.00 96.00 365 LYS A C 1
ATOM 2965 O O . LYS A 1 365 ? 9.258 -12.255 28.309 1.00 96.00 365 LYS A O 1
ATOM 2970 N N . GLU A 1 366 ? 7.158 -13.024 28.146 1.00 96.25 366 GLU A N 1
ATOM 2971 C CA . GLU A 1 366 ? 7.327 -13.566 26.789 1.00 96.25 366 GLU A CA 1
ATOM 2972 C C . GLU A 1 366 ? 7.501 -12.431 25.766 1.00 96.25 366 GLU A C 1
ATOM 2974 O O . GLU A 1 366 ? 8.420 -12.482 24.951 1.00 96.25 366 GLU A O 1
ATOM 2979 N N . LEU A 1 367 ? 6.694 -11.366 25.851 1.00 96.69 367 LEU A N 1
ATOM 2980 C CA . LEU A 1 367 ? 6.823 -10.202 24.964 1.00 96.69 367 LEU A CA 1
ATOM 2981 C C . LEU A 1 367 ? 8.167 -9.480 25.126 1.00 96.69 367 LEU A C 1
ATOM 2983 O O . LEU A 1 367 ? 8.769 -9.083 24.129 1.00 96.69 367 LEU A O 1
ATOM 2987 N N . GLU A 1 368 ? 8.673 -9.355 26.355 1.00 95.38 368 GLU A N 1
ATOM 2988 C CA . GLU A 1 368 ? 10.010 -8.804 26.618 1.00 95.38 368 GLU A CA 1
ATOM 2989 C C . GLU A 1 368 ? 11.122 -9.626 25.948 1.00 95.38 368 GLU A C 1
ATOM 2991 O O . GLU A 1 368 ? 12.088 -9.053 25.448 1.00 95.38 368 GLU A O 1
ATOM 2996 N N . GLN A 1 369 ? 10.980 -10.954 25.889 1.00 95.62 369 GLN A N 1
ATOM 2997 C CA . GLN A 1 369 ? 11.937 -11.827 25.200 1.00 95.62 369 GLN A CA 1
ATOM 2998 C C . GLN A 1 369 ? 11.859 -11.676 23.676 1.00 95.62 369 GLN A C 1
ATOM 3000 O O . GLN A 1 369 ? 12.890 -11.678 23.007 1.00 95.62 369 GLN A O 1
ATOM 3005 N N . TRP A 1 370 ? 10.653 -11.527 23.124 1.00 97.31 370 TRP A N 1
ATOM 3006 C CA . TRP A 1 370 ? 10.437 -11.386 21.677 1.00 97.31 370 TRP A CA 1
ATOM 3007 C C . TRP A 1 370 ? 10.833 -10.011 21.142 1.00 97.31 370 TRP A C 1
ATOM 3009 O O . TRP A 1 370 ? 11.141 -9.883 19.957 1.00 97.31 370 TRP A O 1
ATOM 3019 N N . LYS A 1 371 ? 10.881 -8.991 22.006 1.00 96.25 371 LYS A N 1
ATOM 3020 C CA . LYS A 1 371 ? 11.236 -7.619 21.632 1.00 96.25 371 LYS A CA 1
ATOM 3021 C C . LYS A 1 371 ? 12.541 -7.531 20.836 1.00 96.25 371 LYS A C 1
ATOM 3023 O O . LYS A 1 371 ? 12.575 -6.836 19.830 1.00 96.25 371 LYS A O 1
ATOM 3028 N N . GLY A 1 372 ? 13.574 -8.280 21.227 1.00 95.56 372 GLY A N 1
ATOM 3029 C CA . GLY A 1 372 ? 14.855 -8.272 20.513 1.00 95.56 372 GLY A CA 1
ATOM 3030 C C . GLY A 1 372 ? 14.740 -8.710 19.048 1.00 95.56 372 GLY A C 1
ATOM 3031 O O . GLY A 1 372 ? 15.369 -8.109 18.186 1.00 95.56 372 GLY A O 1
ATOM 3032 N N . GLN A 1 373 ? 13.892 -9.700 18.750 1.00 97.06 373 GLN A N 1
ATOM 3033 C CA . GLN A 1 373 ? 13.675 -10.197 17.383 1.00 97.06 373 GLN A CA 1
ATOM 3034 C C . GLN A 1 373 ? 12.892 -9.190 16.530 1.00 97.06 373 GLN A C 1
ATOM 3036 O O . GLN A 1 373 ? 13.160 -9.036 15.337 1.00 97.06 373 GLN A O 1
ATOM 3041 N N . VAL A 1 374 ? 11.935 -8.486 17.143 1.00 96.94 374 VAL A N 1
ATOM 3042 C CA . VAL A 1 374 ? 11.188 -7.401 16.489 1.00 96.94 374 VAL A CA 1
ATOM 3043 C C . VAL A 1 374 ? 12.117 -6.226 16.185 1.00 96.94 374 VAL A C 1
ATOM 3045 O O . VAL A 1 374 ? 12.130 -5.740 15.058 1.00 96.94 374 VAL A O 1
ATOM 3048 N N . ASP A 1 375 ? 12.939 -5.819 17.155 1.00 96.12 375 ASP A N 1
ATOM 3049 C CA . ASP A 1 375 ? 13.898 -4.724 17.000 1.00 96.12 375 ASP A CA 1
ATOM 3050 C C . ASP A 1 375 ? 14.959 -5.051 15.929 1.00 96.12 375 ASP A C 1
ATOM 3052 O O . ASP A 1 375 ? 15.265 -4.201 15.096 1.00 96.12 375 ASP A O 1
ATOM 3056 N N . GLU A 1 376 ? 15.471 -6.288 15.884 1.00 97.06 376 GLU A N 1
ATOM 3057 C CA . GLU A 1 376 ? 16.404 -6.753 14.843 1.00 97.06 376 GLU A CA 1
ATOM 3058 C C . GLU A 1 376 ? 15.768 -6.732 13.445 1.00 97.06 376 GLU A C 1
ATOM 3060 O O . GLU A 1 376 ? 16.369 -6.227 12.495 1.00 97.06 376 GLU A O 1
ATOM 3065 N N . THR A 1 377 ? 14.530 -7.219 13.319 1.00 97.75 377 THR A N 1
ATOM 3066 C CA . THR A 1 377 ? 13.799 -7.209 12.040 1.00 97.75 377 THR A CA 1
ATOM 3067 C C . THR A 1 377 ? 13.550 -5.779 11.555 1.00 97.75 377 THR A C 1
ATOM 3069 O O . THR A 1 377 ? 13.744 -5.496 10.372 1.00 97.75 377 THR A O 1
ATOM 3072 N N . ASN A 1 378 ? 13.186 -4.864 12.460 1.00 96.69 378 ASN A N 1
ATOM 3073 C CA . ASN A 1 378 ? 13.026 -3.444 12.142 1.00 96.69 378 ASN A CA 1
ATOM 3074 C C . ASN A 1 378 ? 14.354 -2.823 11.680 1.00 96.69 378 ASN A C 1
ATOM 3076 O O . ASN A 1 378 ? 14.379 -2.119 10.676 1.00 96.69 378 ASN A O 1
ATOM 3080 N N . ALA A 1 379 ? 15.473 -3.143 12.341 1.00 97.56 379 ALA A N 1
ATOM 3081 C CA . ALA A 1 379 ? 16.797 -2.655 11.944 1.00 97.56 379 ALA A CA 1
ATOM 3082 C C . ALA A 1 379 ? 17.211 -3.140 10.542 1.00 97.56 379 ALA A C 1
ATOM 3084 O O . ALA A 1 379 ? 17.818 -2.388 9.776 1.00 97.56 379 ALA A O 1
ATOM 3085 N N . LEU A 1 380 ? 16.878 -4.385 10.184 1.00 97.50 380 LEU A N 1
ATOM 3086 C CA . LEU A 1 380 ? 17.091 -4.909 8.830 1.00 97.50 380 LEU A CA 1
ATOM 3087 C C . LEU A 1 380 ? 16.212 -4.187 7.796 1.00 97.50 380 LEU A C 1
ATOM 3089 O O . LEU A 1 380 ? 16.679 -3.912 6.690 1.00 97.50 380 LEU A O 1
ATOM 3093 N N . ALA A 1 381 ? 14.977 -3.827 8.157 1.00 97.50 381 ALA A N 1
ATOM 3094 C CA . ALA A 1 381 ? 14.102 -3.026 7.303 1.00 97.50 381 ALA A CA 1
ATOM 3095 C C . ALA A 1 381 ? 14.682 -1.619 7.084 1.00 97.50 381 ALA A C 1
ATOM 3097 O O . ALA A 1 381 ? 14.827 -1.183 5.945 1.00 97.50 381 ALA A O 1
ATOM 3098 N N . ASP A 1 382 ? 15.113 -0.944 8.152 1.00 96.69 382 ASP A N 1
ATOM 3099 C CA . ASP A 1 382 ? 15.735 0.384 8.081 1.00 96.69 382 ASP A CA 1
ATOM 3100 C C . ASP A 1 382 ? 17.019 0.371 7.243 1.00 96.69 382 ASP A C 1
ATOM 3102 O O . ASP A 1 382 ? 17.278 1.296 6.469 1.00 96.69 382 ASP A O 1
ATOM 3106 N N . LYS A 1 383 ? 17.812 -0.704 7.343 1.00 96.25 383 LYS A N 1
ATOM 3107 C CA . LYS A 1 383 ? 18.985 -0.917 6.487 1.00 96.25 383 LYS A CA 1
ATOM 3108 C C . LYS A 1 383 ? 18.590 -0.946 5.009 1.00 96.25 383 LYS A C 1
ATOM 3110 O O . LYS A 1 383 ? 19.252 -0.286 4.208 1.00 96.25 383 LYS A O 1
ATOM 3115 N N . LEU A 1 384 ? 17.521 -1.662 4.650 1.00 96.75 384 LEU A N 1
ATOM 3116 C CA . LEU A 1 384 ? 17.016 -1.712 3.274 1.00 96.75 384 LEU A CA 1
ATOM 3117 C C . LEU A 1 384 ? 16.529 -0.337 2.793 1.00 96.75 384 LEU A C 1
ATOM 3119 O O . LEU A 1 384 ? 16.898 0.097 1.703 1.00 96.75 384 LEU A O 1
ATOM 3123 N N . LEU A 1 385 ? 15.746 0.360 3.619 1.00 95.81 385 LEU A N 1
ATOM 3124 C CA . LEU A 1 385 ? 15.189 1.680 3.304 1.00 95.81 385 LEU A CA 1
ATOM 3125 C C . LEU A 1 385 ? 16.276 2.751 3.138 1.00 95.81 385 LEU A C 1
ATOM 3127 O O . LEU A 1 385 ? 16.151 3.645 2.305 1.00 95.81 385 LEU A O 1
ATOM 3131 N N . SER A 1 386 ? 17.359 2.645 3.908 1.00 95.19 386 SER A N 1
ATOM 3132 C CA . SER A 1 386 ? 18.491 3.574 3.882 1.00 95.19 386 SER A CA 1
ATOM 3133 C C . SER A 1 386 ? 19.456 3.307 2.723 1.00 95.19 386 SER A C 1
ATOM 3135 O O . SER A 1 386 ? 19.756 4.210 1.940 1.00 95.19 386 SER A O 1
ATOM 3137 N N . LEU A 1 387 ? 19.947 2.069 2.585 1.00 94.12 387 LEU A N 1
ATOM 3138 C CA . LEU A 1 387 ? 20.996 1.737 1.611 1.00 94.12 387 LEU A CA 1
ATOM 3139 C C . LEU A 1 387 ? 20.489 1.698 0.166 1.00 94.12 387 LEU A C 1
ATOM 3141 O O . LEU A 1 387 ? 21.279 1.888 -0.762 1.00 94.12 387 LEU A O 1
ATOM 3145 N N . TYR A 1 388 ? 19.187 1.474 -0.022 1.00 94.25 388 TYR A N 1
ATOM 3146 C CA . TYR A 1 388 ? 18.554 1.324 -1.332 1.00 94.25 388 TYR A CA 1
ATOM 3147 C C . TYR A 1 388 ? 17.441 2.362 -1.549 1.00 94.25 388 TYR A C 1
ATOM 3149 O O . TYR A 1 388 ? 16.467 2.099 -2.243 1.00 94.25 388 TYR A O 1
ATOM 3157 N N . ALA A 1 389 ? 17.591 3.569 -0.988 1.00 89.25 389 ALA A N 1
ATOM 3158 C CA . ALA A 1 389 ? 16.595 4.647 -1.074 1.00 89.25 389 ALA A CA 1
ATOM 3159 C C . ALA A 1 389 ? 16.271 5.103 -2.514 1.00 89.25 389 ALA A C 1
ATOM 3161 O O . ALA A 1 389 ? 15.209 5.663 -2.768 1.00 89.25 389 ALA A O 1
ATOM 3162 N N . SER A 1 390 ? 17.196 4.891 -3.457 1.00 84.00 390 SER A N 1
ATOM 3163 C CA . SER A 1 390 ? 17.004 5.163 -4.889 1.00 84.00 390 SER A CA 1
ATOM 3164 C C . SER A 1 390 ? 16.278 4.040 -5.639 1.00 84.00 390 SER A C 1
ATOM 3166 O O . SER A 1 390 ? 15.931 4.207 -6.807 1.00 84.00 390 SER A O 1
ATOM 3168 N N . ASP A 1 391 ? 16.117 2.879 -5.005 1.00 90.06 391 ASP A N 1
ATOM 3169 C CA . ASP A 1 391 ? 15.407 1.719 -5.528 1.00 90.06 391 ASP A CA 1
ATOM 3170 C C . ASP A 1 391 ? 13.977 1.667 -4.968 1.00 90.06 391 ASP A C 1
ATOM 3172 O O . ASP A 1 391 ? 13.589 2.424 -4.077 1.00 90.06 391 ASP A O 1
ATOM 3176 N N . ASP A 1 392 ? 13.159 0.773 -5.522 1.00 84.19 392 ASP A N 1
ATOM 3177 C CA . ASP A 1 392 ? 11.770 0.653 -5.103 1.00 84.19 392 ASP A CA 1
ATOM 3178 C C . ASP A 1 392 ? 11.642 -0.101 -3.769 1.00 84.19 392 ASP A C 1
ATOM 3180 O O . ASP A 1 392 ? 11.769 -1.326 -3.711 1.00 84.19 392 ASP A O 1
ATOM 3184 N N . THR A 1 393 ? 11.369 0.640 -2.695 1.00 92.12 393 THR A N 1
ATOM 3185 C CA . THR A 1 393 ? 11.310 0.115 -1.325 1.00 92.12 393 THR A CA 1
ATOM 3186 C C . THR A 1 393 ? 9.922 0.201 -0.678 1.00 92.12 393 THR A C 1
ATOM 3188 O O . THR A 1 393 ? 9.763 -0.215 0.470 1.00 92.12 393 THR A O 1
ATOM 3191 N N . HIS A 1 394 ? 8.882 0.634 -1.408 1.00 90.31 394 HIS A N 1
ATOM 3192 C CA . HIS A 1 394 ? 7.548 0.898 -0.835 1.00 90.31 394 HIS A CA 1
ATOM 3193 C C . HIS A 1 394 ? 6.941 -0.302 -0.091 1.00 90.31 394 HIS A C 1
ATOM 3195 O O . HIS A 1 394 ? 6.291 -0.133 0.939 1.00 90.31 394 HIS A O 1
ATOM 3201 N N . LYS A 1 395 ? 7.168 -1.530 -0.582 1.00 90.38 395 LYS A N 1
ATOM 3202 C CA . LYS A 1 395 ? 6.662 -2.752 0.067 1.00 90.38 395 LYS A CA 1
ATOM 3203 C C . LYS A 1 395 ? 7.344 -3.029 1.396 1.00 90.38 395 LYS A C 1
ATOM 3205 O O . LYS A 1 395 ? 6.684 -3.506 2.313 1.00 90.38 395 LYS A O 1
ATOM 3210 N N . VAL A 1 396 ? 8.646 -2.756 1.494 1.00 93.88 396 VAL A N 1
ATOM 3211 C CA . VAL A 1 396 ? 9.389 -2.906 2.751 1.00 93.88 396 VAL A CA 1
ATOM 3212 C C . VAL A 1 396 ? 8.825 -1.921 3.767 1.00 93.88 396 VAL A C 1
ATOM 3214 O O . VAL A 1 396 ? 8.470 -2.349 4.860 1.00 93.88 396 VAL A O 1
ATOM 3217 N N . THR A 1 397 ? 8.626 -0.658 3.370 1.00 93.75 397 THR A N 1
ATOM 3218 C CA . THR A 1 397 ? 7.991 0.374 4.203 1.00 93.75 397 THR A CA 1
ATOM 3219 C C . THR A 1 397 ? 6.614 -0.070 4.685 1.00 93.75 397 THR A C 1
ATOM 3221 O O . THR A 1 397 ? 6.400 -0.215 5.881 1.00 93.75 397 THR A O 1
ATOM 3224 N N . GLN A 1 398 ? 5.703 -0.400 3.763 1.00 95.62 398 GLN A N 1
ATOM 3225 C CA . GLN A 1 398 ? 4.327 -0.777 4.094 1.00 95.62 398 GLN A CA 1
ATOM 3226 C C . GLN A 1 398 ? 4.258 -1.987 5.036 1.00 95.62 398 GLN A C 1
ATOM 3228 O O . GLN A 1 398 ? 3.504 -1.988 6.009 1.00 95.62 398 GLN A O 1
ATOM 3233 N N . VAL A 1 399 ? 5.019 -3.045 4.745 1.00 92.81 399 VAL A N 1
ATOM 3234 C CA . VAL A 1 399 ? 5.001 -4.271 5.553 1.00 92.81 399 VAL A CA 1
ATOM 3235 C C . VAL A 1 399 ? 5.610 -4.024 6.932 1.00 92.81 399 VAL A C 1
ATOM 3237 O O . VAL A 1 399 ? 5.063 -4.507 7.924 1.00 92.81 399 VAL A O 1
ATOM 3240 N N . ASN A 1 400 ? 6.709 -3.272 7.008 1.00 96.81 400 ASN A N 1
ATOM 3241 C CA . ASN A 1 400 ? 7.356 -2.942 8.272 1.00 96.81 400 ASN A CA 1
ATOM 3242 C C . ASN A 1 400 ? 6.466 -2.038 9.138 1.00 96.81 400 ASN A C 1
ATOM 3244 O O . ASN A 1 400 ? 6.268 -2.333 10.313 1.00 96.81 400 ASN A O 1
ATOM 3248 N N . ASP A 1 401 ? 5.840 -1.018 8.549 1.00 95.75 401 ASP A N 1
ATOM 3249 C CA . ASP A 1 401 ? 4.912 -0.119 9.242 1.00 95.75 401 ASP A CA 1
ATOM 3250 C C . ASP A 1 401 ? 3.709 -0.882 9.809 1.00 95.75 401 ASP A C 1
ATOM 3252 O O . ASP A 1 401 ? 3.352 -0.713 10.976 1.00 95.75 401 ASP A O 1
ATOM 3256 N N . ASN A 1 402 ? 3.127 -1.797 9.026 1.00 95.00 402 ASN A N 1
ATOM 3257 C CA . ASN A 1 402 ? 2.039 -2.662 9.488 1.00 95.00 402 ASN A CA 1
ATOM 3258 C C . ASN A 1 402 ? 2.475 -3.567 10.653 1.00 95.00 402 ASN A C 1
ATOM 3260 O O . ASN A 1 402 ? 1.731 -3.744 11.626 1.00 95.00 402 ASN A O 1
ATOM 3264 N N . MET A 1 403 ? 3.680 -4.138 10.578 1.00 96.19 403 MET A N 1
ATOM 3265 C CA . MET A 1 403 ? 4.249 -4.978 11.634 1.00 96.19 403 MET A CA 1
ATOM 3266 C C . MET A 1 403 ? 4.477 -4.172 12.923 1.00 96.19 403 MET A C 1
ATOM 3268 O O . MET A 1 403 ? 4.049 -4.597 13.999 1.00 96.19 403 MET A O 1
ATOM 3272 N N . VAL A 1 404 ? 5.069 -2.978 12.814 1.00 95.81 404 VAL A N 1
ATOM 3273 C CA . VAL A 1 404 ? 5.311 -2.051 13.931 1.00 95.81 404 VAL A CA 1
ATOM 3274 C C . VAL A 1 404 ? 3.997 -1.580 14.553 1.00 95.81 404 VAL A C 1
ATOM 3276 O O . VAL A 1 404 ? 3.863 -1.580 15.781 1.00 95.81 404 VAL A O 1
ATOM 3279 N N . ALA A 1 405 ? 2.996 -1.234 13.741 1.00 97.00 405 ALA A N 1
ATOM 3280 C CA . ALA A 1 405 ? 1.672 -0.847 14.217 1.00 9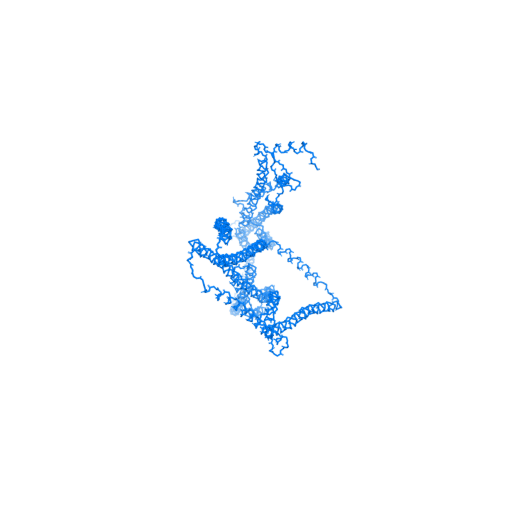7.00 405 ALA A CA 1
ATOM 3281 C C . ALA A 1 405 ? 0.994 -1.990 14.990 1.00 97.00 405 ALA A C 1
ATOM 3283 O O . ALA A 1 405 ? 0.470 -1.775 16.087 1.00 97.00 405 ALA A O 1
ATOM 3284 N N . THR A 1 406 ? 1.071 -3.220 14.472 1.00 96.25 406 THR A N 1
ATOM 3285 C CA . THR A 1 406 ? 0.504 -4.412 15.123 1.00 96.25 406 THR A CA 1
ATOM 3286 C C . THR A 1 406 ? 1.215 -4.721 16.441 1.00 96.25 406 THR A C 1
ATOM 3288 O O . THR A 1 406 ? 0.563 -4.929 17.466 1.00 96.25 406 THR A O 1
ATOM 3291 N N . TRP A 1 407 ? 2.549 -4.679 16.458 1.00 97.75 407 TRP A N 1
ATOM 3292 C CA . TRP A 1 407 ? 3.342 -4.861 17.676 1.00 97.75 407 TRP A CA 1
ATOM 3293 C C . TRP A 1 407 ? 3.020 -3.796 18.733 1.00 97.75 407 TRP A C 1
ATOM 3295 O O . TRP A 1 407 ? 2.842 -4.106 19.915 1.00 97.75 407 TRP A O 1
ATOM 3305 N N . THR A 1 408 ? 2.868 -2.540 18.314 1.00 96.69 408 THR A N 1
ATOM 3306 C CA . THR A 1 408 ? 2.484 -1.428 19.196 1.00 96.69 408 THR A CA 1
ATOM 3307 C C . THR A 1 408 ? 1.075 -1.627 19.759 1.00 96.69 408 THR A C 1
ATOM 3309 O O . THR A 1 408 ? 0.848 -1.432 20.955 1.00 96.69 408 THR A O 1
ATOM 3312 N N . HIS A 1 409 ? 0.132 -2.081 18.929 1.00 97.12 409 HIS A N 1
ATOM 3313 C CA . HIS A 1 409 ? -1.228 -2.404 19.351 1.00 97.12 409 HIS A CA 1
ATOM 3314 C C . HIS A 1 409 ? -1.259 -3.524 20.400 1.00 97.12 409 HIS A C 1
ATOM 3316 O O . HIS A 1 409 ? -1.926 -3.378 21.427 1.00 97.12 409 HIS A O 1
ATOM 3322 N N . ILE A 1 410 ? -0.515 -4.612 20.174 1.00 97.69 410 ILE A N 1
ATOM 3323 C CA . ILE A 1 410 ? -0.411 -5.738 21.111 1.00 97.69 410 ILE A CA 1
ATOM 3324 C C . ILE A 1 410 ? 0.099 -5.255 22.469 1.00 97.69 410 ILE A C 1
ATOM 3326 O O . ILE A 1 410 ? -0.536 -5.517 23.492 1.00 97.69 410 ILE A O 1
ATOM 3330 N N . ASN A 1 411 ? 1.200 -4.498 22.480 1.00 97.50 411 ASN A N 1
ATOM 3331 C CA . ASN A 1 411 ? 1.765 -3.956 23.715 1.00 97.50 411 ASN A CA 1
ATOM 3332 C C . ASN A 1 411 ? 0.762 -3.058 24.450 1.00 97.50 411 ASN A C 1
ATOM 3334 O O . ASN A 1 411 ? 0.571 -3.214 25.655 1.00 97.50 411 ASN A O 1
ATOM 3338 N N . ARG A 1 412 ? 0.042 -2.187 23.728 1.00 97.56 412 ARG A N 1
ATOM 3339 C CA . ARG A 1 412 ? -1.001 -1.341 24.325 1.00 97.56 412 ARG A CA 1
ATOM 3340 C C . ARG A 1 412 ? -2.111 -2.167 24.975 1.00 97.56 412 ARG A C 1
ATOM 3342 O O . ARG A 1 412 ? -2.477 -1.903 26.114 1.00 97.56 412 ARG A O 1
ATOM 3349 N N . ARG A 1 413 ? -2.624 -3.192 24.285 1.00 97.81 413 ARG A N 1
ATOM 3350 C CA . ARG A 1 413 ? -3.676 -4.084 24.809 1.00 97.81 413 ARG A CA 1
ATOM 3351 C C . ARG A 1 413 ? -3.234 -4.825 26.069 1.00 97.81 413 ARG A C 1
ATOM 3353 O O . ARG A 1 413 ? -4.042 -5.000 26.980 1.00 97.81 413 ARG A O 1
ATOM 3360 N N . VAL A 1 414 ? -1.971 -5.244 26.127 1.00 97.69 414 VAL A N 1
ATOM 3361 C CA . VAL A 1 414 ? -1.368 -5.868 27.313 1.00 97.69 414 VAL A CA 1
ATOM 3362 C C . VAL A 1 414 ? -1.278 -4.890 28.473 1.00 97.69 414 VAL A C 1
ATOM 3364 O O . VAL A 1 414 ? -1.759 -5.225 29.554 1.00 97.69 414 VAL A O 1
ATOM 3367 N N . SER A 1 415 ? -0.776 -3.675 28.250 1.00 97.38 415 SER A N 1
ATOM 3368 C CA . SER A 1 415 ? -0.732 -2.638 29.287 1.00 97.38 415 SER A CA 1
ATOM 3369 C C . SER A 1 415 ? -2.127 -2.253 29.795 1.00 97.38 415 SER A C 1
ATOM 3371 O O . SER A 1 415 ? -2.333 -2.147 31.004 1.00 97.38 415 SER A O 1
ATOM 3373 N N . ASP A 1 416 ? -3.111 -2.112 28.901 1.00 96.88 416 ASP A N 1
ATOM 3374 C CA . ASP A 1 416 ? -4.503 -1.819 29.270 1.00 96.88 416 ASP A CA 1
ATOM 3375 C C . ASP A 1 416 ? -5.098 -2.948 30.130 1.00 96.88 416 ASP A C 1
ATOM 3377 O O . ASP A 1 416 ? -5.754 -2.698 31.147 1.00 96.88 416 ASP A O 1
ATOM 3381 N N . ARG A 1 417 ? -4.851 -4.212 29.753 1.00 96.94 417 ARG A N 1
ATOM 3382 C CA . ARG A 1 417 ? -5.317 -5.380 30.514 1.00 96.94 417 ARG A CA 1
ATOM 3383 C C . ARG A 1 417 ? -4.628 -5.484 31.874 1.00 96.94 417 ARG A C 1
ATOM 3385 O O . ARG A 1 417 ? -5.288 -5.853 32.846 1.00 96.94 417 ARG A O 1
ATOM 3392 N N . GLU A 1 418 ? -3.344 -5.144 31.953 1.00 96.38 418 GLU A N 1
ATOM 3393 C CA . GLU A 1 418 ? -2.581 -5.107 33.204 1.00 96.38 418 GLU A CA 1
ATOM 3394 C C . GLU A 1 418 ? -3.159 -4.067 34.163 1.00 96.38 418 GLU A C 1
ATOM 3396 O O . GLU A 1 418 ? -3.488 -4.397 35.305 1.00 96.38 418 GLU A O 1
ATOM 3401 N N . ALA A 1 419 ? -3.396 -2.847 33.676 1.00 96.56 419 ALA A N 1
ATOM 3402 C CA . ALA A 1 419 ? -4.022 -1.784 34.454 1.00 96.56 419 ALA A CA 1
ATOM 3403 C C . ALA A 1 419 ? -5.432 -2.169 34.939 1.00 96.56 419 ALA A C 1
ATOM 3405 O O . ALA A 1 419 ? -5.775 -1.928 36.099 1.00 96.56 419 ALA A O 1
ATOM 3406 N N . ALA A 1 420 ? -6.239 -2.806 34.083 1.00 96.25 420 ALA A N 1
ATOM 3407 C CA . ALA A 1 420 ? -7.591 -3.242 34.430 1.00 96.25 420 ALA A CA 1
ATOM 3408 C C . ALA A 1 420 ? -7.602 -4.347 35.502 1.00 96.25 420 ALA A C 1
ATOM 3410 O O . ALA A 1 420 ? -8.385 -4.276 36.453 1.00 96.25 420 ALA A O 1
ATOM 3411 N N . LEU A 1 421 ? -6.724 -5.351 35.386 1.00 95.62 421 LEU A N 1
ATOM 3412 C CA . LEU A 1 421 ? -6.595 -6.408 36.394 1.00 95.62 421 LEU A CA 1
ATOM 3413 C C . LEU A 1 421 ? -6.073 -5.862 37.725 1.00 95.62 421 LEU A C 1
ATOM 3415 O O . LEU A 1 421 ? -6.593 -6.235 38.776 1.00 95.62 421 LEU A O 1
ATOM 3419 N N . GLU A 1 422 ? -5.104 -4.949 37.700 1.00 94.31 422 GLU A N 1
ATOM 3420 C CA . GLU A 1 422 ? -4.586 -4.303 38.908 1.00 94.31 422 GLU A CA 1
ATOM 3421 C C . GLU A 1 422 ? -5.661 -3.446 39.601 1.00 94.31 422 GLU A C 1
ATOM 3423 O O . GLU A 1 422 ? -5.819 -3.501 40.823 1.00 94.31 422 GLU A O 1
ATOM 3428 N N . ALA A 1 423 ? -6.464 -2.700 38.835 1.00 94.62 423 ALA A N 1
ATOM 3429 C CA . ALA A 1 423 ? -7.594 -1.940 39.367 1.00 94.62 423 ALA A CA 1
ATOM 3430 C C . ALA A 1 423 ? -8.666 -2.855 39.986 1.00 94.62 423 ALA A C 1
ATOM 3432 O O . ALA A 1 423 ? -9.154 -2.582 41.084 1.00 94.62 423 ALA A O 1
ATOM 3433 N N . ALA A 1 424 ? -9.000 -3.965 39.323 1.00 93.06 424 ALA A N 1
ATOM 3434 C CA . ALA A 1 424 ? -9.957 -4.942 39.834 1.00 93.06 424 ALA A CA 1
ATOM 3435 C C . ALA A 1 424 ? -9.449 -5.651 41.104 1.00 93.06 424 ALA A C 1
ATOM 3437 O O . ALA A 1 424 ? -10.223 -5.837 42.045 1.00 93.06 424 ALA A O 1
ATOM 3438 N N . LEU A 1 425 ? -8.151 -5.978 41.183 1.00 91.38 425 LEU A N 1
ATOM 3439 C CA . LEU A 1 425 ? -7.526 -6.507 42.402 1.00 91.38 425 LEU A CA 1
ATOM 3440 C C . LEU A 1 425 ? -7.629 -5.513 43.562 1.00 91.38 425 LEU A C 1
ATOM 3442 O O . LEU A 1 425 ? -8.032 -5.904 44.658 1.00 91.38 425 LEU A O 1
ATOM 3446 N N . LYS A 1 426 ? -7.313 -4.234 43.325 1.00 93.31 426 LYS A N 1
ATOM 3447 C CA . LYS A 1 426 ? -7.425 -3.171 44.338 1.00 93.31 426 LYS A CA 1
ATOM 3448 C C . LYS A 1 426 ? -8.861 -2.981 44.812 1.00 93.31 426 LYS A C 1
ATOM 3450 O O . LYS A 1 426 ? -9.095 -2.880 46.013 1.00 93.31 426 LYS A O 1
ATOM 3455 N N . LEU A 1 427 ? -9.825 -2.973 43.891 1.00 93.56 427 LEU A N 1
ATOM 3456 C CA . LEU A 1 427 ? -11.243 -2.852 44.228 1.00 93.56 427 LEU A CA 1
ATOM 3457 C C . LEU A 1 427 ? -11.706 -4.017 45.111 1.00 93.56 427 LEU A C 1
ATOM 3459 O O . LEU A 1 427 ? -12.370 -3.795 46.122 1.00 93.56 427 LEU A O 1
ATOM 3463 N N . LEU A 1 428 ? -11.318 -5.246 44.763 1.00 91.62 428 LEU A N 1
ATOM 3464 C CA . LEU A 1 428 ? -11.675 -6.439 45.526 1.00 91.62 428 LEU A CA 1
ATOM 3465 C C . LEU A 1 428 ? -11.035 -6.432 46.923 1.00 91.62 428 LEU A C 1
ATOM 3467 O O . LEU A 1 428 ? -11.710 -6.720 47.909 1.00 91.62 428 LEU A O 1
ATOM 3471 N N . GLN A 1 429 ? -9.762 -6.039 47.032 1.00 91.44 429 GLN A N 1
ATOM 3472 C CA . GLN A 1 429 ? -9.091 -5.846 48.324 1.00 91.44 429 GLN A CA 1
ATOM 3473 C C . GLN A 1 429 ? -9.808 -4.793 49.180 1.00 91.44 429 GLN A C 1
ATOM 3475 O O . GLN A 1 429 ? -10.052 -5.023 50.365 1.00 91.44 429 GLN A O 1
ATOM 3480 N N . GLN A 1 430 ? -10.200 -3.668 48.577 1.00 93.25 430 GLN A N 1
ATOM 3481 C CA . GLN A 1 430 ? -10.931 -2.610 49.268 1.00 93.25 430 GLN A CA 1
ATOM 3482 C C . GLN A 1 430 ? -12.322 -3.068 49.725 1.00 93.25 430 GLN A C 1
ATOM 3484 O O . GLN A 1 430 ? -12.753 -2.700 50.817 1.00 93.25 430 GLN A O 1
ATOM 3489 N N . PHE A 1 431 ? -13.014 -3.885 48.925 1.00 92.69 431 PHE A N 1
ATOM 3490 C CA . PHE A 1 431 ? -14.296 -4.479 49.301 1.00 92.69 431 PHE A CA 1
ATOM 3491 C C . PHE A 1 431 ? -14.164 -5.355 50.550 1.00 92.69 431 PHE A C 1
ATOM 3493 O O . PHE A 1 431 ? -14.907 -5.138 51.502 1.00 92.69 431 PHE A O 1
ATOM 3500 N N . TYR A 1 432 ? -13.199 -6.282 50.589 1.00 90.94 432 TYR A N 1
ATOM 3501 C CA . TYR A 1 432 ? -12.993 -7.138 51.765 1.00 90.94 432 TYR A CA 1
ATOM 3502 C C . TYR A 1 432 ? -12.604 -6.336 53.012 1.00 90.94 432 TYR A C 1
ATOM 3504 O O . TYR A 1 432 ? -13.126 -6.612 54.088 1.00 90.94 432 TYR A O 1
ATOM 3512 N N . LEU A 1 433 ? -11.772 -5.299 52.867 1.00 93.38 433 LEU A N 1
ATOM 3513 C CA . LEU A 1 433 ? -11.432 -4.402 53.975 1.00 93.38 433 LEU A CA 1
ATOM 3514 C C . LEU A 1 433 ? -12.659 -3.633 54.496 1.00 93.38 433 LEU A C 1
ATOM 3516 O O . LEU A 1 433 ? -12.832 -3.464 55.702 1.00 93.38 433 LEU A O 1
ATOM 3520 N N . ASN A 1 434 ? -13.518 -3.145 53.599 1.00 90.88 434 ASN A N 1
ATOM 3521 C CA . ASN A 1 434 ? -14.754 -2.459 53.981 1.00 90.88 434 ASN A CA 1
ATOM 3522 C C . ASN A 1 434 ? -15.763 -3.423 54.616 1.00 90.88 434 ASN A C 1
ATOM 3524 O O . ASN A 1 434 ? -16.428 -3.049 55.580 1.00 90.88 434 ASN A O 1
ATOM 3528 N N . LEU A 1 435 ? -15.857 -4.652 54.103 1.00 92.38 435 LEU A N 1
ATOM 3529 C CA . LEU A 1 435 ? -16.699 -5.705 54.656 1.00 92.38 435 LEU A CA 1
ATOM 3530 C C . LEU A 1 435 ? -16.257 -6.067 56.076 1.00 92.38 435 LEU A C 1
ATOM 3532 O O . LEU A 1 435 ? -17.095 -6.125 56.965 1.00 92.38 435 LEU A O 1
ATOM 3536 N N . GLU A 1 436 ? -14.957 -6.241 56.312 1.00 93.62 436 GLU A N 1
ATOM 3537 C CA . GLU A 1 436 ? -14.406 -6.501 57.646 1.00 93.62 436 GLU A CA 1
ATOM 3538 C C . GLU A 1 436 ? -14.755 -5.377 58.633 1.00 93.62 436 GLU A C 1
ATOM 3540 O O . GLU A 1 436 ? -15.286 -5.640 59.713 1.00 93.62 436 GLU A O 1
ATOM 3545 N N . LYS A 1 437 ? -14.556 -4.111 58.235 1.00 91.75 437 LYS A N 1
ATOM 3546 C CA . LYS A 1 437 ? -14.949 -2.943 59.044 1.00 91.75 437 LYS A CA 1
ATOM 3547 C C . LYS A 1 437 ? -16.446 -2.925 59.345 1.00 91.75 437 LYS A C 1
ATOM 3549 O O . LYS A 1 437 ? -16.838 -2.639 60.473 1.00 91.75 437 LYS A O 1
ATOM 3554 N N . PHE A 1 438 ? -17.277 -3.222 58.347 1.00 90.75 438 PHE A N 1
ATOM 3555 C CA . PHE A 1 438 ? -18.726 -3.266 58.507 1.00 90.75 438 PHE A CA 1
ATOM 3556 C C . PHE A 1 438 ? -19.162 -4.389 59.449 1.00 90.75 438 PHE A C 1
ATOM 3558 O O . PHE A 1 438 ? -19.980 -4.146 60.325 1.00 90.75 438 PHE A O 1
ATOM 3565 N N . LEU A 1 439 ? -18.592 -5.589 59.321 1.00 90.56 439 LEU A N 1
ATOM 3566 C CA . LEU A 1 439 ? -18.882 -6.712 60.214 1.00 90.56 439 LEU A CA 1
ATOM 3567 C C . LEU A 1 439 ? -18.454 -6.415 61.660 1.00 90.56 439 LEU A C 1
ATOM 3569 O O . LEU A 1 439 ? -19.197 -6.733 62.588 1.00 90.56 439 LEU A O 1
ATOM 3573 N N . SER A 1 440 ? -17.309 -5.751 61.859 1.00 90.44 440 SER A N 1
ATOM 3574 C CA . SER A 1 440 ? -16.883 -5.273 63.183 1.00 90.44 440 SER A CA 1
ATOM 3575 C C . SER A 1 440 ? -17.896 -4.290 63.770 1.00 90.44 440 SER A C 1
ATOM 3577 O O . SER A 1 440 ? -18.372 -4.484 64.886 1.00 90.44 440 SER A O 1
ATOM 3579 N N . TRP A 1 441 ? -18.289 -3.275 62.994 1.00 96.00 441 TRP A N 1
ATOM 3580 C CA . TRP A 1 441 ? -19.306 -2.307 63.408 1.00 96.00 441 TRP A CA 1
ATOM 3581 C C . TRP A 1 441 ? -20.658 -2.969 63.707 1.00 96.00 441 TRP A C 1
ATOM 3583 O O . TRP A 1 441 ? -21.316 -2.624 64.683 1.00 96.00 441 TRP A O 1
ATOM 3593 N N . LEU A 1 442 ? -21.076 -3.940 62.894 1.00 88.81 442 LEU A N 1
ATOM 3594 C CA . LEU A 1 442 ? -22.345 -4.644 63.070 1.00 88.81 442 LEU A CA 1
ATOM 3595 C C . LEU A 1 442 ? -22.334 -5.472 64.361 1.00 88.81 442 LEU A C 1
ATOM 3597 O O . LEU A 1 442 ? -23.307 -5.448 65.106 1.00 88.81 442 LEU A O 1
ATOM 3601 N N . THR A 1 443 ? -21.198 -6.092 64.691 1.00 89.38 443 THR A N 1
ATOM 3602 C CA . THR A 1 443 ? -20.984 -6.775 65.978 1.00 89.38 443 THR A CA 1
ATOM 3603 C C . THR A 1 443 ? -21.090 -5.796 67.161 1.00 89.38 443 THR A C 1
ATOM 3605 O O . THR A 1 443 ? -21.736 -6.084 68.171 1.00 89.38 443 THR A O 1
ATOM 3608 N N . GLU A 1 444 ? -20.504 -4.600 67.049 1.00 88.44 444 GLU A N 1
ATOM 3609 C CA . GLU A 1 444 ? -20.644 -3.528 68.053 1.00 88.44 444 GLU A CA 1
ATOM 3610 C C . GLU A 1 444 ? -22.101 -3.034 68.191 1.00 88.44 444 GLU A C 1
ATOM 3612 O O . GLU A 1 444 ? -22.598 -2.802 69.297 1.00 88.44 444 GLU A O 1
ATOM 3617 N N . ALA A 1 445 ? -22.829 -2.906 67.081 1.00 84.31 445 ALA A N 1
ATOM 3618 C CA . ALA A 1 445 ? -24.232 -2.500 67.088 1.00 84.31 445 ALA A CA 1
ATOM 3619 C C . ALA A 1 445 ? -25.143 -3.573 67.712 1.00 84.31 445 ALA A C 1
ATOM 3621 O O . ALA A 1 445 ? -26.019 -3.243 68.516 1.00 84.31 445 ALA A O 1
ATOM 3622 N N . GLU A 1 446 ? -24.918 -4.851 67.396 1.00 87.06 446 GLU A N 1
ATOM 3623 C CA . GLU A 1 446 ? -25.638 -5.988 67.982 1.00 87.06 446 GLU A CA 1
ATOM 3624 C C . GLU A 1 446 ? -25.417 -6.069 69.494 1.00 87.06 446 GLU A C 1
ATOM 3626 O O . GLU A 1 446 ? -26.379 -6.177 70.257 1.00 87.06 446 GLU A O 1
ATOM 3631 N N . THR A 1 447 ? -24.166 -5.948 69.954 1.00 87.31 447 THR A N 1
ATOM 3632 C CA . THR A 1 447 ? -23.863 -5.898 71.395 1.00 87.31 447 THR A CA 1
ATOM 3633 C C . THR A 1 447 ? -24.562 -4.724 72.087 1.00 87.31 447 THR A C 1
ATOM 3635 O O . THR A 1 447 ? -25.153 -4.914 73.151 1.00 87.31 447 THR A O 1
ATOM 3638 N N . THR A 1 448 ? -24.596 -3.543 71.462 1.00 87.19 448 THR A N 1
ATOM 3639 C CA . THR A 1 448 ? -25.317 -2.366 71.982 1.00 87.19 448 THR A CA 1
ATOM 3640 C C . THR A 1 448 ? -26.828 -2.603 72.062 1.00 87.19 448 THR A C 1
ATOM 3642 O O . THR A 1 448 ? -27.450 -2.307 73.084 1.00 87.19 448 THR A O 1
ATOM 3645 N N . CYS A 1 449 ? -27.433 -3.176 71.016 1.00 75.44 449 CYS A N 1
ATOM 3646 C CA . CYS A 1 449 ? -28.858 -3.513 71.005 1.00 75.44 449 CYS A CA 1
ATOM 3647 C C . CYS A 1 449 ? -29.211 -4.538 72.082 1.00 75.44 449 CYS A C 1
ATOM 3649 O O . CYS A 1 449 ? -30.219 -4.364 72.759 1.00 75.44 449 CYS A O 1
ATOM 3651 N N . ASN A 1 450 ? -28.384 -5.564 72.287 1.00 80.62 450 ASN A N 1
ATOM 3652 C CA . ASN A 1 450 ? -28.612 -6.562 73.333 1.00 80.62 450 ASN A CA 1
ATOM 3653 C C . ASN A 1 450 ? -28.627 -5.923 74.732 1.00 80.62 450 ASN A C 1
ATOM 3655 O O . ASN A 1 450 ? -29.522 -6.208 75.526 1.00 80.62 450 ASN A O 1
ATOM 3659 N N . VAL A 1 451 ? -27.712 -4.984 75.006 1.00 84.56 451 VAL A N 1
ATOM 3660 C CA . VAL A 1 451 ? -27.705 -4.202 76.257 1.00 84.56 451 VAL A CA 1
ATOM 3661 C C . VAL A 1 451 ? -28.973 -3.351 76.401 1.00 84.56 451 VAL A C 1
ATOM 3663 O O . VAL A 1 451 ? -29.570 -3.300 77.479 1.00 84.56 451 VAL A O 1
ATOM 3666 N N . LEU A 1 452 ? -29.411 -2.692 75.325 1.00 76.38 452 LEU A N 1
ATOM 3667 C CA . LEU A 1 452 ? -30.629 -1.876 75.330 1.00 76.38 452 LEU A CA 1
ATOM 3668 C C . LEU A 1 452 ? -31.899 -2.719 75.489 1.00 76.38 452 LEU A C 1
ATOM 3670 O O . LEU A 1 452 ? -32.811 -2.301 76.196 1.00 76.38 452 LEU A O 1
ATOM 3674 N N . ILE A 1 453 ? -31.975 -3.901 74.875 1.00 70.56 453 ILE A N 1
ATOM 3675 C CA . ILE A 1 453 ? -33.090 -4.841 75.038 1.00 70.56 453 ILE A CA 1
ATOM 3676 C C . ILE A 1 453 ? -33.179 -5.306 76.494 1.00 70.56 453 ILE A C 1
ATOM 3678 O O . ILE A 1 453 ? -34.274 -5.288 77.053 1.00 70.56 453 ILE A O 1
ATOM 3682 N N . ASP A 1 454 ? -32.056 -5.627 77.140 1.00 70.50 454 ASP A N 1
ATOM 3683 C CA . ASP A 1 454 ? -32.021 -5.947 78.573 1.00 70.50 454 ASP A CA 1
ATOM 3684 C C . ASP A 1 454 ? -32.488 -4.769 79.445 1.00 70.50 454 ASP A C 1
ATOM 3686 O O . ASP A 1 454 ? -33.266 -4.953 80.387 1.00 70.50 454 ASP A O 1
ATOM 3690 N N . ALA A 1 455 ? -32.083 -3.540 79.108 1.00 64.56 455 ALA A N 1
ATOM 3691 C CA . ALA A 1 455 ? -32.542 -2.330 79.791 1.00 64.56 455 ALA A CA 1
ATOM 3692 C C . ALA A 1 455 ? -34.046 -2.067 79.575 1.00 64.56 455 ALA A C 1
ATOM 3694 O O . ALA A 1 455 ? -34.762 -1.722 80.511 1.00 64.56 455 ALA A O 1
ATOM 3695 N N . THR A 1 456 ? -34.546 -2.302 78.363 1.00 60.81 456 THR A N 1
ATOM 3696 C CA . THR A 1 456 ? -35.953 -2.097 77.997 1.00 60.81 456 THR A CA 1
ATOM 3697 C C . THR A 1 456 ? -36.844 -3.195 78.577 1.00 60.81 456 THR A C 1
ATOM 3699 O O . THR A 1 456 ? -37.978 -2.929 78.950 1.00 60.81 456 THR A O 1
ATOM 3702 N N . ASN A 1 457 ? -36.362 -4.432 78.711 1.00 55.91 457 ASN A N 1
ATOM 3703 C CA . ASN A 1 457 ? -37.096 -5.507 79.385 1.00 55.91 457 ASN A CA 1
ATOM 3704 C C . ASN A 1 457 ? -37.247 -5.247 80.895 1.00 55.91 457 ASN A C 1
ATOM 3706 O O . ASN A 1 457 ? -38.223 -5.701 81.490 1.00 55.91 457 ASN A O 1
ATOM 3710 N N . LYS A 1 458 ? -36.342 -4.463 81.500 1.00 51.72 458 LYS A N 1
ATOM 3711 C CA . LYS A 1 458 ? -36.512 -3.902 82.851 1.00 51.72 458 LYS A CA 1
ATOM 3712 C C . LYS A 1 458 ? -37.615 -2.837 82.922 1.00 51.72 458 LYS A C 1
ATOM 3714 O O . LYS A 1 458 ? -38.313 -2.777 83.928 1.00 51.72 458 LYS A O 1
ATOM 3719 N N . ASP A 1 459 ? -37.790 -2.052 81.861 1.00 43.00 459 ASP A N 1
ATOM 3720 C CA . ASP A 1 459 ? -38.758 -0.944 81.772 1.00 43.00 459 ASP A CA 1
ATOM 3721 C C . ASP A 1 459 ? -40.164 -1.402 81.319 1.00 43.00 459 ASP A C 1
ATOM 3723 O O . ASP A 1 459 ? -41.191 -0.868 81.731 1.00 43.00 459 ASP A O 1
ATOM 3727 N N . LYS A 1 460 ? -40.242 -2.485 80.531 1.00 45.44 460 LYS A N 1
ATOM 3728 C CA . LYS A 1 460 ? -41.487 -3.116 80.045 1.00 45.44 460 LYS A CA 1
ATOM 3729 C C . LYS A 1 460 ? -42.329 -3.795 81.134 1.00 45.44 460 LYS A C 1
ATOM 3731 O O . LYS A 1 460 ? -43.417 -4.277 80.832 1.00 45.44 460 LYS A O 1
ATOM 3736 N N . MET A 1 461 ? -41.876 -3.824 82.389 1.00 40.16 461 MET A N 1
ATOM 3737 C CA . MET A 1 461 ? -42.707 -4.249 83.523 1.00 40.16 461 MET A CA 1
ATOM 3738 C C . MET A 1 461 ? -43.784 -3.225 83.902 1.00 40.16 461 MET A C 1
ATOM 3740 O O . MET A 1 461 ? -44.594 -3.534 84.776 1.00 40.16 461 MET A O 1
ATOM 3744 N N . GLN A 1 462 ? -43.823 -2.039 83.274 1.00 44.47 462 GLN A N 1
ATOM 3745 C CA . GLN A 1 462 ? -44.677 -0.961 83.768 1.00 44.47 462 GLN A CA 1
ATOM 3746 C C . GLN A 1 462 ? -45.828 -0.494 82.866 1.00 44.47 462 GLN A C 1
ATOM 3748 O O . GLN A 1 462 ? -46.769 0.038 83.433 1.00 44.47 462 GLN A O 1
ATOM 3753 N N . GLU A 1 463 ? -45.888 -0.741 81.550 1.00 42.00 463 GLU A N 1
ATOM 3754 C CA . GLU A 1 463 ? -47.031 -0.241 80.750 1.00 42.00 463 GLU A CA 1
ATOM 3755 C C . GLU A 1 463 ? -47.178 -0.918 79.370 1.00 42.00 463 GLU A C 1
ATOM 3757 O O . GLU A 1 463 ? -46.272 -0.826 78.546 1.00 42.00 463 GLU A O 1
ATOM 3762 N N . GLN A 1 464 ? -48.331 -1.551 79.075 1.00 46.78 464 GLN A N 1
ATOM 3763 C CA . GLN A 1 464 ? -48.877 -1.641 77.702 1.00 46.78 464 GLN A CA 1
ATOM 3764 C C . GLN A 1 464 ? -50.335 -2.142 77.637 1.00 46.78 464 GLN A C 1
ATOM 3766 O O . GLN A 1 464 ? -50.663 -3.183 78.209 1.00 46.78 464 GLN A O 1
ATOM 3771 N N . PRO A 1 465 ? -51.204 -1.414 76.894 1.00 49.72 465 PRO A N 1
ATOM 3772 C CA . PRO A 1 465 ? -51.746 -1.971 75.644 1.00 49.72 465 PRO A CA 1
ATOM 3773 C C . PRO A 1 465 ? -51.842 -1.001 74.431 1.00 49.72 465 PRO A C 1
ATOM 3775 O O . PRO A 1 465 ? -52.257 -1.434 73.358 1.00 49.72 465 PRO A O 1
ATOM 3778 N N . GLU A 1 466 ? -51.446 0.277 74.514 1.00 46.16 466 GLU A N 1
ATOM 3779 C CA . GLU A 1 466 ? -51.632 1.246 73.402 1.00 46.16 466 GLU A CA 1
ATOM 3780 C C . GLU A 1 466 ? -50.515 1.248 72.333 1.00 46.16 466 GLU A C 1
ATOM 3782 O O . GLU A 1 466 ? -50.777 1.497 71.154 1.00 46.16 466 GLU A O 1
ATOM 3787 N N . ALA A 1 467 ? -49.278 0.880 72.682 1.00 53.72 467 ALA A N 1
ATOM 3788 C CA . ALA A 1 467 ? -48.132 0.930 71.762 1.00 53.72 467 ALA A CA 1
ATOM 3789 C C . ALA A 1 467 ? -48.206 -0.075 70.589 1.00 53.72 467 ALA A C 1
ATOM 3791 O O . ALA A 1 467 ? -47.661 0.177 69.515 1.00 53.72 467 ALA A O 1
ATOM 3792 N N . ALA A 1 468 ? -48.913 -1.198 70.760 1.00 50.28 468 ALA A N 1
ATOM 3793 C CA . ALA A 1 468 ? -49.020 -2.244 69.740 1.00 50.28 468 ALA A CA 1
ATOM 3794 C C . ALA A 1 468 ? -49.881 -1.829 68.529 1.00 50.28 468 ALA A C 1
ATOM 3796 O O . ALA A 1 468 ? -49.618 -2.267 67.409 1.00 50.28 468 ALA A O 1
ATOM 3797 N N . ARG A 1 469 ? -50.879 -0.950 68.722 1.00 50.56 469 ARG A N 1
ATOM 3798 C CA . ARG A 1 469 ? -51.713 -0.426 67.622 1.00 50.56 469 ARG A CA 1
ATOM 3799 C C . ARG A 1 469 ? -50.970 0.601 66.763 1.00 50.56 469 ARG A C 1
ATOM 3801 O O . ARG A 1 469 ? -51.105 0.567 65.544 1.00 50.56 469 ARG A O 1
ATOM 3808 N N . ASN A 1 470 ? -50.139 1.445 67.375 1.00 51.88 470 ASN A N 1
ATOM 3809 C CA . ASN A 1 470 ? -49.360 2.457 66.653 1.00 51.88 470 ASN A CA 1
ATOM 3810 C C . ASN A 1 470 ? -48.208 1.841 65.836 1.00 51.88 470 ASN A C 1
ATOM 3812 O O . ASN A 1 470 ? -47.930 2.304 64.734 1.00 51.88 470 ASN A O 1
ATOM 3816 N N . LEU A 1 471 ? -47.589 0.753 66.312 1.00 56.31 471 LEU A N 1
ATOM 3817 C CA . LEU A 1 471 ? -46.523 0.048 65.581 1.00 56.31 471 LEU A CA 1
ATOM 3818 C C . LEU A 1 471 ? -47.017 -0.650 64.300 1.00 56.31 471 LEU A C 1
ATOM 3820 O O . LEU A 1 471 ? -46.308 -0.656 63.298 1.00 56.31 471 LEU A O 1
ATOM 3824 N N . LEU A 1 472 ? -48.237 -1.201 64.306 1.00 55.78 472 LEU A N 1
ATOM 3825 C CA . LEU A 1 472 ? -48.846 -1.825 63.121 1.00 55.78 472 LEU A CA 1
ATOM 3826 C C . LEU A 1 472 ? -49.236 -0.794 62.048 1.00 55.78 472 LEU A C 1
ATOM 3828 O O . LEU A 1 472 ? -49.026 -1.044 60.863 1.00 55.78 472 LEU A O 1
ATOM 3832 N N . ALA A 1 473 ? -49.750 0.373 62.454 1.00 51.62 473 ALA A N 1
ATOM 3833 C CA . ALA A 1 473 ? -50.054 1.472 61.534 1.00 51.62 473 ALA A CA 1
ATOM 3834 C C . ALA A 1 473 ? -48.778 2.074 60.910 1.00 51.62 473 ALA A C 1
ATOM 3836 O O . ALA A 1 473 ? -48.750 2.362 59.714 1.00 51.62 473 ALA A O 1
ATOM 3837 N N . GLN A 1 474 ? -47.700 2.190 61.695 1.00 54.00 474 GLN A N 1
ATOM 3838 C CA . GLN A 1 474 ? -46.397 2.659 61.219 1.00 54.00 474 GLN A CA 1
ATOM 3839 C C . GLN A 1 474 ? -45.761 1.676 60.216 1.00 54.00 474 GLN A C 1
ATOM 3841 O O . GLN A 1 474 ? -45.305 2.091 59.155 1.00 54.00 474 GLN A O 1
ATOM 3846 N N . ALA A 1 475 ? -45.805 0.368 60.495 1.00 58.56 475 ALA A N 1
ATOM 3847 C CA . ALA A 1 475 ? -45.239 -0.661 59.618 1.00 58.56 475 ALA A CA 1
ATOM 3848 C C . ALA A 1 475 ? -45.938 -0.752 58.246 1.00 58.56 475 ALA A C 1
ATOM 3850 O O . ALA A 1 475 ? -45.290 -1.037 57.237 1.00 58.56 475 ALA A O 1
ATOM 3851 N N . HIS A 1 476 ? -47.249 -0.491 58.194 1.00 54.66 476 HIS A N 1
ATOM 3852 C CA . HIS A 1 476 ? -48.004 -0.434 56.939 1.00 54.66 476 HIS A CA 1
ATOM 3853 C C . HIS A 1 476 ? -47.579 0.769 56.078 1.00 54.66 476 HIS A C 1
ATOM 3855 O O . HIS A 1 476 ? -47.264 0.606 54.900 1.00 54.66 476 HIS A O 1
ATOM 3861 N N . LEU A 1 477 ? -47.478 1.957 56.689 1.00 54.59 477 LEU A N 1
ATOM 3862 C CA . LEU A 1 477 ? -47.016 3.183 56.025 1.00 54.59 477 LEU A CA 1
ATOM 3863 C C . LEU A 1 477 ? -45.561 3.070 55.532 1.00 54.59 477 LEU A C 1
ATOM 3865 O O . LEU A 1 477 ? -45.241 3.534 54.437 1.00 54.59 477 LEU A O 1
ATOM 3869 N N . ASP A 1 478 ? -44.686 2.413 56.298 1.00 61.59 478 ASP A N 1
ATOM 3870 C CA . ASP A 1 478 ? -43.288 2.190 55.911 1.00 61.59 478 ASP A CA 1
ATOM 3871 C C . ASP A 1 478 ? -43.157 1.221 54.720 1.00 61.59 478 ASP A C 1
ATOM 3873 O O . ASP A 1 478 ? -42.284 1.400 53.864 1.00 61.59 478 ASP A O 1
ATOM 3877 N N . SER A 1 479 ? -44.049 0.229 54.612 1.00 66.88 479 SER A N 1
ATOM 3878 C CA . SER A 1 479 ? -44.091 -0.719 53.490 1.00 66.88 479 SER A CA 1
ATOM 3879 C C . SER A 1 479 ? -44.545 -0.057 52.181 1.00 66.88 479 SER A C 1
ATOM 3881 O O . SER A 1 479 ? -43.883 -0.203 51.146 1.00 66.88 479 SER A O 1
ATOM 3883 N N . GLU A 1 480 ? -45.615 0.744 52.228 1.00 61.44 480 GLU A N 1
ATOM 3884 C CA . GLU A 1 480 ? -46.108 1.510 51.075 1.00 61.44 480 GLU A CA 1
ATOM 3885 C C . GLU A 1 480 ? -45.068 2.537 50.605 1.00 61.44 480 GLU A C 1
ATOM 3887 O O . GLU A 1 480 ? -44.749 2.614 49.414 1.00 61.44 480 GLU A O 1
ATOM 3892 N N . MET A 1 481 ? -44.435 3.250 51.541 1.00 69.00 481 MET A N 1
ATOM 3893 C CA . MET A 1 481 ? -43.360 4.199 51.247 1.00 69.00 481 MET A CA 1
ATOM 3894 C C . MET A 1 481 ? -42.126 3.515 50.633 1.00 69.00 481 MET A C 1
ATOM 3896 O O . MET A 1 481 ? -41.481 4.078 49.746 1.00 69.00 481 MET A O 1
ATOM 3900 N N . ALA A 1 482 ? -41.789 2.296 51.065 1.00 77.88 482 ALA A N 1
ATOM 3901 C CA . ALA A 1 482 ? -40.692 1.519 50.489 1.00 77.88 482 ALA A CA 1
ATOM 3902 C C . ALA A 1 482 ? -40.989 1.066 49.049 1.00 77.88 482 ALA A C 1
ATOM 3904 O O . ALA A 1 482 ? -40.092 1.087 48.202 1.00 77.88 482 ALA A O 1
ATOM 3905 N N . SER A 1 483 ? -42.239 0.691 48.757 1.00 79.44 483 SER A N 1
ATOM 3906 C CA . SER A 1 483 ? -42.666 0.312 47.404 1.00 79.44 483 SER A CA 1
ATOM 3907 C C . SER A 1 483 ? -42.613 1.493 46.427 1.00 79.44 483 SER A C 1
ATOM 3909 O O . SER A 1 483 ? -42.028 1.362 45.351 1.00 79.44 483 SER A O 1
ATOM 3911 N N . TRP A 1 484 ? -43.082 2.676 46.845 1.00 84.25 484 TRP A N 1
ATOM 3912 C CA . TRP A 1 484 ? -42.947 3.910 46.070 1.00 84.25 484 TRP A CA 1
ATOM 3913 C C . TRP A 1 484 ? -41.483 4.267 45.810 1.00 84.25 484 TRP A C 1
ATOM 3915 O O . TRP A 1 484 ? -41.111 4.489 44.660 1.00 84.25 484 TRP A O 1
ATOM 3925 N N . LYS A 1 485 ? -40.638 4.291 46.853 1.00 85.38 485 LYS A N 1
ATOM 3926 C CA . LYS A 1 485 ? -39.210 4.621 46.704 1.00 85.38 485 LYS A CA 1
ATOM 3927 C C . LYS A 1 485 ? -38.535 3.710 45.684 1.00 85.38 485 LYS A C 1
ATOM 3929 O O . LYS A 1 485 ? -37.733 4.187 44.890 1.00 85.38 485 LYS A O 1
ATOM 3934 N N . ARG A 1 486 ? -38.876 2.419 45.680 1.00 89.94 486 ARG A N 1
ATOM 3935 C CA . ARG A 1 486 ? -38.339 1.456 44.712 1.00 89.94 486 ARG A CA 1
ATOM 3936 C C . ARG A 1 486 ? -38.753 1.793 43.276 1.00 89.94 486 ARG A C 1
ATOM 3938 O O . ARG A 1 486 ? -37.887 1.825 42.406 1.00 89.94 486 ARG A O 1
ATOM 3945 N N . LEU A 1 487 ? -40.038 2.061 43.036 1.00 90.31 487 LEU A N 1
ATOM 3946 C CA . LEU A 1 487 ? -40.549 2.419 41.706 1.00 90.31 487 LEU A CA 1
ATOM 3947 C C . LEU A 1 487 ? -39.967 3.746 41.214 1.00 90.31 487 LEU A C 1
ATOM 3949 O O . LEU A 1 487 ? -39.461 3.819 40.101 1.00 90.31 487 LEU A O 1
ATOM 3953 N N . HIS A 1 488 ? -39.959 4.764 42.073 1.00 89.94 488 HIS A N 1
ATOM 3954 C CA . HIS A 1 488 ? -39.383 6.072 41.774 1.00 89.94 488 HIS A CA 1
ATOM 3955 C C . HIS A 1 488 ? -37.892 5.973 41.416 1.00 89.94 488 HIS A C 1
ATOM 3957 O O . HIS A 1 488 ? -37.470 6.518 40.399 1.00 89.94 488 HIS A O 1
ATOM 3963 N N . MET A 1 489 ? -37.090 5.223 42.185 1.00 91.62 489 MET A N 1
ATOM 3964 C CA . MET A 1 489 ? -35.673 5.015 41.851 1.00 91.62 489 MET A CA 1
ATOM 3965 C C . MET A 1 489 ? -35.502 4.299 40.509 1.00 91.62 489 MET A C 1
ATOM 3967 O O . MET A 1 489 ? -34.677 4.718 39.703 1.00 91.62 489 MET A O 1
ATOM 3971 N N . SER A 1 490 ? -36.324 3.283 40.224 1.00 94.06 490 SER A N 1
ATOM 3972 C CA . SER A 1 490 ? -36.286 2.580 38.938 1.00 94.06 490 SER A CA 1
ATOM 3973 C C . SER A 1 490 ? -36.622 3.500 37.754 1.00 94.06 490 SER A C 1
ATOM 3975 O O . SER A 1 490 ? -35.902 3.488 36.754 1.00 94.06 490 SER A O 1
ATOM 3977 N N . LEU A 1 491 ? -37.652 4.346 37.869 1.00 94.25 491 LEU A N 1
ATOM 3978 C CA . LEU A 1 491 ? -37.996 5.331 36.837 1.00 94.25 491 LEU A CA 1
ATOM 3979 C C . LEU A 1 491 ? -36.897 6.387 36.668 1.00 94.25 491 LEU A C 1
ATOM 3981 O O . LEU A 1 491 ? -36.541 6.724 35.542 1.00 94.25 491 LEU A O 1
ATOM 3985 N N . GLN A 1 492 ? -36.304 6.876 37.759 1.00 94.88 492 GLN A N 1
ATOM 3986 C CA . GLN A 1 492 ? -35.200 7.839 37.701 1.00 94.88 492 GLN A CA 1
ATOM 3987 C C . GLN A 1 492 ? -33.939 7.246 37.055 1.00 94.88 492 GLN A C 1
ATOM 3989 O O . GLN A 1 492 ? -33.271 7.918 36.265 1.00 94.88 492 GLN A O 1
ATOM 3994 N N . GLU A 1 493 ? -33.620 5.978 37.319 1.00 95.19 493 GLU A N 1
ATOM 3995 C CA . GLU A 1 493 ? -32.546 5.260 36.625 1.00 95.19 493 GLU A CA 1
ATOM 3996 C C . GLU A 1 493 ? -32.815 5.154 35.118 1.00 95.19 493 GLU A C 1
ATOM 3998 O O . GLU A 1 493 ? -31.910 5.401 34.315 1.00 95.19 493 GLU A O 1
ATOM 4003 N N . LEU A 1 494 ? -34.056 4.853 34.717 1.00 97.06 494 LEU A N 1
ATOM 4004 C CA . LEU A 1 494 ? -34.458 4.816 33.309 1.00 97.06 494 LEU A CA 1
ATOM 4005 C C . LEU A 1 494 ? -34.386 6.194 32.649 1.00 97.06 494 LEU A C 1
ATOM 4007 O O . LEU A 1 494 ? -33.813 6.312 31.569 1.00 97.06 494 LEU A O 1
ATOM 4011 N N . LEU A 1 495 ? -34.888 7.246 33.299 1.00 96.50 495 LEU A N 1
ATOM 4012 C CA . LEU A 1 495 ? -34.818 8.622 32.797 1.00 96.50 495 LEU A CA 1
ATOM 4013 C C . LEU A 1 495 ? -33.371 9.095 32.622 1.00 96.50 495 LEU A C 1
ATOM 4015 O O . LEU A 1 495 ? -33.049 9.763 31.635 1.00 96.50 495 LEU A O 1
ATOM 4019 N N . ASN A 1 496 ? -32.486 8.733 33.553 1.00 95.69 496 ASN A N 1
ATOM 4020 C CA . ASN A 1 496 ? -31.062 9.032 33.450 1.00 95.69 496 ASN A CA 1
ATOM 4021 C C . ASN A 1 496 ? -30.398 8.263 32.307 1.00 95.69 496 ASN A C 1
ATOM 4023 O O . ASN A 1 496 ? -29.628 8.853 31.548 1.00 95.69 496 ASN A O 1
ATOM 4027 N N . TRP A 1 497 ? -30.711 6.974 32.161 1.00 97.88 497 TRP A N 1
ATOM 4028 C CA . TRP A 1 497 ? -30.199 6.147 31.071 1.00 97.88 497 TRP A CA 1
ATOM 4029 C C . TRP A 1 497 ? -30.665 6.659 29.703 1.00 97.88 497 TRP A C 1
ATOM 4031 O O . TRP A 1 497 ? -29.842 6.828 28.806 1.00 97.88 497 TRP A O 1
ATOM 4041 N N . LEU A 1 498 ? -31.952 6.994 29.574 1.00 97.12 498 LEU A N 1
ATOM 4042 C CA . LEU A 1 498 ? -32.547 7.593 28.378 1.00 97.12 498 LEU A CA 1
ATOM 4043 C C . LEU A 1 498 ? -31.829 8.883 27.999 1.00 97.12 498 LEU A C 1
ATOM 4045 O O . LEU A 1 498 ? -31.381 9.026 26.869 1.00 97.12 498 LEU A O 1
ATOM 4049 N N . ARG A 1 499 ? -31.624 9.785 28.966 1.00 96.19 499 ARG A N 1
ATOM 4050 C CA . ARG A 1 499 ? -30.884 11.032 28.745 1.00 96.19 499 ARG A CA 1
ATOM 4051 C C . ARG A 1 499 ? -29.464 10.777 28.233 1.00 96.19 499 ARG A C 1
ATOM 4053 O O . ARG A 1 499 ? -29.032 11.452 27.306 1.00 96.19 499 ARG A O 1
ATOM 4060 N N . LEU A 1 500 ? -28.736 9.834 28.836 1.00 96.38 500 LEU A N 1
ATOM 4061 C CA . LEU A 1 500 ? -27.371 9.502 28.416 1.00 96.38 500 LEU A CA 1
ATOM 4062 C C . LEU A 1 500 ? -27.338 8.920 26.999 1.00 96.38 500 LEU A C 1
ATOM 4064 O O . LEU A 1 500 ? -26.450 9.270 26.226 1.00 96.38 500 LEU A O 1
ATOM 4068 N N . LYS A 1 501 ? -28.306 8.069 26.644 1.00 96.19 501 LYS A N 1
ATOM 4069 C CA . LYS A 1 501 ? -28.406 7.483 25.304 1.00 96.19 501 LYS A CA 1
ATOM 4070 C C . LYS A 1 501 ? -28.835 8.494 24.243 1.00 96.19 501 LYS A C 1
ATOM 4072 O O . LYS A 1 501 ? -28.236 8.496 23.174 1.00 96.19 501 LYS A O 1
ATOM 4077 N N . SER A 1 502 ? -29.765 9.400 24.548 1.00 96.06 502 SER A N 1
ATOM 4078 C CA . SER A 1 502 ? -30.086 10.533 23.668 1.00 96.06 502 SER A CA 1
ATOM 4079 C C . SER A 1 502 ? -28.853 11.402 23.415 1.00 96.06 502 SER A C 1
ATOM 4081 O O . SER A 1 502 ? -28.528 11.682 22.271 1.00 96.06 502 SER A O 1
ATOM 4083 N N . GLN A 1 503 ? -28.092 11.738 24.464 1.00 94.88 503 GLN A N 1
ATOM 4084 C CA . GLN A 1 503 ? -26.843 12.498 24.321 1.00 94.88 503 GLN A CA 1
ATOM 4085 C C . GLN A 1 503 ? -25.753 11.741 23.559 1.00 94.88 503 GLN A C 1
ATOM 4087 O O . GLN A 1 503 ? -24.878 12.370 22.973 1.00 94.88 503 GLN A O 1
ATOM 4092 N N . GLN A 1 504 ? -25.743 10.408 23.623 1.00 94.12 504 GLN A N 1
ATOM 4093 C CA . GLN A 1 504 ? -24.825 9.590 22.836 1.00 94.12 504 GLN A CA 1
ATOM 4094 C C . GLN A 1 504 ? -25.170 9.702 21.347 1.00 94.12 504 GLN A C 1
ATOM 4096 O O . GLN A 1 504 ? -24.273 9.968 20.558 1.00 94.12 504 GLN A O 1
ATOM 4101 N N . LEU A 1 505 ? -26.452 9.567 20.994 1.00 93.88 505 LEU A N 1
ATOM 4102 C CA . LEU A 1 505 ? -26.924 9.664 19.613 1.00 93.88 505 LEU A CA 1
ATOM 4103 C C . LEU A 1 505 ? -26.726 11.076 19.033 1.00 93.88 505 LEU A C 1
ATOM 4105 O O . LEU A 1 505 ? -26.276 11.214 17.905 1.00 93.88 505 LEU A O 1
ATOM 4109 N N . GLU A 1 506 ? -26.967 12.126 19.825 1.00 90.94 506 GLU A N 1
ATOM 4110 C CA . GLU A 1 506 ? -26.716 13.526 19.431 1.00 90.94 506 GLU A CA 1
ATOM 4111 C C . GLU A 1 506 ? -25.228 13.848 19.191 1.00 90.94 506 GLU A C 1
ATOM 4113 O O . GLU A 1 506 ? -24.912 14.839 18.536 1.00 90.94 506 GLU A O 1
ATOM 4118 N N . LYS A 1 507 ? -24.306 13.054 19.754 1.00 92.12 507 LYS A N 1
ATOM 4119 C CA . LYS A 1 507 ? -22.851 13.233 19.608 1.00 92.12 507 LYS A CA 1
ATOM 4120 C C . LYS A 1 507 ? -22.249 12.429 18.461 1.00 92.12 507 LYS A C 1
ATOM 4122 O O . LYS A 1 507 ? -21.037 12.529 18.255 1.00 92.12 507 LYS A O 1
ATOM 4127 N N . GLU A 1 508 ? -23.044 11.618 17.767 1.00 87.62 508 GLU A N 1
ATOM 4128 C CA . GLU A 1 508 ? -22.564 10.897 16.593 1.00 87.62 508 GLU A CA 1
ATOM 4129 C C . GLU A 1 508 ? -22.049 11.899 15.540 1.00 87.62 508 GLU A C 1
ATOM 4131 O O . GLU A 1 508 ? -22.605 12.993 15.388 1.00 87.62 508 GLU A O 1
ATOM 4136 N N . PRO A 1 509 ? -20.946 11.576 14.843 1.00 85.00 509 PRO A N 1
ATOM 4137 C CA . PRO A 1 509 ? -20.420 12.437 13.796 1.00 85.00 509 PRO A CA 1
ATOM 4138 C C . PRO A 1 509 ? -21.423 12.557 12.637 1.00 85.00 509 PRO A C 1
ATOM 4140 O O . PRO A 1 509 ? -22.262 11.670 12.458 1.00 85.00 509 PRO A O 1
ATOM 4143 N N . PRO A 1 510 ? -21.322 13.619 11.812 1.00 88.12 510 PRO A N 1
ATOM 4144 C CA . PRO A 1 510 ? -22.107 13.705 10.586 1.00 88.12 510 PRO A CA 1
ATOM 4145 C C . PRO A 1 510 ? -21.865 12.476 9.699 1.00 88.12 510 PRO A C 1
ATOM 4147 O O . PRO A 1 510 ? -20.852 11.778 9.828 1.00 88.12 510 PRO A O 1
ATOM 4150 N N . VAL A 1 511 ? -22.813 12.206 8.806 1.00 91.75 511 VAL A N 1
ATOM 4151 C CA . VAL A 1 511 ? -22.760 11.055 7.900 1.00 91.75 511 VAL A CA 1
ATOM 4152 C C . VAL A 1 511 ? -21.451 11.067 7.102 1.00 91.75 511 VAL A C 1
ATOM 4154 O O . VAL A 1 511 ? -21.042 12.108 6.586 1.00 91.75 511 VAL A O 1
ATOM 4157 N N . GLY A 1 512 ? -20.775 9.916 7.052 1.00 89.88 512 GLY A N 1
ATOM 4158 C CA . GLY A 1 512 ? -19.495 9.750 6.369 1.00 89.88 512 GLY A CA 1
ATOM 4159 C C . GLY A 1 512 ? -19.567 10.041 4.866 1.00 89.88 512 GLY A C 1
ATOM 4160 O O . GLY A 1 512 ? -20.603 9.866 4.232 1.00 89.88 512 GLY A O 1
ATOM 4161 N N . GLY A 1 513 ? -18.440 10.481 4.302 1.00 90.44 513 GLY A N 1
ATOM 4162 C CA . GLY A 1 513 ? -18.317 10.874 2.894 1.00 90.44 513 GLY A CA 1
ATOM 4163 C C . GLY A 1 513 ? -17.901 9.766 1.927 1.00 90.44 513 GLY A C 1
ATOM 4164 O O . GLY A 1 513 ? -17.698 10.046 0.746 1.00 90.44 513 GLY A O 1
ATOM 4165 N N . ASP A 1 514 ? -17.710 8.546 2.429 1.00 92.06 514 ASP A N 1
ATOM 4166 C CA . ASP A 1 514 ? -17.328 7.357 1.671 1.00 92.06 514 ASP A CA 1
ATOM 4167 C C . ASP A 1 514 ? -18.010 6.098 2.235 1.00 92.06 514 ASP A C 1
ATOM 4169 O O . ASP A 1 514 ? -18.480 6.070 3.378 1.00 92.06 514 ASP A O 1
ATOM 4173 N N . VAL A 1 515 ? -18.094 5.059 1.399 1.00 92.75 515 VAL A N 1
ATOM 4174 C CA . VAL A 1 515 ? -18.779 3.796 1.713 1.00 92.75 515 VAL A CA 1
ATOM 4175 C C . VAL A 1 515 ? -18.231 3.140 2.995 1.00 92.75 515 VAL A C 1
ATOM 4177 O O . VAL A 1 515 ? -19.036 2.791 3.864 1.00 92.75 515 VAL A O 1
ATOM 4180 N N . PRO A 1 516 ? -16.902 3.002 3.201 1.00 93.81 516 PRO A N 1
ATOM 4181 C CA . PRO A 1 516 ? -16.364 2.416 4.431 1.00 93.81 516 PRO A CA 1
ATOM 4182 C C . PRO A 1 516 ? -16.731 3.187 5.709 1.00 93.81 516 PRO A C 1
ATOM 4184 O O . PRO A 1 516 ? -17.044 2.565 6.733 1.00 93.81 516 PRO A O 1
ATOM 4187 N N . ALA A 1 517 ? -16.711 4.523 5.671 1.00 92.88 517 ALA A N 1
ATOM 4188 C CA . ALA A 1 517 ? -17.074 5.353 6.815 1.00 92.88 517 ALA A CA 1
ATOM 4189 C C . ALA A 1 517 ? -18.542 5.148 7.212 1.00 92.88 517 ALA A C 1
ATOM 4191 O O . ALA A 1 517 ? -18.827 4.879 8.383 1.00 92.88 517 ALA A O 1
ATOM 4192 N N . VAL A 1 518 ? -19.464 5.192 6.244 1.00 94.69 518 VAL A N 1
ATOM 4193 C CA . VAL A 1 518 ? -20.901 4.977 6.494 1.00 94.69 518 VAL A CA 1
ATOM 4194 C C . VAL A 1 518 ? -21.175 3.548 6.967 1.00 94.69 518 VAL A C 1
ATOM 4196 O O . VAL A 1 518 ? -21.945 3.345 7.907 1.00 94.69 518 VAL A O 1
ATOM 4199 N N . GLN A 1 519 ? -20.487 2.548 6.409 1.00 93.06 519 GLN A N 1
ATOM 4200 C CA . GLN A 1 519 ? -20.613 1.157 6.851 1.00 93.06 519 GLN A CA 1
ATOM 4201 C C . GLN A 1 519 ? -20.182 0.978 8.318 1.00 93.06 519 GLN A C 1
ATOM 4203 O O . GLN A 1 519 ? -20.859 0.302 9.097 1.00 93.06 519 GLN A O 1
ATOM 4208 N N . THR A 1 520 ? -19.101 1.647 8.726 1.00 93.31 520 THR A N 1
ATOM 4209 C CA . THR A 1 520 ? -18.625 1.650 10.119 1.00 93.31 520 THR A CA 1
ATOM 4210 C C . THR A 1 520 ? -19.620 2.343 11.059 1.00 93.31 520 THR A C 1
ATOM 4212 O O . THR A 1 520 ? -19.869 1.868 12.175 1.00 93.31 520 THR A O 1
ATOM 4215 N N . GLN A 1 521 ? -20.229 3.447 10.615 1.00 93.81 521 GLN A N 1
ATOM 4216 C CA . GLN A 1 521 ? -21.291 4.135 11.358 1.00 93.81 521 GLN A CA 1
ATOM 4217 C C . GLN A 1 521 ? -22.533 3.244 11.519 1.00 93.81 521 GLN A C 1
ATOM 4219 O O . GLN A 1 521 ? -23.064 3.135 12.625 1.00 93.81 521 GLN A O 1
ATOM 4224 N N . LEU A 1 522 ? -22.953 2.531 10.468 1.00 93.06 522 LEU A N 1
ATOM 4225 C CA . LEU A 1 522 ? -24.059 1.567 10.522 1.00 93.06 522 LEU A CA 1
ATOM 4226 C C . LEU A 1 522 ? -23.787 0.423 11.501 1.00 93.06 522 LEU A C 1
ATOM 4228 O O . LEU A 1 522 ? -24.675 0.036 12.265 1.00 93.06 522 LEU A O 1
ATOM 4232 N N . ASP A 1 523 ? -22.568 -0.112 11.521 1.00 93.00 523 ASP A N 1
ATOM 4233 C CA . ASP A 1 523 ? -22.185 -1.171 12.456 1.00 93.00 523 ASP A CA 1
ATOM 4234 C C . ASP A 1 523 ? -22.182 -0.675 13.912 1.00 93.00 523 ASP A C 1
ATOM 4236 O O . ASP A 1 523 ? -22.677 -1.364 14.813 1.00 93.00 523 ASP A O 1
ATOM 4240 N N . THR A 1 524 ? -21.703 0.550 14.137 1.00 92.69 524 THR A N 1
ATOM 4241 C CA . THR A 1 524 ? -21.737 1.218 15.449 1.00 92.69 524 THR A CA 1
ATOM 4242 C C . THR A 1 524 ? -23.178 1.437 15.911 1.00 92.69 524 THR A C 1
ATOM 4244 O O . THR A 1 524 ? -23.548 1.067 17.031 1.00 92.69 524 THR A O 1
ATOM 4247 N N . HIS A 1 525 ? -24.040 1.930 15.022 1.00 95.06 525 HIS A N 1
ATOM 4248 C CA . HIS A 1 525 ? -25.459 2.136 15.306 1.00 95.06 525 HIS A CA 1
ATOM 4249 C C . HIS A 1 525 ? -26.214 0.820 15.533 1.00 95.06 525 HIS A C 1
ATOM 4251 O O . HIS A 1 525 ? -27.097 0.729 16.389 1.00 95.06 525 HIS A O 1
ATOM 4257 N N . ARG A 1 526 ? -25.824 -0.266 14.853 1.00 93.56 526 ARG A N 1
ATOM 4258 C CA . ARG A 1 526 ? -26.377 -1.609 15.096 1.00 93.56 526 ARG A CA 1
ATOM 4259 C C . ARG A 1 526 ? -26.112 -2.073 16.529 1.00 93.56 526 ARG A C 1
ATOM 4261 O O . ARG A 1 526 ? -26.963 -2.744 17.123 1.00 93.56 526 ARG A O 1
ATOM 4268 N N . CYS A 1 527 ? -24.960 -1.713 17.099 1.00 92.31 527 CYS A N 1
ATOM 4269 C CA . CYS A 1 527 ? -24.668 -1.939 18.513 1.00 92.31 527 CYS A CA 1
ATOM 4270 C C . CYS A 1 527 ? -25.551 -1.076 19.420 1.00 92.31 527 CYS A C 1
ATOM 4272 O O . CYS A 1 527 ? -26.159 -1.619 20.340 1.00 92.31 527 CYS A O 1
ATOM 4274 N N . PHE A 1 528 ? -25.721 0.212 19.112 1.00 95.25 528 PHE A N 1
ATOM 4275 C CA . PHE A 1 528 ? -26.641 1.092 19.842 1.00 95.25 528 PHE A CA 1
ATOM 4276 C C . PHE A 1 528 ? -28.079 0.543 19.870 1.00 95.25 528 PHE A C 1
ATOM 4278 O O . PHE A 1 528 ? -28.691 0.440 20.934 1.00 95.25 528 PHE A O 1
ATOM 4285 N N . LYS A 1 529 ? -28.603 0.073 18.732 1.00 94.94 529 LYS A N 1
ATOM 4286 C CA . LYS A 1 529 ? -29.927 -0.567 18.664 1.00 94.94 529 LYS A CA 1
ATOM 4287 C C . LYS A 1 529 ? -30.027 -1.875 19.441 1.00 94.94 529 LYS A C 1
ATOM 4289 O O . LYS A 1 529 ? -31.112 -2.242 19.891 1.00 94.94 529 LYS A O 1
ATOM 4294 N N . ARG A 1 530 ? -28.924 -2.610 19.604 1.00 93.69 530 ARG A N 1
ATOM 4295 C CA . ARG A 1 530 ? -28.902 -3.800 20.466 1.00 93.69 530 ARG A CA 1
ATOM 4296 C C . ARG A 1 530 ? -29.109 -3.412 21.930 1.00 93.69 530 ARG A C 1
ATOM 4298 O O . ARG A 1 530 ? -29.870 -4.095 22.608 1.00 93.69 530 ARG A O 1
ATOM 4305 N N . ASP A 1 531 ? -28.513 -2.307 22.376 1.00 93.44 531 ASP A N 1
ATOM 4306 C CA . ASP A 1 531 ? -28.721 -1.781 23.730 1.00 93.44 531 ASP A CA 1
ATOM 4307 C C . ASP A 1 531 ? -30.171 -1.338 23.952 1.00 93.44 531 ASP A C 1
ATOM 4309 O O . ASP A 1 531 ? -30.734 -1.631 25.007 1.00 93.44 531 ASP A O 1
ATOM 4313 N N . LEU A 1 532 ? -30.795 -0.678 22.963 1.00 95.44 532 LEU A N 1
ATOM 4314 C CA . LEU A 1 532 ? -32.221 -0.332 23.023 1.00 95.44 532 LEU A CA 1
ATOM 4315 C C . LEU A 1 532 ? -33.076 -1.599 23.177 1.00 95.44 532 LEU A C 1
ATOM 4317 O O . LEU A 1 532 ? -33.811 -1.730 24.151 1.00 95.44 532 LEU A O 1
ATOM 4321 N N . ARG A 1 533 ? -32.896 -2.599 22.307 1.00 96.25 533 ARG A N 1
ATOM 4322 C CA . ARG A 1 533 ? -33.626 -3.879 22.409 1.00 96.25 533 ARG A CA 1
ATOM 4323 C C . ARG A 1 533 ? -33.419 -4.588 23.749 1.00 96.25 533 ARG A C 1
ATOM 4325 O O . ARG A 1 533 ? -34.350 -5.167 24.295 1.00 96.25 533 ARG A O 1
ATOM 4332 N N . ALA A 1 534 ? -32.211 -4.536 24.308 1.00 94.62 534 ALA A N 1
ATOM 4333 C CA . ALA A 1 534 ? -31.932 -5.123 25.617 1.00 94.62 534 ALA A CA 1
ATOM 4334 C C . ALA A 1 534 ? -32.622 -4.369 26.769 1.00 94.62 534 ALA A C 1
ATOM 4336 O O . ALA A 1 534 ? -32.920 -4.967 27.805 1.00 94.62 534 ALA A O 1
ATOM 4337 N N . LYS A 1 535 ? -32.871 -3.062 26.612 1.00 95.88 535 LYS A N 1
ATOM 4338 C CA . LYS A 1 535 ? -33.490 -2.216 27.640 1.00 95.88 535 LYS A CA 1
ATOM 4339 C C . LYS A 1 535 ? -35.021 -2.219 27.597 1.00 95.88 535 LYS A C 1
ATOM 4341 O O . LYS A 1 535 ? -35.642 -2.019 28.639 1.00 95.88 535 LYS A O 1
ATOM 4346 N N . GLU A 1 536 ? -35.619 -2.515 26.448 1.00 96.88 536 GLU A N 1
ATOM 4347 C CA . GLU A 1 536 ? -37.069 -2.627 26.236 1.00 96.88 536 GLU A CA 1
ATOM 4348 C C . GLU A 1 536 ? -37.828 -3.445 27.311 1.00 96.88 536 GLU A C 1
ATOM 4350 O O . GLU A 1 536 ? -38.787 -2.916 27.885 1.00 96.88 536 GLU A O 1
ATOM 4355 N N . PRO A 1 537 ? -37.410 -4.673 27.697 1.00 95.50 537 PRO A N 1
ATOM 4356 C CA . PRO A 1 537 ? -38.104 -5.438 28.741 1.00 95.50 537 PRO A CA 1
ATOM 4357 C C . PRO A 1 537 ? -38.035 -4.779 30.129 1.00 95.50 537 PRO A C 1
ATOM 4359 O O . PRO A 1 537 ? -38.889 -5.012 30.979 1.00 95.50 537 PRO A O 1
ATOM 4362 N N . VAL A 1 538 ? -37.012 -3.958 30.387 1.00 95.75 538 VAL A N 1
ATOM 4363 C CA . VAL A 1 538 ? -36.865 -3.239 31.662 1.00 95.75 538 VAL A CA 1
ATOM 4364 C C . VAL A 1 538 ? -37.808 -2.040 31.709 1.00 95.75 538 VAL A C 1
ATOM 4366 O O . VAL A 1 538 ? -38.408 -1.780 32.749 1.00 95.75 538 VAL A O 1
ATOM 4369 N N . VAL A 1 539 ? -37.952 -1.328 30.588 1.00 96.81 539 VAL A N 1
ATOM 4370 C CA . VAL A 1 539 ? -38.866 -0.185 30.463 1.00 96.81 539 VAL A CA 1
ATOM 4371 C C . VAL A 1 539 ? -40.313 -0.645 30.588 1.00 96.81 539 VAL A C 1
ATOM 4373 O O . VAL A 1 539 ? -41.039 -0.124 31.427 1.00 96.81 539 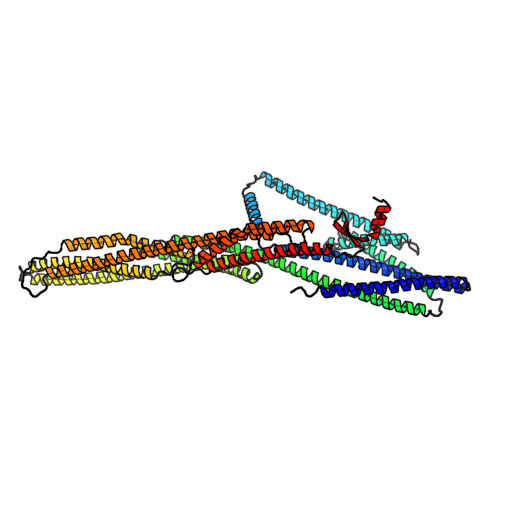VAL A O 1
ATOM 4376 N N . THR A 1 540 ? -40.704 -1.667 29.825 1.00 95.50 540 THR A N 1
ATOM 4377 C CA . THR A 1 540 ? -42.059 -2.245 29.875 1.00 95.50 540 THR A CA 1
ATOM 4378 C C . THR A 1 540 ? -42.417 -2.718 31.280 1.00 95.50 540 THR A C 1
ATOM 4380 O O . THR A 1 540 ? -43.412 -2.266 31.837 1.00 95.50 540 THR A O 1
ATOM 4383 N N . LYS A 1 541 ? -41.547 -3.511 31.917 1.00 93.12 541 LYS A N 1
ATOM 4384 C CA . LYS A 1 541 ? -41.766 -3.970 33.292 1.00 93.12 541 LYS A CA 1
ATOM 4385 C C . LYS A 1 541 ? -41.908 -2.818 34.294 1.00 93.12 541 LYS A C 1
ATOM 4387 O O . LYS A 1 541 ? -42.785 -2.870 35.147 1.00 93.12 541 LYS A O 1
ATOM 4392 N N . ALA A 1 542 ? -41.061 -1.789 34.221 1.00 93.50 542 ALA A N 1
ATOM 4393 C CA . ALA A 1 542 ? -41.142 -0.656 35.145 1.00 93.50 542 ALA A CA 1
ATOM 4394 C C . ALA A 1 542 ? -42.457 0.127 34.985 1.00 93.50 542 ALA A C 1
ATOM 4396 O O . ALA A 1 542 ? -43.046 0.549 35.980 1.00 93.50 542 ALA A O 1
ATOM 4397 N N . LEU A 1 543 ? -42.932 0.295 33.747 1.00 95.81 543 LEU A N 1
ATOM 4398 C CA . LEU A 1 543 ? -44.217 0.934 33.457 1.00 95.81 543 LEU A CA 1
ATOM 4399 C C . LEU A 1 543 ? -45.399 0.074 33.932 1.00 95.81 543 LEU A C 1
ATOM 4401 O O . LEU A 1 543 ? -46.326 0.610 34.543 1.00 95.81 543 LEU A O 1
ATOM 4405 N N . ASP A 1 544 ? -45.339 -1.245 33.733 1.00 94.12 544 ASP A N 1
ATOM 4406 C CA . ASP A 1 544 ? -46.341 -2.195 34.228 1.00 94.12 544 ASP A CA 1
ATOM 4407 C C . ASP A 1 544 ? -46.412 -2.189 35.762 1.00 94.12 544 ASP A C 1
ATOM 4409 O O . ASP A 1 544 ? -47.499 -2.075 36.331 1.00 94.12 544 ASP A O 1
ATOM 4413 N N . ASP A 1 545 ? -45.263 -2.239 36.444 1.00 92.00 545 ASP A N 1
ATOM 4414 C CA . ASP A 1 545 ? -45.172 -2.210 37.908 1.00 92.00 545 ASP A CA 1
ATOM 4415 C C . ASP A 1 545 ? -45.770 -0.904 38.479 1.00 92.00 545 ASP A C 1
ATOM 4417 O O . ASP A 1 545 ? -46.476 -0.922 39.495 1.00 92.00 545 ASP A O 1
ATOM 4421 N N . VAL A 1 546 ? -45.556 0.235 37.804 1.00 92.50 546 VAL A N 1
ATOM 4422 C CA . VAL A 1 546 ? -46.204 1.515 38.143 1.00 92.50 546 VAL A CA 1
ATOM 4423 C C . VAL A 1 546 ? -47.708 1.457 37.885 1.00 92.50 546 VAL A C 1
ATOM 4425 O O . VAL A 1 546 ? -48.483 1.904 38.730 1.00 92.50 546 VAL A O 1
ATOM 4428 N N . GLY A 1 547 ? -48.148 0.886 36.761 1.00 91.56 547 GLY A N 1
ATOM 4429 C CA . GLY A 1 547 ? -49.566 0.705 36.443 1.00 91.56 547 GLY A CA 1
ATOM 4430 C C . GLY A 1 547 ? -50.301 -0.128 37.497 1.00 91.56 547 GLY A C 1
ATOM 4431 O O . GLY A 1 547 ? -51.364 0.275 37.980 1.00 91.56 547 GLY A O 1
ATOM 4432 N N . VAL A 1 548 ? -49.698 -1.242 37.924 1.00 89.62 548 VAL A N 1
ATOM 4433 C CA . VAL A 1 548 ? -50.202 -2.088 39.015 1.00 89.62 548 VAL A CA 1
ATOM 4434 C C . VAL A 1 548 ? -50.270 -1.290 40.316 1.00 89.62 548 VAL A C 1
ATOM 4436 O O . VAL A 1 548 ? -51.324 -1.269 40.951 1.00 89.62 548 VAL A O 1
ATOM 4439 N N . PHE A 1 549 ? -49.208 -0.572 40.689 1.00 87.19 549 PHE A N 1
ATOM 4440 C CA . PHE A 1 549 ? -49.192 0.252 41.902 1.00 87.19 549 PHE A CA 1
ATOM 4441 C C . PHE A 1 549 ? -50.293 1.324 41.901 1.00 87.19 549 PHE A C 1
ATOM 4443 O O . PHE A 1 549 ? -51.028 1.466 42.877 1.00 87.19 549 PHE A O 1
ATOM 4450 N N . LEU A 1 550 ? -50.475 2.036 40.784 1.00 85.88 550 LEU A N 1
ATOM 4451 C CA . LEU A 1 550 ? -51.512 3.061 40.641 1.00 85.88 550 LEU A CA 1
ATOM 4452 C C . LEU A 1 550 ? -52.937 2.486 40.700 1.00 85.88 550 LEU A C 1
ATOM 4454 O O . LEU A 1 550 ? -53.857 3.200 41.100 1.00 85.88 550 LEU A O 1
ATOM 4458 N N . SER A 1 551 ? -53.130 1.219 40.319 1.00 85.00 551 SER A N 1
ATOM 4459 C CA . SER A 1 551 ? -54.438 0.548 40.366 1.00 85.00 551 SER A CA 1
ATOM 4460 C C . SER A 1 551 ? -54.899 0.187 41.786 1.00 85.00 551 SER A C 1
ATOM 4462 O O . SER A 1 551 ? -56.101 0.064 42.018 1.00 85.00 551 SER A O 1
ATOM 4464 N N . VAL A 1 552 ? -53.957 0.057 42.728 1.00 80.94 552 VAL A N 1
ATOM 4465 C CA . VAL A 1 552 ? -54.197 -0.341 44.129 1.00 80.94 552 VAL A CA 1
ATOM 4466 C C . VAL A 1 552 ? -54.399 0.875 45.051 1.00 80.94 552 VAL A C 1
ATOM 4468 O O . VAL A 1 552 ? -54.819 0.718 46.195 1.00 80.94 552 VAL A O 1
ATOM 4471 N N . LEU A 1 553 ? -54.156 2.099 44.563 1.00 74.25 553 LEU A N 1
ATOM 4472 C CA . LEU A 1 553 ? -54.310 3.320 45.360 1.00 74.25 553 LEU A CA 1
ATOM 4473 C C . LEU A 1 553 ? -55.780 3.575 45.777 1.00 74.25 553 LEU A C 1
ATOM 4475 O O . LEU A 1 553 ? -56.686 3.404 44.950 1.00 74.25 553 LEU A O 1
ATOM 4479 N N . PRO A 1 554 ? -56.036 4.046 47.018 1.00 65.56 554 PRO A N 1
ATOM 4480 C CA . PRO A 1 554 ? -57.385 4.358 47.496 1.00 65.56 554 PRO A CA 1
ATOM 4481 C C . PRO A 1 554 ? -58.100 5.395 46.610 1.00 65.56 554 PRO A C 1
ATOM 4483 O O . PRO A 1 554 ? -57.522 6.425 46.250 1.00 65.56 554 PRO A O 1
ATOM 4486 N N . ARG A 1 555 ? -59.370 5.140 46.256 1.00 57.75 555 ARG A N 1
ATOM 4487 C CA . ARG A 1 555 ? -60.236 6.088 45.525 1.00 57.75 555 ARG A CA 1
ATOM 4488 C C . ARG A 1 555 ? -61.066 6.923 46.502 1.00 57.75 555 ARG A C 1
ATOM 4490 O O . ARG A 1 555 ? -61.606 6.376 47.456 1.00 57.75 555 ARG A O 1
ATOM 4497 N N . ASP A 1 556 ? -61.183 8.220 46.215 1.00 47.34 556 ASP A N 1
ATOM 4498 C CA . ASP A 1 556 ? -61.818 9.242 47.059 1.00 47.34 556 ASP A CA 1
ATOM 4499 C C . ASP A 1 556 ? -63.143 8.817 47.720 1.00 47.34 556 ASP A C 1
ATOM 4501 O O . ASP A 1 556 ? -64.129 8.512 47.047 1.00 47.34 556 ASP A O 1
ATOM 4505 N N . THR A 1 557 ? -63.206 8.968 49.045 1.00 37.50 557 THR A N 1
ATOM 4506 C CA . THR A 1 557 ? -64.430 9.374 49.749 1.00 37.50 557 THR A CA 1
ATOM 4507 C C . THR A 1 557 ? -64.165 10.720 50.422 1.00 37.50 557 THR A C 1
ATOM 4509 O O . THR A 1 557 ? -63.246 10.802 51.239 1.00 37.50 557 THR A O 1
ATOM 4512 N N . PRO A 1 558 ? -64.923 11.788 50.114 1.00 41.66 558 PRO A N 1
ATOM 4513 C CA . PRO A 1 558 ? -64.676 13.094 50.705 1.00 41.66 558 PRO A CA 1
ATOM 4514 C C . PRO A 1 558 ? -65.163 13.101 52.159 1.00 41.66 558 PRO A C 1
ATOM 4516 O O . PRO A 1 558 ? -66.357 12.950 52.410 1.00 41.66 558 PRO A O 1
ATOM 4519 N N . SER A 1 559 ? -64.255 13.312 53.114 1.00 38.31 559 SER A N 1
ATOM 4520 C CA . SER A 1 559 ? -64.611 13.720 54.476 1.00 38.31 559 SER A CA 1
ATOM 4521 C C . SER A 1 559 ? -64.014 15.100 54.748 1.00 38.31 559 SER A C 1
ATOM 4523 O O . SER A 1 559 ? -62.798 15.263 54.627 1.00 38.31 559 SER A O 1
ATOM 4525 N N . PRO A 1 560 ? -64.837 16.107 55.080 1.00 48.88 560 PRO A N 1
ATOM 4526 C CA . PRO A 1 560 ? -64.347 17.426 55.429 1.00 48.88 560 PRO A CA 1
ATOM 4527 C C . PRO A 1 560 ? -63.787 17.408 56.857 1.00 48.88 560 PRO A C 1
ATOM 4529 O O . PRO A 1 560 ? -64.277 16.672 57.707 1.00 48.88 560 PRO A O 1
ATOM 4532 N N . GLU A 1 561 ? -62.809 18.283 57.098 1.00 47.19 561 GLU A N 1
ATOM 4533 C CA . GLU A 1 561 ? -62.227 18.647 58.402 1.00 47.19 561 GLU A CA 1
ATOM 4534 C C . GLU A 1 561 ? -61.005 17.839 58.876 1.00 47.19 561 GLU A C 1
ATOM 4536 O O . GLU A 1 561 ? -61.096 17.015 59.775 1.00 47.19 561 GLU A O 1
ATOM 4541 N N . GLN A 1 562 ? -59.819 18.185 58.355 1.00 43.62 562 GLN A N 1
ATOM 4542 C CA . GLN A 1 562 ? -58.583 18.346 59.144 1.00 43.62 562 GLN A CA 1
ATOM 4543 C C . GLN A 1 562 ? -57.508 19.075 58.313 1.00 43.62 562 GLN A C 1
ATOM 4545 O O . GLN A 1 562 ? -57.408 18.887 57.106 1.00 43.62 562 GLN A O 1
ATOM 4550 N N . ARG A 1 563 ? -56.747 19.977 58.953 1.00 50.56 563 ARG A N 1
ATOM 4551 C CA . ARG A 1 563 ? -55.748 20.877 58.328 1.00 50.56 563 ARG A CA 1
ATOM 4552 C C . ARG A 1 563 ? -54.348 20.255 58.163 1.00 50.56 563 ARG A C 1
ATOM 4554 O O . ARG A 1 563 ? -53.407 20.988 57.879 1.00 50.56 563 ARG A O 1
ATOM 4561 N N . ASP A 1 564 ? -54.219 18.938 58.289 1.00 54.41 564 ASP A N 1
ATOM 4562 C CA . ASP A 1 564 ? -52.987 18.195 58.014 1.00 54.41 564 ASP A CA 1
ATOM 4563 C C . ASP A 1 564 ? -53.225 17.236 56.843 1.00 54.41 564 ASP A C 1
ATOM 4565 O O . ASP A 1 564 ? -54.261 16.576 56.794 1.00 54.41 564 ASP A O 1
ATOM 4569 N N . ILE A 1 565 ? -52.277 17.177 55.897 1.00 56.91 565 ILE A N 1
ATOM 4570 C CA . ILE A 1 565 ? -52.371 16.358 54.673 1.00 56.91 565 ILE A CA 1
ATOM 4571 C C . ILE A 1 565 ? -52.707 14.913 55.063 1.00 56.91 565 ILE A C 1
ATOM 4573 O O . ILE A 1 565 ? -51.868 14.233 55.671 1.00 56.91 565 ILE A O 1
ATOM 4577 N N . SER A 1 566 ? -53.910 14.464 54.693 1.00 60.62 566 SER A N 1
ATOM 4578 C CA . SER A 1 566 ? -54.409 13.117 54.984 1.00 60.62 566 SER A CA 1
ATOM 4579 C C . SER A 1 566 ? -53.479 12.053 54.373 1.00 60.62 566 SER A C 1
ATOM 4581 O O . SER A 1 566 ? -52.908 12.290 53.302 1.00 60.62 566 SER A O 1
ATOM 4583 N N . PRO A 1 567 ? -53.294 10.877 55.004 1.00 61.81 567 PRO A N 1
ATOM 4584 C CA . PRO A 1 567 ? -52.566 9.751 54.411 1.00 61.81 567 PRO A CA 1
ATOM 4585 C C . PRO A 1 567 ? -53.015 9.425 52.974 1.00 61.81 567 PRO A C 1
ATOM 4587 O O . PRO A 1 567 ? -52.162 9.227 52.108 1.00 61.81 567 PRO A O 1
ATOM 4590 N N . GLU A 1 568 ? -54.320 9.501 52.689 1.00 61.94 568 GLU A N 1
ATOM 4591 C CA . GLU A 1 568 ? -54.888 9.392 51.336 1.00 61.94 568 GLU A CA 1
ATOM 4592 C C . GLU A 1 568 ? -54.325 10.443 50.367 1.00 61.94 568 GLU A C 1
ATOM 4594 O O . GLU A 1 568 ? -53.930 10.134 49.244 1.00 61.94 568 GLU A O 1
ATOM 4599 N N . GLU A 1 569 ? -54.243 11.700 50.803 1.00 66.75 569 GLU A N 1
ATOM 4600 C CA . GLU A 1 569 ? -53.754 12.809 49.984 1.00 66.75 569 GLU A CA 1
ATOM 4601 C C . GLU A 1 569 ? -52.240 12.680 49.718 1.00 66.75 569 GLU A C 1
ATOM 4603 O O . GLU A 1 569 ? -51.758 13.014 48.631 1.00 66.75 569 GLU A O 1
ATOM 4608 N N . ARG A 1 570 ? -51.473 12.104 50.659 1.00 69.69 570 ARG A N 1
ATOM 4609 C CA . ARG A 1 570 ? -50.054 11.744 50.451 1.00 69.69 570 ARG A CA 1
ATOM 4610 C C . ARG A 1 570 ? -49.895 10.617 49.433 1.00 69.69 570 ARG A C 1
ATOM 4612 O O . ARG A 1 570 ? -49.059 10.738 48.537 1.00 69.69 570 ARG A O 1
ATOM 4619 N N . ALA A 1 571 ? -50.704 9.564 49.533 1.00 71.50 571 ALA A N 1
ATOM 4620 C CA . ALA A 1 571 ? -50.693 8.444 48.593 1.00 71.50 571 ALA A CA 1
ATOM 4621 C C . ALA A 1 571 ? -51.071 8.893 47.166 1.00 71.50 571 ALA A C 1
ATOM 4623 O O . ALA A 1 571 ? -50.425 8.508 46.190 1.00 71.50 571 ALA A O 1
ATOM 4624 N N . GLN A 1 572 ? -52.043 9.800 47.032 1.00 74.50 572 GLN A N 1
ATOM 4625 C CA . GLN A 1 572 ? -52.406 10.396 45.743 1.00 74.50 572 GLN A CA 1
ATOM 4626 C C . GLN A 1 572 ? -51.314 11.309 45.169 1.00 74.50 572 GLN A C 1
ATOM 4628 O O . GLN A 1 572 ? -51.071 11.288 43.961 1.00 74.50 572 GLN A O 1
ATOM 4633 N N . ASN A 1 573 ? -50.633 12.101 46.004 1.00 79.38 573 ASN A N 1
ATOM 4634 C CA . ASN A 1 573 ? -49.486 12.908 45.574 1.00 79.38 573 ASN A CA 1
ATOM 4635 C C . ASN A 1 573 ? -48.353 12.031 45.028 1.00 79.38 573 ASN A C 1
ATOM 4637 O O . ASN A 1 573 ? -47.819 12.313 43.955 1.00 79.38 573 ASN A O 1
ATOM 4641 N N . VAL A 1 574 ? -48.045 10.936 45.724 1.00 83.06 574 VAL A N 1
ATOM 4642 C CA . VAL A 1 574 ? -47.098 9.910 45.270 1.00 83.06 574 VAL A CA 1
ATOM 4643 C C . VAL A 1 574 ? -47.524 9.317 43.921 1.00 83.06 574 VAL A C 1
ATOM 4645 O O . VAL A 1 574 ? -46.715 9.252 42.994 1.00 83.06 574 VAL A O 1
ATOM 4648 N N . GLY A 1 575 ? -48.803 8.961 43.772 1.00 83.00 575 GLY A N 1
ATOM 4649 C CA . GLY A 1 575 ? -49.347 8.456 42.511 1.00 83.00 575 GLY A CA 1
ATOM 4650 C C . GLY A 1 575 ? -49.252 9.460 41.355 1.00 83.00 575 GLY A C 1
ATOM 4651 O O . GLY A 1 575 ? -48.934 9.074 40.231 1.00 83.00 575 GLY A O 1
ATOM 4652 N N . ARG A 1 576 ? -49.467 10.760 41.611 1.00 85.19 576 ARG A N 1
ATOM 4653 C CA . ARG A 1 576 ? -49.284 11.824 40.603 1.00 85.19 576 ARG A CA 1
ATOM 4654 C C . ARG A 1 576 ? -47.835 11.930 40.131 1.00 85.19 576 ARG A C 1
ATOM 4656 O O . ARG A 1 576 ? -47.610 12.067 38.931 1.00 85.19 576 ARG A O 1
ATOM 4663 N N . VAL A 1 577 ? -46.872 11.863 41.053 1.00 89.06 577 VAL A N 1
ATOM 4664 C CA . VAL A 1 577 ? -45.438 11.924 40.722 1.00 89.06 577 VAL A CA 1
ATOM 4665 C C . VAL A 1 577 ? -45.024 10.716 39.886 1.00 89.06 577 VAL A C 1
ATOM 4667 O O . VAL A 1 577 ? -44.466 10.907 38.811 1.00 89.06 577 VAL A O 1
ATOM 4670 N N . LEU A 1 578 ? -45.363 9.496 40.318 1.00 89.56 578 LEU A N 1
ATOM 4671 C CA . LEU A 1 578 ? -45.027 8.278 39.570 1.00 89.56 578 LEU A CA 1
ATOM 4672 C C . LEU A 1 578 ? -45.660 8.253 38.177 1.00 89.56 578 LEU A C 1
ATOM 4674 O O . LEU A 1 578 ? -45.009 7.836 37.227 1.00 89.56 578 LEU A O 1
ATOM 4678 N N . ARG A 1 579 ? -46.907 8.725 38.038 1.00 92.56 579 ARG A N 1
ATOM 4679 C CA . ARG A 1 579 ? -47.560 8.832 36.727 1.00 92.56 579 ARG A CA 1
ATOM 4680 C C . ARG A 1 579 ? -46.794 9.771 35.804 1.00 92.56 579 ARG A C 1
ATOM 4682 O O . ARG A 1 579 ? -46.486 9.390 34.686 1.00 92.56 579 ARG A O 1
ATOM 4689 N N . LYS A 1 580 ? -46.432 10.959 36.296 1.00 93.44 580 LYS A N 1
ATOM 4690 C CA . LYS A 1 580 ? -45.656 11.925 35.514 1.00 93.44 580 LYS A CA 1
ATOM 4691 C C . LYS A 1 580 ? -44.298 11.357 35.096 1.00 93.44 580 LYS A C 1
ATOM 4693 O O . LYS A 1 580 ? -43.897 11.524 33.955 1.00 93.44 580 LYS A O 1
ATOM 4698 N N . GLU A 1 581 ? -43.593 10.686 36.003 1.00 94.50 581 GLU A N 1
ATOM 4699 C CA . GLU A 1 581 ? -42.299 10.073 35.686 1.00 94.50 581 GLU A CA 1
ATOM 4700 C C . GLU A 1 581 ? -42.424 8.927 34.681 1.00 94.50 581 GLU A C 1
ATOM 4702 O O . GLU A 1 581 ? -41.581 8.808 33.796 1.00 94.50 581 GLU A O 1
ATOM 4707 N N . ALA A 1 582 ? -43.474 8.110 34.784 1.00 96.00 582 ALA A N 1
ATOM 4708 C CA . ALA A 1 582 ? -43.774 7.068 33.809 1.00 96.00 582 ALA A CA 1
ATOM 4709 C C . ALA A 1 582 ? -44.092 7.666 32.427 1.00 96.00 582 ALA A C 1
ATOM 4711 O O . ALA A 1 582 ? -43.528 7.214 31.433 1.00 96.00 582 ALA A O 1
ATOM 4712 N N . ASP A 1 583 ? -44.903 8.727 32.365 1.00 96.25 583 ASP A N 1
ATOM 4713 C CA . ASP A 1 583 ? -45.197 9.458 31.124 1.00 96.25 583 ASP A CA 1
ATOM 4714 C C . ASP A 1 583 ? -43.914 10.070 30.515 1.00 96.25 583 ASP A C 1
ATOM 4716 O O . ASP A 1 583 ? -43.676 9.987 29.306 1.00 96.25 583 ASP A O 1
ATOM 4720 N N . ASP A 1 584 ? -43.031 10.635 31.346 1.00 96.75 584 ASP A N 1
ATOM 4721 C CA . ASP A 1 584 ? -41.729 11.162 30.920 1.00 96.75 584 ASP A CA 1
ATOM 4722 C C . ASP A 1 584 ? -40.798 10.049 30.393 1.00 96.75 584 ASP A C 1
ATOM 4724 O O . ASP A 1 584 ? -40.019 10.283 29.465 1.00 96.75 584 ASP A O 1
ATOM 4728 N N . VAL A 1 585 ? -40.853 8.839 30.965 1.00 97.94 585 VAL A N 1
ATOM 4729 C CA . VAL A 1 585 ? -40.112 7.668 30.462 1.00 97.94 585 VAL A CA 1
ATOM 4730 C C . VAL A 1 585 ? -40.649 7.247 29.097 1.00 97.94 585 VAL A C 1
ATOM 4732 O O . VAL A 1 585 ? -39.844 7.086 28.183 1.00 97.94 585 VAL A O 1
ATOM 4735 N N . VAL A 1 586 ? -41.972 7.115 28.940 1.00 97.94 586 VAL A N 1
ATOM 4736 C CA . VAL A 1 586 ? -42.618 6.735 27.668 1.00 97.94 586 VAL A CA 1
ATOM 4737 C C . VAL A 1 586 ? -42.249 7.723 26.567 1.00 97.94 586 VAL A C 1
ATOM 4739 O O . VAL A 1 586 ? -41.680 7.341 25.550 1.00 97.94 586 VAL A O 1
ATOM 4742 N N . THR A 1 587 ? -42.467 9.016 26.804 1.00 97.56 587 THR A N 1
ATOM 4743 C CA . THR A 1 587 ? -42.202 10.059 25.801 1.00 97.56 587 THR A CA 1
ATOM 4744 C C . THR A 1 587 ? -40.735 10.112 25.368 1.00 97.56 587 THR A C 1
ATOM 4746 O O . THR A 1 587 ? -40.445 10.251 24.179 1.00 97.56 587 THR A O 1
ATOM 4749 N N . LYS A 1 588 ? -39.788 9.986 26.307 1.00 97.25 588 LYS A N 1
ATOM 4750 C CA . LYS A 1 588 ? -38.351 9.972 25.984 1.00 97.25 588 LYS A CA 1
ATOM 4751 C C . LYS A 1 588 ? -37.909 8.674 25.316 1.00 97.25 588 LYS A C 1
ATOM 4753 O O . LYS A 1 588 ? -37.021 8.719 24.470 1.00 97.25 588 LYS A O 1
ATOM 4758 N N . TRP A 1 589 ? -38.498 7.541 25.691 1.00 98.00 589 TRP A N 1
ATOM 4759 C CA . TRP A 1 589 ? -38.241 6.248 25.065 1.00 98.00 589 TRP A CA 1
ATOM 4760 C C . TRP A 1 589 ? -38.704 6.230 23.610 1.00 98.00 589 TRP A C 1
ATOM 4762 O O . TRP A 1 589 ? -37.922 5.876 22.728 1.00 98.00 589 TRP A O 1
ATOM 4772 N N . ASP A 1 590 ? -39.928 6.680 23.345 1.00 97.31 590 ASP A N 1
ATOM 4773 C CA . ASP A 1 590 ? -40.484 6.735 21.992 1.00 97.31 590 ASP A CA 1
ATOM 4774 C C . ASP A 1 590 ? -39.683 7.692 21.109 1.00 97.31 590 ASP A C 1
ATOM 4776 O O . ASP A 1 590 ? -39.309 7.343 19.989 1.00 97.31 590 ASP A O 1
ATOM 4780 N N . ARG A 1 591 ? -39.330 8.869 21.643 1.00 97.31 591 ARG A N 1
ATOM 4781 C CA . ARG A 1 591 ? -38.485 9.835 20.937 1.00 97.31 591 ARG A CA 1
ATOM 4782 C C . ARG A 1 591 ? -37.107 9.263 20.603 1.00 97.31 591 ARG A C 1
ATOM 4784 O O . ARG A 1 591 ? -36.671 9.385 19.469 1.00 97.31 591 ARG A O 1
ATOM 4791 N N . LEU A 1 592 ? -36.439 8.612 21.557 1.00 97.62 592 LEU A N 1
ATOM 4792 C CA . LEU A 1 592 ? -35.121 8.016 21.323 1.00 97.62 592 LEU A CA 1
ATOM 4793 C C . LEU A 1 592 ? -35.161 6.915 20.254 1.00 97.62 592 LEU A C 1
ATOM 4795 O O . LEU A 1 592 ? -34.226 6.801 19.464 1.00 97.62 592 LEU A O 1
ATOM 4799 N N . ASN A 1 593 ? -36.225 6.107 20.224 1.00 97.19 593 ASN A N 1
ATOM 4800 C CA . ASN A 1 593 ? -36.410 5.103 19.178 1.00 97.19 593 ASN A CA 1
ATOM 4801 C C . ASN A 1 593 ? -36.651 5.753 17.811 1.00 97.19 593 ASN A C 1
ATOM 4803 O O . ASN A 1 593 ? -36.010 5.352 16.844 1.00 97.19 593 ASN A O 1
ATOM 4807 N N . ALA A 1 594 ? -37.496 6.787 17.740 1.00 97.38 594 ALA A N 1
ATOM 4808 C CA . ALA A 1 594 ? -37.733 7.532 16.505 1.00 97.38 594 ALA A CA 1
ATOM 4809 C C . ALA A 1 594 ? -36.446 8.185 15.973 1.00 97.38 594 ALA A C 1
ATOM 4811 O O . ALA A 1 594 ? -36.081 7.954 14.823 1.00 97.38 594 ALA A O 1
ATOM 4812 N N . ASP A 1 595 ? -35.705 8.897 16.828 1.00 96.44 595 ASP A N 1
ATOM 4813 C CA . ASP A 1 595 ? -34.430 9.532 16.472 1.00 96.44 595 ASP A CA 1
ATOM 4814 C C . ASP A 1 595 ? -33.395 8.475 16.018 1.00 96.44 595 ASP A C 1
ATOM 4816 O O . ASP A 1 595 ? -32.635 8.686 15.072 1.00 96.44 595 ASP A O 1
ATOM 4820 N N . SER A 1 596 ? -33.379 7.295 16.656 1.00 96.94 596 SER A N 1
ATOM 4821 C CA . SER A 1 596 ? -32.520 6.167 16.266 1.00 96.94 596 SER A CA 1
ATOM 4822 C C . SER A 1 596 ? -32.898 5.590 14.898 1.00 96.94 596 SER A C 1
ATOM 4824 O O . SER A 1 596 ? -32.014 5.256 14.104 1.00 96.94 596 SER A O 1
ATOM 4826 N N . ASP A 1 597 ? -34.191 5.460 14.604 1.00 96.50 597 ASP A N 1
ATOM 4827 C CA . ASP A 1 597 ? -34.681 4.993 13.308 1.00 96.50 597 ASP A CA 1
ATOM 4828 C C . ASP A 1 597 ? -34.396 6.007 12.195 1.00 96.50 597 ASP A C 1
ATOM 4830 O O . ASP A 1 597 ? -33.988 5.614 11.102 1.00 96.50 597 ASP A O 1
ATOM 4834 N N . ASP A 1 598 ? -34.575 7.298 12.475 1.00 95.12 598 ASP A N 1
ATOM 4835 C CA . ASP A 1 598 ? -34.265 8.390 11.552 1.00 95.12 598 ASP A CA 1
ATOM 4836 C C . ASP A 1 598 ? -32.770 8.417 11.220 1.00 95.12 598 ASP A C 1
ATOM 4838 O O . ASP A 1 598 ? -32.399 8.491 10.048 1.00 95.12 598 ASP A O 1
ATOM 4842 N N . TRP A 1 599 ? -31.904 8.272 12.228 1.00 95.06 599 TRP A N 1
ATOM 4843 C CA . TRP A 1 599 ? -30.460 8.193 12.012 1.00 95.06 599 TRP A CA 1
ATOM 4844 C C . TRP A 1 599 ? -30.060 6.982 11.166 1.00 95.06 599 TRP A C 1
ATOM 4846 O O . TRP A 1 599 ? -29.271 7.116 10.233 1.00 95.06 599 TRP A O 1
ATOM 4856 N N . GLN A 1 600 ? -30.649 5.810 11.429 1.00 95.94 600 GLN A N 1
ATOM 4857 C CA . GLN A 1 600 ? -30.387 4.619 10.618 1.00 95.94 600 GLN A CA 1
ATOM 4858 C C . GLN A 1 600 ? -30.789 4.835 9.155 1.00 95.94 600 GLN A C 1
ATOM 4860 O O . GLN A 1 600 ? -30.001 4.526 8.265 1.00 95.94 600 GLN A O 1
ATOM 4865 N N . ARG A 1 601 ? -31.982 5.394 8.909 1.00 95.00 601 ARG A N 1
ATOM 4866 C CA . ARG A 1 601 ? -32.471 5.679 7.552 1.00 95.00 601 ARG A CA 1
ATOM 4867 C C . ARG A 1 601 ? -31.568 6.668 6.815 1.00 95.00 601 ARG A C 1
ATOM 4869 O O . ARG A 1 601 ? -31.314 6.478 5.631 1.00 95.00 601 ARG A O 1
ATOM 4876 N N . SER A 1 602 ? -31.051 7.682 7.509 1.00 93.69 602 SER A N 1
ATOM 4877 C CA . SER A 1 602 ? -30.082 8.627 6.937 1.00 93.69 602 SER A CA 1
ATOM 4878 C C . SER A 1 602 ? -28.777 7.944 6.520 1.00 93.69 602 SER A C 1
ATOM 4880 O O . SER A 1 602 ? -28.270 8.224 5.437 1.00 93.69 602 SER A O 1
ATOM 4882 N N . LEU A 1 603 ? -28.251 7.024 7.338 1.00 94.56 603 LEU A N 1
ATOM 4883 C CA . LEU A 1 603 ? -27.047 6.257 7.004 1.00 94.56 603 LEU A CA 1
ATOM 4884 C C . LEU A 1 603 ? -27.276 5.282 5.837 1.00 94.56 603 LEU A C 1
ATOM 4886 O O . LEU A 1 603 ? -26.425 5.178 4.961 1.00 94.56 603 LEU A O 1
ATOM 4890 N N . GLU A 1 604 ? -28.414 4.584 5.801 1.00 94.62 604 GLU A N 1
ATOM 4891 C CA . GLU A 1 604 ? -28.762 3.659 4.709 1.00 94.62 604 GLU A CA 1
ATOM 4892 C C . GLU A 1 604 ? -28.921 4.402 3.374 1.00 94.62 604 GLU A C 1
ATOM 4894 O O . GLU A 1 604 ? -28.306 4.021 2.383 1.00 94.62 604 GLU A O 1
ATOM 4899 N N . LEU A 1 605 ? -29.644 5.528 3.364 1.00 93.75 605 LEU A N 1
ATOM 4900 C CA . LEU A 1 605 ? -29.796 6.365 2.169 1.00 93.75 605 LEU A CA 1
ATOM 4901 C C . LEU A 1 605 ? -28.453 6.926 1.678 1.00 93.75 605 LEU A C 1
ATOM 4903 O O . LEU A 1 605 ? -28.222 7.041 0.475 1.00 93.75 605 LEU A O 1
ATOM 4907 N N . ALA A 1 606 ? -27.572 7.308 2.603 1.00 93.06 606 ALA A N 1
ATOM 4908 C CA . ALA A 1 606 ? -26.235 7.774 2.266 1.00 93.06 606 ALA A CA 1
ATOM 4909 C C . ALA A 1 606 ? -25.383 6.671 1.638 1.00 93.06 606 ALA A C 1
ATOM 4911 O O . ALA A 1 606 ? -24.694 6.926 0.652 1.00 93.06 606 ALA A O 1
ATOM 4912 N N . LEU A 1 607 ? -25.456 5.455 2.185 1.00 95.00 607 LEU A N 1
ATOM 4913 C CA . LEU A 1 607 ? -24.755 4.294 1.654 1.00 95.00 607 LEU A CA 1
ATOM 4914 C C . LEU A 1 607 ? -25.207 3.988 0.224 1.00 95.00 607 LEU A C 1
ATOM 4916 O O . LEU A 1 607 ? -24.355 3.876 -0.651 1.00 95.00 607 LEU A O 1
ATOM 4920 N N . ASP A 1 608 ? -26.518 3.939 -0.023 1.00 94.31 608 ASP A N 1
ATOM 4921 C CA . ASP A 1 608 ? -27.074 3.669 -1.354 1.00 94.31 608 ASP A CA 1
ATOM 4922 C C . ASP A 1 608 ? -26.576 4.692 -2.389 1.00 94.31 608 ASP A C 1
ATOM 4924 O O . ASP A 1 608 ? -26.086 4.321 -3.455 1.00 94.31 608 ASP A O 1
ATOM 4928 N N . ARG A 1 609 ? -26.613 5.988 -2.049 1.00 94.31 609 ARG A N 1
ATOM 4929 C CA . ARG A 1 609 ? -26.136 7.066 -2.934 1.00 94.31 609 ARG A CA 1
ATOM 4930 C C . ARG A 1 609 ? -24.631 6.996 -3.196 1.00 94.31 609 ARG A C 1
ATOM 4932 O O . ARG A 1 609 ? -24.189 7.262 -4.310 1.00 94.31 609 ARG A O 1
ATOM 4939 N N . LEU A 1 610 ? -23.829 6.690 -2.174 1.00 95.00 610 LEU A N 1
ATOM 4940 C CA . LEU A 1 610 ? -22.374 6.560 -2.317 1.00 95.00 610 LEU A CA 1
ATOM 4941 C C . LEU A 1 610 ? -21.998 5.321 -3.136 1.00 95.00 610 LEU A C 1
ATOM 4943 O O . LEU A 1 610 ? -21.042 5.377 -3.904 1.00 95.00 610 LEU A O 1
ATOM 4947 N N . MET A 1 611 ? -22.755 4.229 -3.009 1.00 94.94 611 MET A N 1
ATOM 4948 C CA . MET A 1 611 ? -22.584 3.037 -3.838 1.00 94.94 611 MET A CA 1
ATOM 4949 C C . MET A 1 611 ? -22.940 3.306 -5.304 1.00 94.94 611 MET A C 1
ATOM 4951 O O . MET A 1 611 ? -22.201 2.871 -6.179 1.00 94.94 611 MET A O 1
ATOM 4955 N N . GLU A 1 612 ? -24.010 4.058 -5.576 1.00 95.69 612 GLU A N 1
ATOM 4956 C CA . GLU A 1 612 ? -24.379 4.472 -6.939 1.00 95.69 612 GLU A CA 1
ATOM 4957 C C . GLU A 1 612 ? -23.282 5.334 -7.589 1.00 95.69 612 GLU A C 1
ATOM 4959 O O . GLU A 1 612 ? -22.920 5.125 -8.748 1.00 95.69 612 GLU A O 1
ATOM 4964 N N . LEU A 1 613 ? -22.693 6.265 -6.829 1.00 95.62 613 LEU A N 1
ATOM 4965 C CA . LEU A 1 613 ? -21.538 7.042 -7.285 1.00 95.62 613 LEU A CA 1
ATOM 4966 C C . LEU A 1 613 ? -20.328 6.141 -7.570 1.00 95.62 613 LEU A C 1
ATOM 4968 O O . LEU A 1 613 ? -19.712 6.269 -8.626 1.00 95.62 613 LEU A O 1
ATOM 4972 N N . GLN A 1 614 ? -20.011 5.214 -6.663 1.00 96.00 614 GLN A N 1
ATOM 4973 C CA . GLN A 1 614 ? -18.892 4.290 -6.831 1.00 96.00 614 GLN A CA 1
ATOM 4974 C C . GLN A 1 614 ? -19.073 3.382 -8.060 1.00 96.00 614 GLN A C 1
ATOM 4976 O O . GLN A 1 614 ? -18.120 3.162 -8.803 1.00 96.00 614 GLN A O 1
ATOM 4981 N N . GLU A 1 615 ? -20.289 2.896 -8.320 1.00 95.81 615 GLU A N 1
ATOM 4982 C CA . GLU A 1 615 ? -20.601 2.101 -9.514 1.00 95.81 615 GLU A CA 1
ATOM 4983 C C . GLU A 1 615 ? -20.400 2.913 -10.805 1.00 95.81 615 GLU A C 1
ATOM 4985 O O . GLU A 1 615 ? -19.819 2.411 -11.769 1.00 95.81 615 GLU A O 1
ATOM 4990 N N . ALA A 1 616 ? -20.808 4.187 -10.814 1.00 96.81 616 ALA A N 1
ATOM 4991 C CA . ALA A 1 616 ? -20.570 5.085 -11.943 1.00 96.81 616 ALA A CA 1
ATOM 4992 C C . ALA A 1 616 ? -19.071 5.380 -12.156 1.00 96.81 616 ALA A C 1
ATOM 4994 O O . ALA A 1 616 ? -18.602 5.385 -13.295 1.00 96.81 616 ALA A O 1
ATOM 4995 N N . GLU A 1 617 ? -18.306 5.590 -11.080 1.00 96.25 617 GLU A N 1
ATOM 4996 C CA . GLU A 1 617 ? -16.849 5.761 -11.143 1.00 96.25 617 GLU A CA 1
ATOM 4997 C C . GLU A 1 617 ? -16.145 4.512 -11.695 1.00 96.25 617 GLU A C 1
ATOM 4999 O O . GLU A 1 617 ? -15.264 4.625 -12.549 1.00 96.25 617 GLU A O 1
ATOM 5004 N N . ASP A 1 618 ? -16.539 3.319 -11.242 1.00 96.81 618 ASP A N 1
ATOM 5005 C CA . ASP A 1 618 ? -15.966 2.044 -11.685 1.00 96.81 618 ASP A CA 1
ATOM 5006 C C . ASP A 1 618 ? -16.297 1.743 -13.156 1.00 96.81 618 ASP A C 1
ATOM 5008 O O . ASP A 1 618 ? -15.437 1.251 -13.897 1.00 96.81 618 ASP A O 1
ATOM 5012 N N . LEU A 1 619 ? -17.512 2.079 -13.605 1.00 97.12 619 LEU A N 1
ATOM 5013 C CA . LEU A 1 619 ? -17.914 1.977 -15.010 1.00 97.12 619 LEU A CA 1
ATOM 5014 C C . LEU A 1 619 ? -17.031 2.858 -15.904 1.00 97.12 619 LEU A C 1
ATOM 5016 O O . LEU A 1 619 ? -16.461 2.366 -16.883 1.00 97.12 619 LEU A O 1
ATOM 5020 N N . VAL A 1 620 ? -16.882 4.137 -15.543 1.00 97.00 620 VAL A N 1
ATOM 5021 C CA . VAL A 1 620 ? -16.051 5.097 -16.284 1.00 97.00 620 VAL A CA 1
ATOM 5022 C C . VAL A 1 620 ? -14.582 4.670 -16.267 1.00 97.00 620 VAL A C 1
ATOM 5024 O O . VAL A 1 620 ? -13.940 4.687 -17.316 1.00 97.00 620 VAL A O 1
ATOM 5027 N N . ASP A 1 621 ? -14.040 4.233 -15.124 1.00 97.38 621 ASP A N 1
ATOM 5028 C CA . ASP A 1 621 ? -12.662 3.727 -15.039 1.00 97.38 621 ASP A CA 1
ATOM 5029 C C . ASP A 1 621 ? -12.439 2.535 -15.980 1.00 97.38 621 ASP A C 1
ATOM 5031 O O . ASP A 1 621 ? -11.458 2.497 -16.727 1.00 97.38 621 ASP A O 1
ATOM 5035 N N . GLY A 1 622 ? -13.367 1.574 -15.988 1.00 96.00 622 GLY A N 1
ATOM 5036 C CA . GLY A 1 622 ? -13.305 0.399 -16.854 1.00 96.00 622 GLY A CA 1
ATOM 5037 C C . GLY A 1 622 ? -13.328 0.752 -18.343 1.00 96.00 622 GLY A C 1
ATOM 5038 O O . GLY A 1 622 ? -12.501 0.246 -19.107 1.00 96.00 622 GLY A O 1
ATOM 5039 N N . GLN A 1 623 ? -14.233 1.642 -18.754 1.00 95.62 623 GLN A N 1
ATOM 5040 C CA . GLN A 1 623 ? -14.324 2.113 -20.138 1.00 95.62 623 GLN A CA 1
ATOM 5041 C C . GLN A 1 623 ? -13.078 2.905 -20.561 1.00 95.62 623 GLN A C 1
ATOM 5043 O O . GLN A 1 623 ? -12.539 2.671 -21.645 1.00 95.62 623 GLN A O 1
ATOM 5048 N N . LEU A 1 624 ? -12.578 3.800 -19.699 1.00 96.69 624 LEU A N 1
ATOM 5049 C CA . LEU A 1 624 ? -11.363 4.573 -19.961 1.00 96.69 624 LEU A CA 1
ATOM 5050 C C . LEU A 1 624 ? -10.149 3.665 -20.129 1.00 96.69 624 LEU A C 1
ATOM 5052 O O . LEU A 1 624 ? -9.420 3.829 -21.100 1.00 96.69 624 LEU A O 1
ATOM 5056 N N . ARG A 1 625 ? -9.968 2.662 -19.259 1.00 95.81 625 ARG A N 1
ATOM 5057 C CA . ARG A 1 625 ? -8.870 1.687 -19.387 1.00 95.81 625 ARG A CA 1
ATOM 5058 C C . ARG A 1 625 ? -8.903 0.960 -20.727 1.00 95.81 625 ARG A C 1
ATOM 5060 O O . ARG A 1 625 ? -7.866 0.807 -21.364 1.00 95.81 625 ARG A O 1
ATOM 5067 N N . GLN A 1 626 ? -10.078 0.507 -21.165 1.00 93.12 626 GLN A N 1
ATOM 5068 C CA . GLN A 1 626 ? -10.218 -0.179 -22.453 1.00 93.12 626 GLN A CA 1
ATOM 5069 C C . GLN A 1 626 ? -9.869 0.746 -23.624 1.00 93.12 626 GLN A C 1
ATOM 5071 O O . GLN A 1 626 ? -9.125 0.351 -24.520 1.00 93.12 626 GLN A O 1
ATOM 5076 N N . ALA A 1 627 ? -10.357 1.986 -23.595 1.00 93.50 627 ALA A N 1
ATOM 5077 C CA . ALA A 1 627 ? -10.061 2.968 -24.628 1.00 93.50 627 ALA A CA 1
ATOM 5078 C C . ALA A 1 627 ? -8.571 3.365 -24.647 1.00 93.50 627 ALA A C 1
ATOM 5080 O O . ALA A 1 627 ? -7.957 3.443 -25.710 1.00 93.50 627 ALA A O 1
ATOM 5081 N N . GLU A 1 628 ? -7.963 3.558 -23.477 1.00 95.19 628 GLU A N 1
ATOM 5082 C CA . GLU A 1 628 ? -6.531 3.823 -23.326 1.00 95.19 628 GLU A CA 1
ATOM 5083 C C . GLU A 1 628 ? -5.698 2.667 -23.902 1.00 95.19 628 GLU A C 1
ATOM 5085 O O . GLU A 1 628 ? -4.780 2.922 -24.675 1.00 95.19 628 GLU A O 1
ATOM 5090 N N . MET A 1 629 ? -6.066 1.405 -23.642 1.00 93.38 629 MET A N 1
ATOM 5091 C CA . MET A 1 629 ? -5.388 0.236 -24.223 1.00 93.38 629 MET A CA 1
ATOM 5092 C C . MET A 1 629 ? -5.428 0.211 -25.756 1.00 93.38 629 MET A C 1
ATOM 5094 O O . MET A 1 629 ? -4.418 -0.096 -26.388 1.00 93.38 629 MET A O 1
ATOM 5098 N N . VAL A 1 630 ? -6.576 0.525 -26.369 1.00 92.25 630 VAL A N 1
ATOM 5099 C CA . VAL A 1 630 ? -6.694 0.598 -27.838 1.00 92.25 630 VAL A CA 1
ATOM 5100 C C . VAL A 1 630 ? -5.807 1.713 -28.390 1.00 92.25 630 VAL A C 1
ATOM 5102 O O . VAL A 1 630 ? -5.124 1.515 -29.392 1.00 92.25 630 VAL A O 1
ATOM 5105 N N . LYS A 1 631 ? -5.776 2.860 -27.708 1.00 91.31 631 LYS A N 1
ATOM 5106 C CA . LYS A 1 631 ? -4.954 4.011 -28.084 1.00 91.31 631 LYS A CA 1
ATOM 5107 C C . LYS A 1 631 ? -3.449 3.738 -27.941 1.00 91.31 631 LYS A C 1
ATOM 5109 O O . LYS A 1 631 ? -2.686 4.166 -28.800 1.00 91.31 631 LYS A O 1
ATOM 5114 N N . GLU A 1 632 ? -3.004 3.005 -26.921 1.00 90.25 632 GLU A N 1
ATOM 5115 C CA . GLU A 1 632 ? -1.590 2.601 -26.778 1.00 90.25 632 GLU A CA 1
ATOM 5116 C C . GLU A 1 632 ? -1.143 1.591 -27.852 1.00 90.25 632 GLU A C 1
ATOM 5118 O O . GLU A 1 632 ? 0.046 1.478 -28.142 1.00 90.25 632 GLU A O 1
ATOM 5123 N N . ALA A 1 633 ? -2.080 0.878 -28.483 1.00 90.38 633 ALA A N 1
ATOM 5124 C CA . ALA A 1 633 ? -1.784 -0.033 -29.588 1.00 90.38 633 ALA A CA 1
ATOM 5125 C C . ALA A 1 633 ? -1.612 0.676 -30.947 1.00 90.38 633 ALA A C 1
ATOM 5127 O O . ALA A 1 633 ? -1.354 0.012 -31.953 1.00 90.38 633 ALA A O 1
ATOM 5128 N N . TRP A 1 634 ? -1.782 2.000 -31.012 1.00 90.88 634 TRP A N 1
ATOM 5129 C CA . TRP A 1 634 ? -1.638 2.753 -32.254 1.00 90.88 634 TRP A CA 1
ATOM 5130 C C . TRP A 1 634 ? -0.177 2.890 -32.681 1.00 90.88 634 TRP A C 1
ATOM 5132 O O . TRP A 1 634 ? 0.693 3.289 -31.909 1.00 90.88 634 TRP A O 1
ATOM 5142 N N . GLU A 1 635 ? 0.081 2.597 -33.953 1.00 86.94 635 GLU A N 1
ATOM 5143 C CA . GLU A 1 635 ? 1.405 2.751 -34.549 1.00 86.94 635 GLU A CA 1
ATOM 5144 C C . GLU A 1 635 ? 1.766 4.242 -34.712 1.00 86.94 635 GLU A C 1
ATOM 5146 O O . GLU A 1 635 ? 0.913 5.054 -35.097 1.00 86.94 635 GLU A O 1
ATOM 5151 N N . PRO A 1 636 ? 3.028 4.639 -34.459 1.00 88.06 636 PRO A N 1
ATOM 5152 C CA . PRO A 1 636 ? 3.479 6.000 -34.711 1.00 88.06 636 PRO A CA 1
ATOM 5153 C C . PRO A 1 636 ? 3.288 6.388 -36.180 1.00 88.06 636 PRO A C 1
ATOM 5155 O O . PRO A 1 636 ? 3.652 5.642 -37.085 1.00 88.06 636 PRO A O 1
ATOM 5158 N N . VAL A 1 637 ? 2.799 7.607 -36.435 1.00 84.75 637 VAL A N 1
ATOM 5159 C CA . VAL A 1 637 ? 2.503 8.089 -37.802 1.00 84.75 637 VAL A CA 1
ATOM 5160 C C . VAL A 1 637 ? 3.716 8.006 -38.742 1.00 84.75 637 VAL A C 1
ATOM 5162 O O . VAL A 1 637 ? 3.549 7.812 -39.942 1.00 84.75 637 VAL A O 1
ATOM 5165 N N . GLY A 1 638 ? 4.936 8.119 -38.206 1.00 77.50 638 GLY A N 1
ATOM 5166 C CA . GLY A 1 638 ? 6.178 8.016 -38.980 1.00 77.50 638 GLY A CA 1
ATOM 5167 C C . GLY A 1 638 ? 6.495 6.618 -39.524 1.00 77.50 638 GLY A C 1
ATOM 5168 O O . GLY A 1 638 ? 7.253 6.521 -40.487 1.00 77.50 638 GLY A O 1
ATOM 5169 N N . ASP A 1 639 ? 5.907 5.567 -38.949 1.00 82.88 639 ASP A N 1
ATOM 5170 C CA . ASP A 1 639 ? 6.155 4.170 -39.329 1.00 82.88 639 ASP A CA 1
ATOM 5171 C C . ASP A 1 639 ? 5.095 3.630 -40.310 1.00 82.88 639 ASP A C 1
ATOM 5173 O O . ASP A 1 639 ? 5.249 2.544 -40.874 1.00 82.88 639 ASP A O 1
ATOM 5177 N N . LEU A 1 640 ? 4.029 4.400 -40.550 1.00 83.50 640 LEU A N 1
ATOM 5178 C CA . LEU A 1 640 ? 2.922 4.018 -41.421 1.00 83.50 640 LEU A CA 1
ATOM 5179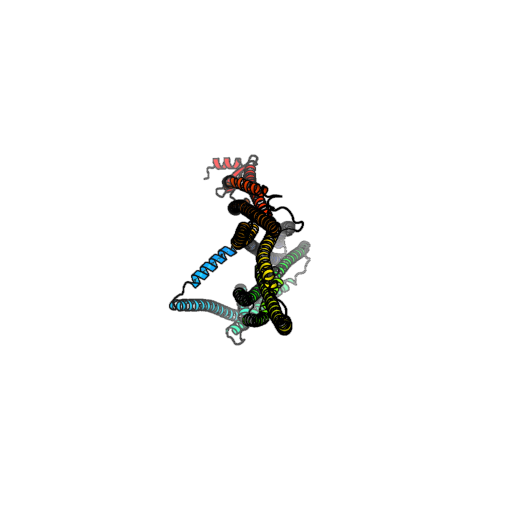 C C . LEU A 1 640 ? 3.273 4.158 -42.906 1.00 83.50 640 LEU A C 1
ATOM 5181 O O . LEU A 1 640 ? 3.910 5.117 -43.349 1.00 83.50 640 LEU A O 1
ATOM 5185 N N . LEU A 1 641 ? 2.770 3.224 -43.716 1.00 81.19 641 LEU A N 1
ATOM 5186 C CA . LEU A 1 641 ? 2.835 3.341 -45.169 1.00 81.19 641 LEU A CA 1
ATOM 5187 C C . LEU A 1 641 ? 1.885 4.448 -45.645 1.00 81.19 641 LEU A C 1
ATOM 5189 O O . LEU A 1 641 ? 0.719 4.502 -45.268 1.00 81.19 641 LEU A O 1
ATOM 5193 N N . ILE A 1 642 ? 2.350 5.293 -46.565 1.00 76.69 642 ILE A N 1
ATOM 5194 C CA . ILE A 1 642 ? 1.576 6.439 -47.084 1.00 76.69 642 ILE A CA 1
ATOM 5195 C C . ILE A 1 642 ? 0.205 6.000 -47.637 1.00 76.69 642 ILE A C 1
ATOM 5197 O O . ILE A 1 642 ? -0.799 6.685 -47.446 1.00 76.69 642 ILE A O 1
ATOM 5201 N N . ASN A 1 643 ? 0.153 4.827 -48.277 1.00 78.81 643 ASN A N 1
ATOM 5202 C CA . ASN A 1 643 ? -1.068 4.276 -48.866 1.00 78.81 643 ASN A CA 1
ATOM 5203 C C . ASN A 1 643 ? -2.064 3.731 -47.826 1.00 78.81 643 ASN A C 1
ATOM 5205 O O . ASN A 1 643 ? -3.232 3.571 -48.169 1.00 78.81 643 ASN A O 1
ATOM 5209 N N . SER A 1 644 ? -1.633 3.447 -46.589 1.00 84.75 644 SER A N 1
ATOM 5210 C CA . SER A 1 644 ? -2.519 2.998 -45.506 1.00 84.75 644 SER A CA 1
ATOM 5211 C C . SER A 1 644 ? -3.043 4.152 -44.643 1.00 84.75 644 SER A C 1
ATOM 5213 O O . SER A 1 644 ? -4.003 3.957 -43.903 1.00 84.75 644 SER A O 1
ATOM 5215 N N . LEU A 1 645 ? -2.503 5.373 -44.767 1.00 85.38 645 LEU A N 1
ATOM 5216 C CA . LEU A 1 645 ? -2.938 6.537 -43.977 1.00 85.38 645 LEU A CA 1
ATOM 5217 C C . LEU A 1 645 ? -4.463 6.792 -43.989 1.00 85.38 645 LEU A C 1
ATOM 5219 O O . LEU A 1 645 ? -4.999 7.039 -42.910 1.00 85.38 645 LEU A O 1
ATOM 5223 N N . PRO A 1 646 ? -5.195 6.704 -45.124 1.00 89.38 646 PRO A N 1
ATOM 5224 C CA . PRO A 1 646 ? -6.653 6.876 -45.122 1.00 89.38 646 PRO A CA 1
ATOM 5225 C C . PRO A 1 646 ? -7.380 5.850 -44.245 1.00 89.38 646 PRO A C 1
ATOM 5227 O O . PRO A 1 646 ? -8.279 6.210 -43.495 1.00 89.38 646 PRO A O 1
ATOM 5230 N N . GLU A 1 647 ? -6.938 4.592 -44.280 1.00 90.62 647 GLU A N 1
ATOM 5231 C CA . GLU A 1 647 ? -7.525 3.512 -43.484 1.00 90.62 647 GLU A CA 1
ATOM 5232 C C . GLU A 1 647 ? -7.285 3.730 -41.982 1.00 90.62 647 GLU A C 1
ATOM 5234 O O . GLU A 1 647 ? -8.193 3.542 -41.177 1.00 90.62 647 GLU A O 1
ATOM 5239 N N . HIS A 1 648 ? -6.092 4.190 -41.590 1.00 89.44 648 HIS A N 1
ATOM 5240 C CA . HIS A 1 648 ? -5.814 4.545 -40.193 1.00 89.44 648 HIS A CA 1
ATOM 5241 C C . HIS A 1 648 ? -6.628 5.766 -39.730 1.00 89.44 648 HIS A C 1
ATOM 5243 O O . HIS A 1 648 ? -7.108 5.776 -38.599 1.00 89.44 648 HIS A O 1
ATOM 5249 N N . ILE A 1 649 ? -6.834 6.770 -40.592 1.00 92.12 649 ILE A N 1
ATOM 5250 C CA . ILE A 1 649 ? -7.699 7.927 -40.294 1.00 92.12 649 ILE A CA 1
ATOM 5251 C C . ILE A 1 649 ? -9.138 7.474 -40.031 1.00 92.12 649 ILE A C 1
ATOM 5253 O O . ILE A 1 649 ? -9.756 7.944 -39.075 1.00 92.12 649 ILE A O 1
ATOM 5257 N N . ASP A 1 650 ? -9.668 6.576 -40.861 1.00 93.12 650 ASP A N 1
ATOM 5258 C CA . ASP A 1 650 ? -11.033 6.076 -40.712 1.00 93.12 650 ASP A CA 1
ATOM 5259 C C . ASP A 1 650 ? -11.179 5.221 -39.444 1.00 93.12 650 ASP A C 1
ATOM 5261 O O . ASP A 1 650 ? -12.092 5.469 -38.662 1.00 93.12 650 ASP A O 1
ATOM 5265 N N . ARG A 1 651 ? -10.213 4.343 -39.134 1.00 92.88 651 ARG A N 1
ATOM 5266 C CA . ARG A 1 651 ? -10.192 3.574 -37.871 1.00 92.88 651 ARG A CA 1
ATOM 5267 C C . ARG A 1 651 ? -10.165 4.462 -36.624 1.00 92.88 651 ARG A C 1
ATOM 5269 O O . ARG A 1 651 ? -10.830 4.163 -35.638 1.00 92.88 651 ARG A O 1
ATOM 5276 N N . VAL A 1 652 ? -9.405 5.561 -36.643 1.00 94.38 652 VAL A N 1
ATOM 5277 C CA . VAL A 1 652 ? -9.354 6.503 -35.509 1.00 94.38 652 VAL A CA 1
ATOM 5278 C C . VAL A 1 652 ? -10.677 7.265 -35.355 1.00 94.38 652 VAL A C 1
ATOM 5280 O O . VAL A 1 652 ? -11.085 7.548 -34.230 1.00 94.38 652 VAL A O 1
ATOM 5283 N N . LYS A 1 653 ? -11.376 7.576 -36.456 1.00 93.69 653 LYS A N 1
ATOM 5284 C CA . LYS A 1 653 ? -12.724 8.172 -36.407 1.00 93.69 653 LYS A CA 1
ATOM 5285 C C . LYS A 1 653 ? -13.773 7.186 -35.904 1.00 93.69 653 LYS A C 1
ATOM 5287 O O . LYS A 1 653 ? -14.585 7.569 -35.072 1.00 93.69 653 LYS A O 1
ATOM 5292 N N . GLU A 1 654 ? -13.730 5.937 -36.363 1.00 93.38 654 GLU A N 1
ATOM 5293 C CA . GLU A 1 654 ? -14.594 4.864 -35.857 1.00 93.38 654 GLU A CA 1
ATOM 5294 C C . GLU A 1 654 ? -14.391 4.690 -34.350 1.00 93.38 654 GLU A C 1
ATOM 5296 O O . GLU A 1 654 ? -15.349 4.751 -33.586 1.00 93.38 654 GLU A O 1
ATOM 5301 N N . PHE A 1 655 ? -13.138 4.624 -33.893 1.00 95.12 655 PHE A N 1
ATOM 5302 C CA . PHE A 1 655 ? -12.825 4.582 -32.467 1.00 95.12 655 PHE A CA 1
ATOM 5303 C C . PHE A 1 655 ? -13.343 5.814 -31.703 1.00 95.12 655 PHE A C 1
ATOM 5305 O O . PHE A 1 655 ? -13.834 5.694 -30.583 1.00 95.12 655 PHE A O 1
ATOM 5312 N N . GLN A 1 656 ? -13.279 7.009 -32.302 1.00 93.94 656 GLN A N 1
ATOM 5313 C CA . GLN A 1 656 ? -13.839 8.226 -31.706 1.00 93.94 656 GLN A CA 1
ATOM 5314 C C . GLN A 1 656 ? -15.367 8.145 -31.529 1.00 93.94 656 GLN A C 1
ATOM 5316 O O . GLN A 1 656 ? -15.891 8.684 -30.551 1.00 93.94 656 GLN A O 1
ATOM 5321 N N . GLU A 1 657 ? -16.077 7.480 -32.443 1.00 93.06 657 GLU A N 1
ATOM 5322 C CA . GLU A 1 657 ? -17.511 7.195 -32.318 1.00 93.06 657 GLU A CA 1
ATOM 5323 C C . GLU A 1 657 ? -17.785 6.110 -31.263 1.00 93.06 657 GLU A C 1
ATOM 5325 O O . GLU A 1 657 ? -18.720 6.256 -30.474 1.00 93.06 657 GLU A O 1
ATOM 5330 N N . GLU A 1 658 ? -16.944 5.074 -31.183 1.00 92.69 658 GLU A N 1
ATOM 5331 C CA . GLU A 1 658 ? -17.060 3.992 -30.194 1.00 92.69 658 GLU A CA 1
ATOM 5332 C C . GLU A 1 658 ? -16.939 4.490 -28.750 1.00 92.69 658 GLU A C 1
ATOM 5334 O O . GLU A 1 658 ? -17.683 4.040 -27.878 1.00 92.69 658 GLU A O 1
ATOM 5339 N N . ILE A 1 659 ? -16.045 5.447 -28.484 1.00 94.19 659 ILE A N 1
ATOM 5340 C CA . ILE A 1 659 ? -15.857 6.007 -27.136 1.00 94.19 659 ILE A CA 1
ATOM 5341 C C . ILE A 1 659 ? -16.820 7.154 -26.808 1.00 94.19 659 ILE A C 1
ATOM 5343 O O . ILE A 1 659 ? -16.790 7.679 -25.694 1.00 94.19 659 ILE A O 1
ATOM 5347 N N . ALA A 1 660 ? -17.664 7.584 -27.750 1.00 91.12 660 ALA A N 1
ATOM 5348 C CA . ALA A 1 660 ? -18.590 8.694 -27.534 1.00 91.12 660 ALA A CA 1
ATOM 5349 C C . ALA A 1 660 ? -19.519 8.510 -26.309 1.00 91.12 660 ALA A C 1
ATOM 5351 O O . ALA A 1 660 ? -19.697 9.496 -25.585 1.00 91.12 660 ALA A O 1
ATOM 5352 N N . PRO A 1 661 ? -20.048 7.301 -26.007 1.00 93.75 661 PRO A N 1
ATOM 5353 C CA . PRO A 1 661 ? -20.892 7.066 -24.831 1.00 93.75 661 PRO A CA 1
ATOM 5354 C C . PRO A 1 661 ? -20.199 7.334 -23.488 1.00 93.75 661 PRO A C 1
ATOM 5356 O O . PRO A 1 661 ? -20.863 7.768 -22.551 1.00 93.75 661 PRO A O 1
ATOM 5359 N N . ILE A 1 662 ? -18.866 7.190 -23.404 1.00 94.31 662 ILE A N 1
ATOM 5360 C CA . ILE A 1 662 ? -18.091 7.462 -22.173 1.00 94.31 662 ILE A CA 1
ATOM 5361 C C . ILE A 1 662 ? -18.328 8.899 -21.691 1.00 94.31 662 ILE A C 1
ATOM 5363 O O . ILE A 1 662 ? -18.327 9.184 -20.495 1.00 94.31 662 ILE A O 1
ATOM 5367 N N . LYS A 1 663 ? -18.583 9.832 -22.617 1.00 93.69 663 LYS A N 1
ATOM 5368 C CA . LYS A 1 663 ? -18.918 11.216 -22.277 1.00 93.69 663 LYS A CA 1
ATOM 5369 C C . LYS A 1 663 ? -20.167 11.309 -21.403 1.00 93.69 663 LYS A C 1
ATOM 5371 O O . LYS A 1 663 ? -20.183 12.111 -20.470 1.00 93.69 663 LYS A O 1
ATOM 5376 N N . ASP A 1 664 ? -21.201 10.549 -21.740 1.00 95.12 664 ASP A N 1
ATOM 5377 C CA . ASP A 1 664 ? -22.478 10.582 -21.036 1.00 95.12 664 ASP A CA 1
ATOM 5378 C C . ASP A 1 664 ? -22.329 9.946 -19.649 1.00 95.12 664 ASP A C 1
ATOM 5380 O O . ASP A 1 664 ? -22.820 10.510 -18.670 1.00 95.12 664 ASP A O 1
ATOM 5384 N N . ASP A 1 665 ? -21.537 8.876 -19.538 1.00 95.88 665 ASP A N 1
ATOM 5385 C CA . ASP A 1 665 ? -21.206 8.225 -18.265 1.00 95.88 665 ASP A CA 1
ATOM 5386 C C . ASP A 1 665 ? -20.366 9.138 -17.347 1.00 95.88 665 ASP A C 1
ATOM 5388 O O . ASP A 1 665 ? -20.662 9.283 -16.159 1.00 95.88 665 ASP A O 1
ATOM 5392 N N . VAL A 1 666 ? -19.386 9.869 -17.896 1.00 96.25 666 VAL A N 1
ATOM 5393 C CA . VAL A 1 666 ? -18.621 10.898 -17.160 1.00 96.25 666 VAL A CA 1
ATOM 5394 C C . VAL A 1 666 ? -19.533 12.036 -16.690 1.00 96.25 666 VAL A C 1
ATOM 5396 O O . VAL A 1 666 ? -19.376 12.551 -15.580 1.00 96.25 666 VAL A O 1
ATOM 5399 N N . VAL A 1 667 ? -20.494 12.463 -17.513 1.00 95.25 667 VAL A N 1
ATOM 5400 C CA . VAL A 1 667 ? -21.474 13.487 -17.119 1.00 95.25 667 VAL A CA 1
ATOM 5401 C C . VAL A 1 667 ? -22.377 12.966 -16.003 1.00 95.25 667 VAL A C 1
ATOM 5403 O O . VAL A 1 667 ? -22.601 13.693 -15.037 1.00 95.25 667 VAL A O 1
ATOM 5406 N N . HIS A 1 668 ? -22.849 11.725 -16.100 1.00 96.56 668 HIS A N 1
ATOM 5407 C CA . HIS A 1 668 ? -23.676 11.082 -15.083 1.00 96.56 668 HIS A CA 1
ATOM 5408 C C . HIS A 1 668 ? -22.944 10.963 -13.737 1.00 96.56 668 HIS A C 1
ATOM 5410 O O . HIS A 1 668 ? -23.460 11.426 -12.721 1.00 96.56 668 HIS A O 1
ATOM 5416 N N . MET A 1 669 ? -21.701 10.469 -13.732 1.00 97.25 669 MET A N 1
ATOM 5417 C CA . MET A 1 669 ? -20.846 10.410 -12.538 1.00 97.25 669 MET A CA 1
ATOM 5418 C C . MET A 1 669 ? -20.688 11.793 -11.880 1.00 97.25 669 MET A C 1
ATOM 5420 O O . MET A 1 669 ? -20.877 11.947 -10.674 1.00 97.25 669 MET A O 1
ATOM 5424 N N . ASN A 1 670 ? -20.404 12.836 -12.669 1.00 95.56 670 ASN A N 1
ATOM 5425 C CA . ASN A 1 670 ? -20.273 14.200 -12.146 1.00 95.56 670 ASN A CA 1
ATOM 5426 C C . ASN A 1 670 ? -21.603 14.771 -11.625 1.00 95.56 670 ASN A C 1
ATOM 5428 O O . ASN A 1 670 ? -21.611 15.540 -10.662 1.00 95.56 670 ASN A O 1
ATOM 5432 N N . GLN A 1 671 ? -22.732 14.413 -12.244 1.00 94.94 671 GLN A N 1
ATOM 5433 C CA . GLN A 1 671 ? -24.057 14.786 -11.750 1.00 94.94 671 GLN A CA 1
ATOM 5434 C C . GLN A 1 671 ? -24.321 14.140 -10.392 1.00 94.94 671 GLN A C 1
ATOM 5436 O O . GLN A 1 671 ? -24.686 14.863 -9.465 1.00 94.94 671 GLN A O 1
ATOM 5441 N N . LEU A 1 672 ? -24.059 12.837 -10.243 1.00 94.19 672 LEU A N 1
ATOM 5442 C CA . LEU A 1 672 ? -24.158 12.135 -8.962 1.00 94.19 672 LEU A CA 1
ATOM 5443 C C . LEU A 1 672 ? -23.286 12.810 -7.901 1.00 94.19 672 LEU A C 1
ATOM 5445 O O . LEU A 1 672 ? -23.802 13.186 -6.849 1.00 94.19 672 LEU A O 1
ATOM 5449 N N . ALA A 1 673 ? -22.014 13.080 -8.209 1.00 93.12 673 ALA A N 1
ATOM 5450 C CA . ALA A 1 673 ? -21.085 13.773 -7.317 1.00 93.12 673 ALA A CA 1
ATOM 5451 C C . ALA A 1 673 ? -21.589 15.164 -6.887 1.00 93.12 673 ALA A C 1
ATOM 5453 O O . ALA A 1 673 ? -21.465 15.547 -5.726 1.00 93.12 673 ALA A O 1
ATOM 5454 N N . SER A 1 674 ? -22.225 15.908 -7.798 1.00 90.75 674 SER A N 1
ATOM 5455 C CA . SER A 1 674 ? -22.779 17.236 -7.502 1.00 90.75 674 SER A CA 1
ATOM 5456 C C . SER A 1 674 ? -23.975 17.213 -6.546 1.00 90.75 674 SER A C 1
ATOM 5458 O O . SER A 1 674 ? -24.290 18.234 -5.933 1.00 90.75 674 SER A O 1
ATOM 5460 N N . THR A 1 675 ? -24.638 16.060 -6.390 1.00 89.12 675 THR A N 1
ATOM 5461 C CA . THR A 1 675 ? -25.738 15.910 -5.425 1.00 89.12 675 THR A CA 1
ATOM 5462 C C . THR A 1 675 ? -25.253 15.852 -3.974 1.00 89.12 675 THR A C 1
ATOM 5464 O O . THR A 1 675 ? -26.072 15.924 -3.054 1.00 89.12 675 THR A O 1
ATOM 5467 N N . PHE A 1 676 ? -23.942 15.723 -3.750 1.00 88.88 676 PHE A N 1
ATOM 5468 C CA . PHE A 1 676 ? -23.329 15.724 -2.429 1.00 88.88 676 PHE A CA 1
ATOM 5469 C C . PHE A 1 676 ? -22.823 17.132 -2.086 1.00 88.88 676 PHE A C 1
ATOM 5471 O O . PHE A 1 676 ? -21.987 17.707 -2.781 1.00 88.88 676 PHE A O 1
ATOM 5478 N N . GLY A 1 677 ? -23.332 17.706 -0.997 1.00 73.19 677 GLY A N 1
ATOM 5479 C CA . GLY A 1 677 ? -22.923 19.018 -0.506 1.00 73.19 677 GLY A CA 1
ATOM 5480 C C . GLY A 1 677 ? -23.540 19.346 0.859 1.00 73.19 677 GLY A C 1
ATOM 5481 O O . GLY A 1 677 ? -24.456 18.652 1.305 1.00 73.19 677 GLY A O 1
ATOM 5482 N N . PRO A 1 678 ? -23.057 20.392 1.557 1.00 66.94 678 PRO A N 1
ATOM 5483 C CA . PRO A 1 678 ? -23.620 20.796 2.844 1.00 66.94 678 PRO A CA 1
ATOM 5484 C C . PRO A 1 678 ? -25.080 21.264 2.674 1.00 66.94 678 PRO A C 1
ATOM 5486 O O . PRO A 1 678 ? -25.337 22.063 1.770 1.00 66.94 678 PRO A O 1
ATOM 5489 N N . PRO A 1 679 ? -26.028 20.852 3.542 1.00 62.69 679 PRO A N 1
ATOM 5490 C CA . PRO A 1 679 ? -25.830 20.219 4.851 1.00 62.69 679 PRO A CA 1
ATOM 5491 C C . PRO A 1 679 ? -25.869 18.677 4.873 1.00 62.69 679 PRO A C 1
ATOM 5493 O O . PRO A 1 679 ? -25.773 18.120 5.962 1.00 62.69 679 PRO A O 1
ATOM 5496 N N . ASP A 1 680 ? -26.002 17.996 3.732 1.00 72.94 680 ASP A N 1
ATOM 5497 C CA . ASP A 1 680 ? -26.363 16.571 3.697 1.00 72.94 680 ASP A CA 1
ATOM 5498 C C . ASP A 1 680 ? -25.166 15.637 3.934 1.00 72.94 680 ASP A C 1
ATOM 5500 O O . ASP A 1 680 ? -25.075 14.978 4.967 1.00 72.94 680 ASP A O 1
ATOM 5504 N N . ILE A 1 681 ? -24.239 15.559 2.977 1.00 85.56 681 ILE A N 1
ATOM 5505 C CA . ILE A 1 681 ? -23.070 14.669 3.023 1.00 85.56 681 ILE A CA 1
ATOM 5506 C C . ILE A 1 681 ? -21.924 15.388 2.319 1.00 85.56 681 ILE A C 1
ATOM 5508 O O . ILE A 1 681 ? -22.076 15.850 1.187 1.00 85.56 681 ILE A O 1
ATOM 5512 N N . GLN A 1 682 ? -20.774 15.486 2.980 1.00 88.06 682 GLN A N 1
ATOM 5513 C CA . GLN A 1 682 ? -19.548 15.958 2.339 1.00 88.06 682 GLN A CA 1
ATOM 5514 C C . GLN A 1 682 ? -18.782 14.753 1.808 1.00 88.06 682 GLN A C 1
ATOM 5516 O O . GLN A 1 682 ? -18.454 13.864 2.590 1.00 88.06 682 GLN A O 1
ATOM 5521 N N . LEU A 1 683 ? -18.498 14.720 0.503 1.00 90.19 683 LEU A N 1
ATOM 5522 C CA . LEU A 1 683 ? -17.693 13.651 -0.089 1.00 90.19 683 LEU A CA 1
ATOM 5523 C C . LEU A 1 683 ? -16.300 13.603 0.540 1.00 90.19 683 LEU A C 1
ATOM 5525 O O . LEU A 1 683 ? -15.686 14.635 0.820 1.00 90.19 683 LEU A O 1
ATOM 5529 N N . SER A 1 684 ? -15.805 12.383 0.738 1.00 91.50 684 SER A N 1
ATOM 5530 C CA . SER A 1 684 ? -14.446 12.134 1.208 1.00 91.50 684 SER A CA 1
ATOM 5531 C C . SER A 1 684 ? -13.422 12.682 0.201 1.00 91.50 684 SER A C 1
ATOM 5533 O O . SER A 1 684 ? -13.667 12.597 -1.008 1.00 91.50 684 SER A O 1
ATOM 5535 N N . PRO A 1 685 ? -12.255 13.188 0.650 1.00 90.44 685 PRO A N 1
ATOM 5536 C CA . PRO A 1 685 ? -11.188 13.631 -0.249 1.00 90.44 685 PRO A CA 1
ATOM 5537 C C . PRO A 1 685 ? -10.803 12.573 -1.288 1.00 90.44 685 PRO A C 1
ATOM 5539 O O . PRO A 1 685 ? -10.571 12.914 -2.440 1.00 90.44 685 PRO A O 1
ATOM 5542 N N . CYS A 1 686 ? -10.833 11.289 -0.913 1.00 88.81 686 CYS A N 1
ATOM 5543 C CA . CYS A 1 686 ? -10.514 10.182 -1.818 1.00 88.81 686 CYS A CA 1
ATOM 5544 C C . CYS A 1 686 ? -11.488 10.091 -3.006 1.00 88.81 686 CYS A C 1
ATOM 5546 O O . CYS A 1 686 ? -11.056 9.856 -4.131 1.00 88.81 686 CYS A O 1
ATOM 5548 N N . ASN A 1 687 ? -12.789 10.309 -2.775 1.00 90.69 687 ASN A N 1
ATOM 5549 C CA . ASN A 1 687 ? -13.793 10.297 -3.846 1.00 90.69 687 ASN A CA 1
ATOM 5550 C C . ASN A 1 687 ? -13.620 11.512 -4.765 1.00 90.69 687 ASN A C 1
ATOM 5552 O O . ASN A 1 687 ? -13.672 11.383 -5.983 1.00 90.69 687 ASN A O 1
ATOM 5556 N N . LEU A 1 688 ? -13.351 12.691 -4.193 1.00 92.75 688 LEU A N 1
ATOM 5557 C CA . LEU A 1 688 ? -13.097 13.903 -4.978 1.00 92.75 688 LEU A CA 1
ATOM 5558 C C . LEU A 1 688 ? -11.861 13.749 -5.874 1.00 92.75 688 LEU A C 1
ATOM 5560 O O . LEU A 1 688 ? -11.935 14.037 -7.066 1.00 92.75 688 LEU A O 1
ATOM 5564 N N . GLU A 1 689 ? -10.756 13.242 -5.323 1.00 93.44 689 GLU A N 1
ATOM 5565 C CA . GLU A 1 689 ? -9.526 12.968 -6.073 1.00 93.44 689 GLU A CA 1
ATOM 5566 C C . GLU A 1 689 ? -9.765 11.952 -7.200 1.00 93.44 689 GLU A C 1
ATOM 5568 O O . GLU A 1 689 ? -9.332 12.178 -8.330 1.00 93.44 689 GLU A O 1
ATOM 5573 N N . ARG A 1 690 ? -10.512 10.873 -6.933 1.00 94.75 690 ARG A N 1
ATOM 5574 C CA . ARG A 1 690 ? -10.852 9.848 -7.933 1.00 94.75 690 ARG A CA 1
ATOM 5575 C C . ARG A 1 690 ? -11.700 10.408 -9.077 1.00 94.75 690 ARG A C 1
ATOM 5577 O O . ARG A 1 690 ? -11.397 10.168 -10.245 1.00 94.75 690 ARG A O 1
ATOM 5584 N N . ILE A 1 691 ? -12.723 11.200 -8.770 1.00 94.75 691 ILE A N 1
ATOM 5585 C CA . ILE A 1 691 ? -13.558 11.868 -9.779 1.00 94.75 691 ILE A CA 1
ATOM 5586 C C . ILE A 1 691 ? -12.722 12.842 -10.622 1.00 94.75 691 ILE A C 1
ATOM 5588 O O . ILE A 1 691 ? -12.875 12.901 -11.847 1.00 94.75 691 ILE A O 1
ATOM 5592 N N . GLU A 1 692 ? -11.832 13.619 -10.002 1.00 96.12 692 GLU A N 1
ATOM 5593 C CA . GLU A 1 692 ? -10.929 14.529 -10.715 1.00 96.12 692 GLU A CA 1
ATOM 5594 C C . GLU A 1 692 ? -9.942 13.781 -11.621 1.00 96.12 692 GLU A C 1
ATOM 5596 O O . GLU A 1 692 ? -9.713 14.201 -12.763 1.00 96.12 692 GLU A O 1
ATOM 5601 N N . GLU A 1 693 ? -9.399 12.655 -11.154 1.00 97.31 693 GLU A N 1
ATOM 5602 C CA . GLU A 1 693 ? -8.524 11.775 -11.929 1.00 97.31 693 GLU A CA 1
ATOM 5603 C C . GLU A 1 693 ? -9.240 11.247 -13.178 1.00 97.31 693 GLU A C 1
ATOM 5605 O O . GLU A 1 693 ? -8.740 11.425 -14.293 1.00 97.31 693 GLU A O 1
ATOM 5610 N N . LEU A 1 694 ? -10.436 10.667 -13.022 1.00 96.81 694 LEU A N 1
ATOM 5611 C CA . LEU A 1 694 ? -11.230 10.126 -14.132 1.00 96.81 694 LEU A CA 1
ATOM 5612 C C . LEU A 1 694 ? -11.604 11.215 -15.146 1.00 96.81 694 LEU A C 1
ATOM 5614 O O . LEU A 1 694 ? -11.440 11.033 -16.356 1.00 96.81 694 LEU A O 1
ATOM 5618 N N . ASN A 1 695 ? -12.014 12.394 -14.670 1.00 96.94 695 ASN A N 1
ATOM 5619 C CA . ASN A 1 695 ? -12.262 13.556 -15.527 1.00 96.94 695 ASN A CA 1
ATOM 5620 C C . ASN A 1 695 ? -11.008 13.992 -16.301 1.00 96.94 695 ASN A C 1
ATOM 5622 O O . ASN A 1 695 ? -11.100 14.409 -17.459 1.00 96.94 695 ASN A O 1
ATOM 5626 N N . THR A 1 696 ? -9.837 13.927 -15.669 1.00 95.94 696 THR A N 1
ATOM 5627 C CA . THR A 1 696 ? -8.563 14.298 -16.295 1.00 95.94 696 THR A CA 1
ATOM 5628 C C . THR A 1 696 ? -8.153 13.277 -17.348 1.00 95.94 696 THR A C 1
ATOM 5630 O O . THR A 1 696 ? -7.816 13.672 -18.465 1.00 95.94 696 THR A O 1
ATOM 5633 N N . ARG A 1 697 ? -8.253 11.980 -17.042 1.00 97.75 697 ARG A N 1
ATOM 5634 C CA . ARG A 1 697 ? -7.977 10.886 -17.985 1.00 97.75 697 ARG A CA 1
ATOM 5635 C C . ARG A 1 697 ? -8.871 10.956 -19.214 1.00 97.75 697 ARG A C 1
ATOM 5637 O O . ARG A 1 697 ? -8.359 10.955 -20.330 1.00 97.75 697 ARG A O 1
ATOM 5644 N N . TRP A 1 698 ? -10.176 11.163 -19.029 1.00 97.31 698 TRP A N 1
ATOM 5645 C CA . TRP A 1 698 ? -11.103 11.373 -20.142 1.00 97.31 698 TRP A CA 1
ATOM 5646 C C . TRP A 1 698 ? -10.691 12.550 -21.042 1.00 97.31 698 TRP A C 1
ATOM 5648 O O . TRP A 1 698 ? -10.626 12.410 -22.264 1.00 97.31 698 TRP A O 1
ATOM 5658 N N . ARG A 1 699 ? -10.344 13.707 -20.458 1.00 96.12 699 ARG A N 1
ATOM 5659 C CA . ARG A 1 699 ? -9.878 14.875 -21.231 1.00 96.12 699 ARG A CA 1
ATOM 5660 C C . ARG A 1 699 ? -8.584 14.584 -21.990 1.00 96.12 699 ARG A C 1
ATOM 5662 O O . ARG A 1 699 ? -8.473 14.956 -23.156 1.00 96.12 699 ARG A O 1
ATOM 5669 N N . LEU A 1 700 ? -7.610 13.944 -21.345 1.00 94.94 700 LEU A N 1
ATOM 5670 C CA . LEU A 1 700 ? -6.328 13.606 -21.966 1.00 94.94 700 LEU A CA 1
ATOM 5671 C C . LEU A 1 700 ? -6.499 12.605 -23.110 1.00 94.94 700 LEU A C 1
ATOM 5673 O O . LEU A 1 700 ? -5.889 12.787 -24.163 1.00 94.94 700 LEU A O 1
ATOM 5677 N N . LEU A 1 701 ? -7.371 11.610 -22.945 1.00 95.56 701 LEU A N 1
ATOM 5678 C CA . LEU A 1 701 ? -7.728 10.665 -23.998 1.00 95.56 701 LEU A CA 1
ATOM 5679 C C . LEU A 1 701 ? -8.320 11.400 -25.211 1.00 95.56 701 LEU A C 1
ATOM 5681 O O . LEU A 1 701 ? -7.831 11.230 -26.327 1.00 95.56 701 LEU A O 1
ATOM 5685 N N . GLN A 1 702 ? -9.293 12.295 -25.001 1.00 94.25 702 GLN A N 1
ATOM 5686 C CA . GLN A 1 702 ? -9.871 13.104 -26.084 1.00 94.25 702 GLN A CA 1
ATOM 5687 C C . GLN A 1 702 ? -8.830 13.972 -26.809 1.00 94.25 702 GLN A C 1
ATOM 5689 O O . GLN A 1 702 ? -8.852 14.067 -28.042 1.00 94.25 702 GLN A O 1
ATOM 5694 N N . ILE A 1 703 ? -7.917 14.602 -26.060 1.00 93.44 703 ILE A N 1
ATOM 5695 C CA . ILE A 1 703 ? -6.827 15.413 -26.624 1.00 93.44 703 ILE A CA 1
ATOM 5696 C C . ILE A 1 703 ? -5.899 14.538 -27.467 1.00 93.44 703 ILE A C 1
ATOM 5698 O O . ILE A 1 703 ? -5.606 14.892 -28.606 1.00 93.44 703 ILE A O 1
ATOM 5702 N N . SER A 1 704 ? -5.480 13.387 -26.940 1.00 92.75 704 SER A N 1
ATOM 5703 C CA . SER A 1 704 ? -4.533 12.500 -27.614 1.00 92.75 704 SER A CA 1
ATOM 5704 C C . SER A 1 704 ? -5.101 11.911 -28.906 1.00 92.75 704 SER A C 1
ATOM 5706 O O . SER A 1 704 ? -4.407 11.893 -29.921 1.00 92.75 704 SER A O 1
ATOM 5708 N N . ILE A 1 705 ? -6.376 11.513 -28.908 1.00 92.75 705 ILE A N 1
ATOM 5709 C CA . ILE A 1 705 ? -7.071 11.037 -30.113 1.00 92.75 705 ILE A CA 1
ATOM 5710 C C . ILE A 1 705 ? -7.140 12.143 -31.167 1.00 92.75 705 ILE A C 1
ATOM 5712 O O . ILE A 1 705 ? -6.812 11.921 -32.332 1.00 92.75 705 ILE A O 1
ATOM 5716 N N . SER A 1 706 ? -7.512 13.357 -30.752 1.00 92.88 706 SER A N 1
ATOM 5717 C CA . SER A 1 706 ? -7.597 14.512 -31.652 1.00 92.88 706 SER A CA 1
ATOM 5718 C C . SER A 1 706 ? -6.230 14.881 -32.239 1.00 92.88 706 SER A C 1
ATOM 5720 O O . SER A 1 706 ? -6.133 15.232 -33.415 1.00 92.88 706 SER A O 1
ATOM 5722 N N . GLU A 1 707 ? -5.167 14.795 -31.437 1.00 93.25 707 GLU A N 1
ATOM 5723 C CA . GLU A 1 707 ? -3.795 15.056 -31.868 1.00 93.25 707 GLU A CA 1
ATOM 5724 C C . GLU A 1 707 ? -3.296 13.992 -32.851 1.00 93.25 707 GLU A C 1
ATOM 5726 O O . GLU A 1 707 ? -2.764 14.347 -33.902 1.00 93.25 707 GLU A O 1
ATOM 5731 N N . HIS A 1 708 ? -3.525 12.708 -32.570 1.00 93.06 708 HIS A N 1
ATOM 5732 C CA . HIS A 1 708 ? -3.136 11.626 -33.472 1.00 93.06 708 HIS A CA 1
ATOM 5733 C C . HIS A 1 708 ? -3.895 11.693 -34.806 1.00 93.06 708 HIS A C 1
ATOM 5735 O O . HIS A 1 708 ? -3.283 11.637 -35.874 1.00 93.06 708 HIS A O 1
ATOM 5741 N N . LEU A 1 709 ? -5.211 11.933 -34.767 1.00 94.19 709 LEU A N 1
ATOM 5742 C CA . LEU A 1 709 ? -6.028 12.132 -35.968 1.00 94.19 709 LEU A CA 1
ATOM 5743 C C . LEU A 1 709 ? -5.530 13.322 -36.800 1.00 94.19 709 LEU A C 1
ATOM 5745 O O . LEU A 1 709 ? -5.486 13.255 -38.032 1.00 94.19 709 LEU A O 1
ATOM 5749 N N . LYS A 1 710 ? -5.125 14.410 -36.135 1.00 92.56 710 LYS A N 1
ATOM 5750 C CA . LYS A 1 710 ? -4.530 15.572 -36.794 1.00 92.56 710 LYS A CA 1
ATOM 5751 C C . LYS A 1 710 ? -3.196 15.219 -37.451 1.00 92.56 710 LYS A C 1
ATOM 5753 O O . LYS A 1 710 ? -3.021 15.546 -38.617 1.00 92.56 710 LYS A O 1
ATOM 5758 N N . GLN A 1 711 ? -2.296 14.527 -36.753 1.00 91.19 711 GLN A N 1
ATOM 5759 C CA . GLN A 1 711 ? -1.004 14.102 -37.308 1.00 91.19 711 GLN A CA 1
ATOM 5760 C C . GLN A 1 711 ? -1.177 13.211 -38.545 1.00 91.19 711 GLN A C 1
ATOM 5762 O O . GLN A 1 711 ? -0.513 13.437 -39.554 1.00 91.19 711 GLN A O 1
ATOM 5767 N N . LEU A 1 712 ? -2.106 12.250 -38.503 1.00 90.81 712 LEU A N 1
ATOM 5768 C CA . LEU A 1 712 ? -2.443 11.405 -39.653 1.00 90.81 712 LEU A CA 1
ATOM 5769 C C . LEU A 1 712 ? -3.002 12.227 -40.827 1.00 90.81 712 LEU A C 1
ATOM 5771 O O . LEU A 1 712 ? -2.603 12.030 -41.975 1.00 90.81 712 LEU A O 1
ATOM 5775 N N . THR A 1 713 ? -3.904 13.172 -40.543 1.00 89.12 713 THR A N 1
ATOM 5776 C CA . THR A 1 713 ? -4.525 14.037 -41.560 1.00 89.12 713 THR A CA 1
ATOM 5777 C C . THR A 1 713 ? -3.512 14.994 -42.195 1.00 89.12 713 THR A C 1
ATOM 5779 O O . THR A 1 713 ? -3.539 15.197 -43.410 1.00 89.12 713 THR A O 1
ATOM 5782 N N . ASP A 1 714 ? -2.617 15.572 -41.391 1.00 88.44 714 ASP A N 1
ATOM 5783 C CA . ASP A 1 714 ? -1.554 16.469 -41.847 1.00 88.44 714 ASP A CA 1
ATOM 5784 C C . ASP A 1 714 ? -0.529 15.691 -42.689 1.00 88.44 714 ASP A C 1
ATOM 5786 O O . ASP A 1 714 ? -0.222 16.114 -43.801 1.00 88.44 714 ASP A O 1
ATOM 5790 N N . ALA A 1 715 ? -0.108 14.497 -42.249 1.00 85.56 715 ALA A N 1
ATOM 5791 C CA . ALA A 1 715 ? 0.756 13.618 -43.041 1.00 85.56 715 ALA A CA 1
ATOM 5792 C C . ALA A 1 715 ? 0.118 13.277 -44.398 1.00 85.56 715 ALA A C 1
ATOM 5794 O O . ALA A 1 715 ? 0.745 13.450 -45.442 1.00 85.56 715 ALA A O 1
ATOM 5795 N N . HIS A 1 716 ? -1.155 12.871 -44.412 1.00 83.50 716 HIS A N 1
ATOM 5796 C CA . HIS A 1 716 ? -1.875 12.576 -45.653 1.00 83.50 716 HIS A CA 1
ATOM 5797 C C . HIS A 1 716 ? -1.963 13.798 -46.589 1.00 83.50 716 HIS A C 1
ATOM 5799 O O . HIS A 1 716 ? -1.797 13.670 -47.806 1.00 83.50 716 HIS A O 1
ATOM 5805 N N . ARG A 1 717 ? -2.169 15.001 -46.033 1.00 82.44 717 ARG A N 1
ATOM 5806 C CA . ARG A 1 717 ? -2.214 16.261 -46.791 1.00 82.44 717 ARG A CA 1
ATOM 5807 C C . ARG A 1 717 ? -0.853 16.643 -47.377 1.00 82.44 717 ARG A C 1
ATOM 5809 O O . ARG A 1 717 ? -0.798 17.018 -48.548 1.00 82.44 717 ARG A O 1
ATOM 5816 N N . ASP A 1 718 ? 0.221 16.556 -46.599 1.00 76.81 718 ASP A N 1
ATOM 5817 C CA . ASP A 1 718 ? 1.567 16.970 -47.013 1.00 76.81 718 ASP A CA 1
ATOM 5818 C C . ASP A 1 718 ? 2.111 16.094 -48.153 1.00 76.81 718 ASP A C 1
ATOM 5820 O O . ASP A 1 718 ? 2.728 16.602 -49.094 1.00 76.81 718 ASP A O 1
ATOM 5824 N N . PHE A 1 719 ? 1.788 14.795 -48.156 1.00 63.94 719 PHE A N 1
ATOM 5825 C CA . PHE A 1 719 ? 2.069 13.922 -49.301 1.00 63.94 719 PHE A CA 1
ATOM 5826 C C . PHE A 1 719 ? 1.224 14.268 -50.536 1.00 63.94 719 PHE A C 1
ATOM 5828 O O . PHE A 1 719 ? 1.740 14.249 -51.656 1.00 63.94 719 PHE A O 1
ATOM 5835 N N . GLY A 1 720 ? -0.045 14.644 -50.353 1.00 58.47 720 GLY A N 1
ATOM 5836 C CA . GLY A 1 720 ? -0.893 15.135 -51.444 1.00 58.47 720 GLY A CA 1
ATOM 5837 C C . GLY A 1 720 ? -0.366 16.426 -52.088 1.00 58.47 720 GLY A C 1
ATOM 5838 O O . GLY A 1 720 ? -0.489 16.605 -53.299 1.00 58.47 720 GLY A O 1
ATOM 5839 N N . LEU A 1 721 ? 0.269 17.304 -51.304 1.00 53.00 721 LEU A N 1
ATOM 5840 C CA . LEU A 1 721 ? 0.871 18.556 -51.779 1.00 53.00 721 LEU A CA 1
ATOM 5841 C C . LEU A 1 721 ? 2.200 18.341 -52.522 1.00 53.00 721 LEU A C 1
ATOM 5843 O O . LEU A 1 721 ? 2.456 19.036 -53.505 1.00 53.00 721 LEU A O 1
ATOM 5847 N N . LEU A 1 722 ? 3.015 17.356 -52.124 1.00 49.97 722 LEU A N 1
ATOM 5848 C CA . LEU A 1 722 ? 4.253 16.997 -52.835 1.00 49.97 722 LEU A CA 1
ATOM 5849 C C . LEU A 1 722 ? 3.997 16.509 -54.273 1.00 49.97 722 LEU A C 1
ATOM 5851 O O . LEU A 1 722 ? 4.816 16.763 -55.152 1.00 49.97 722 LEU A O 1
ATOM 5855 N N . HIS A 1 723 ? 2.839 15.899 -54.539 1.00 47.34 723 HIS A N 1
ATOM 5856 C CA . HIS A 1 723 ? 2.418 15.523 -55.894 1.00 47.34 723 HIS A CA 1
ATOM 5857 C C . HIS A 1 723 ? 1.983 16.715 -56.774 1.00 47.34 723 HIS A C 1
ATOM 5859 O O . HIS A 1 723 ? 1.907 16.572 -57.994 1.00 47.34 723 HIS A O 1
ATOM 5865 N N . GLY A 1 724 ? 1.704 17.889 -56.191 1.00 47.50 724 GLY A N 1
ATOM 5866 C CA . GLY A 1 724 ? 1.229 19.080 -56.910 1.00 47.50 724 GLY A CA 1
ATOM 5867 C C . GLY A 1 724 ? 2.320 20.055 -57.376 1.00 47.50 724 GLY A C 1
ATOM 5868 O O . GLY A 1 724 ? 2.005 21.016 -58.074 1.00 47.50 724 GLY A O 1
ATOM 5869 N N . SER A 1 725 ? 3.588 19.837 -57.006 1.00 44.84 725 SER A N 1
ATOM 5870 C CA . SER A 1 725 ? 4.690 20.803 -57.187 1.00 44.84 725 SER A CA 1
ATOM 5871 C C . SER A 1 725 ? 5.738 20.396 -58.233 1.00 44.84 725 SER A C 1
ATOM 5873 O O . SER A 1 725 ? 6.919 20.709 -58.081 1.00 44.84 725 SER A O 1
ATOM 5875 N N . VAL A 1 726 ? 5.336 19.732 -59.319 1.00 46.91 726 VAL A N 1
ATOM 5876 C CA . VAL A 1 726 ? 6.238 19.484 -60.457 1.00 46.91 726 VAL A CA 1
ATOM 5877 C C . VAL A 1 726 ? 5.917 20.461 -61.589 1.00 46.91 726 VAL A C 1
ATOM 5879 O O . VAL A 1 726 ? 4.878 20.360 -62.235 1.00 46.91 726 VAL A O 1
ATOM 5882 N N . GLU A 1 727 ? 6.797 21.441 -61.813 1.00 53.66 727 GLU A N 1
ATOM 5883 C CA . GLU A 1 727 ? 6.720 22.332 -62.977 1.00 53.66 727 GLU A CA 1
ATOM 5884 C C . GLU A 1 727 ? 7.201 21.610 -64.250 1.00 53.66 727 GLU A C 1
ATOM 5886 O O . GLU A 1 727 ? 8.223 20.916 -64.262 1.00 53.66 727 GLU A O 1
ATOM 5891 N N . SER A 1 728 ? 6.464 21.808 -65.348 1.00 48.78 728 SER A N 1
ATOM 5892 C CA . SER A 1 728 ? 6.815 21.333 -66.695 1.00 48.78 728 SER A CA 1
ATOM 5893 C C . SER A 1 728 ? 8.268 21.705 -67.048 1.00 48.78 728 SER A C 1
ATOM 5895 O O . SER A 1 728 ? 8.644 22.866 -66.869 1.00 48.78 728 SER A O 1
ATOM 5897 N N . PRO A 1 729 ? 9.095 20.781 -67.584 1.00 52.28 729 PRO A N 1
ATOM 5898 C CA . PRO A 1 729 ? 8.719 19.598 -68.367 1.00 52.28 729 PRO A CA 1
ATOM 5899 C C . PRO A 1 729 ? 8.840 18.261 -67.615 1.00 52.28 729 PRO A C 1
ATOM 5901 O O . PRO A 1 729 ? 8.900 17.213 -68.256 1.00 52.28 729 PRO A O 1
ATOM 5904 N N . PHE A 1 730 ? 8.923 18.252 -66.285 1.00 57.22 730 PHE A N 1
ATOM 5905 C CA . PHE A 1 730 ? 9.097 17.008 -65.530 1.00 57.22 730 PHE A CA 1
ATOM 5906 C C . PHE A 1 730 ? 7.750 16.436 -65.074 1.00 57.22 730 PHE A C 1
ATOM 5908 O O . PHE A 1 730 ? 6.871 17.170 -64.641 1.00 57.22 730 PHE A O 1
ATOM 5915 N N . GLU A 1 731 ? 7.595 15.117 -65.167 1.00 57.31 731 GLU A N 1
ATOM 5916 C CA . GLU A 1 731 ? 6.491 14.358 -64.575 1.00 57.31 731 GLU A CA 1
ATOM 5917 C C . GLU A 1 731 ? 7.069 13.387 -63.536 1.00 57.31 731 GLU A C 1
ATOM 5919 O O . GLU A 1 731 ? 8.131 12.789 -63.742 1.00 57.31 731 GLU A O 1
ATOM 5924 N N . GLN A 1 732 ? 6.392 13.240 -62.398 1.00 57.66 732 GLN A N 1
ATOM 5925 C CA . GLN A 1 732 ? 6.810 12.323 -61.339 1.00 57.66 732 GLN A CA 1
ATOM 5926 C C . GLN A 1 732 ? 6.173 10.946 -61.552 1.00 57.66 732 GLN A C 1
ATOM 5928 O O . GLN A 1 732 ? 4.951 10.817 -61.572 1.00 57.66 732 GLN A O 1
ATOM 5933 N N . GLY A 1 733 ? 7.012 9.921 -61.702 1.00 54.88 733 GLY A N 1
ATOM 5934 C CA . GLY A 1 733 ? 6.620 8.514 -61.754 1.00 54.88 733 GLY A CA 1
ATOM 5935 C C . GLY A 1 733 ? 7.032 7.771 -60.484 1.00 54.88 733 GLY A C 1
ATOM 5936 O O . GLY A 1 733 ? 7.948 8.184 -59.769 1.00 54.88 733 GLY A O 1
ATOM 5937 N N . ILE A 1 734 ? 6.357 6.660 -60.194 1.00 52.06 734 ILE A N 1
ATOM 5938 C CA . ILE A 1 734 ? 6.678 5.778 -59.067 1.00 52.06 734 ILE A CA 1
ATOM 5939 C C . ILE A 1 734 ? 7.124 4.438 -59.645 1.00 52.06 734 ILE A C 1
ATOM 5941 O O . ILE A 1 734 ? 6.427 3.850 -60.471 1.00 52.06 734 ILE A O 1
ATOM 5945 N N . SER A 1 735 ? 8.312 3.973 -59.256 1.00 44.97 735 SER A N 1
ATOM 5946 C CA . SER A 1 735 ? 8.820 2.679 -59.723 1.00 44.97 735 SER A CA 1
ATOM 5947 C C . SER A 1 735 ? 8.051 1.516 -59.073 1.00 44.97 735 SER A C 1
ATOM 5949 O O . SER A 1 735 ? 7.439 1.706 -58.022 1.00 44.97 735 SER A O 1
ATOM 5951 N N . PRO A 1 736 ? 8.135 0.282 -59.609 1.00 41.62 736 PRO A N 1
ATOM 5952 C CA . PRO A 1 736 ? 7.517 -0.904 -58.999 1.00 41.62 736 PRO A CA 1
ATOM 5953 C C . PRO A 1 736 ? 7.952 -1.176 -57.547 1.00 41.62 736 PRO A C 1
ATOM 5955 O O . PRO A 1 736 ? 7.279 -1.912 -56.833 1.00 41.62 736 PRO A O 1
ATOM 5958 N N . ASN A 1 737 ? 9.059 -0.565 -57.107 1.00 42.28 737 ASN A N 1
ATOM 5959 C CA . ASN A 1 737 ? 9.586 -0.651 -55.745 1.00 42.28 737 ASN A CA 1
ATOM 5960 C C . ASN A 1 737 ? 9.263 0.602 -54.902 1.00 42.28 737 ASN A C 1
ATOM 5962 O O . ASN A 1 737 ? 9.948 0.868 -53.918 1.00 42.28 737 ASN A O 1
ATOM 5966 N N . ASN A 1 738 ? 8.258 1.394 -55.296 1.00 42.25 738 ASN A N 1
ATOM 5967 C CA . ASN A 1 738 ? 7.789 2.599 -54.600 1.00 42.25 738 ASN A CA 1
ATOM 5968 C C . ASN A 1 738 ? 8.838 3.708 -54.400 1.00 42.25 738 ASN A C 1
ATOM 5970 O O . ASN A 1 738 ? 8.726 4.531 -53.494 1.00 42.25 738 ASN A O 1
ATOM 5974 N N . VAL A 1 739 ? 9.842 3.778 -55.277 1.00 43.00 739 VAL A N 1
ATOM 5975 C CA . VAL A 1 739 ? 10.801 4.892 -55.285 1.00 43.00 739 VAL A CA 1
ATOM 5976 C C . VAL A 1 739 ? 10.302 5.969 -56.253 1.00 43.00 739 VAL A C 1
ATOM 5978 O O . VAL A 1 739 ? 10.144 5.655 -57.440 1.00 43.00 739 VAL A O 1
ATOM 5981 N N . PRO A 1 740 ? 10.068 7.217 -55.800 1.00 47.00 740 PRO A N 1
ATOM 5982 C CA . PRO A 1 740 ? 9.695 8.308 -56.690 1.00 47.00 740 PRO A CA 1
ATOM 5983 C C . PRO A 1 740 ? 10.872 8.685 -57.591 1.00 47.00 740 PRO A C 1
ATOM 5985 O O . PRO A 1 740 ? 11.992 8.877 -57.112 1.00 47.00 740 PRO A O 1
ATOM 5988 N N . TYR A 1 741 ? 10.623 8.830 -58.887 1.00 60.03 741 TYR A N 1
ATOM 5989 C CA . TYR A 1 741 ? 11.595 9.344 -59.845 1.00 60.03 741 TYR A CA 1
ATOM 5990 C C . TYR A 1 741 ? 10.950 10.405 -60.739 1.00 60.03 741 TYR A C 1
ATOM 5992 O O . TYR A 1 741 ? 9.751 10.373 -61.008 1.00 60.03 741 TYR A O 1
ATOM 6000 N N . TYR A 1 742 ? 11.750 11.365 -61.195 1.00 66.75 742 TYR A N 1
ATOM 6001 C CA . TYR A 1 742 ? 11.295 12.437 -62.077 1.00 66.75 742 TYR A CA 1
ATOM 6002 C C . TYR A 1 742 ? 11.794 12.153 -63.489 1.00 66.75 742 TYR A C 1
ATOM 6004 O O . TYR A 1 742 ? 13.002 12.041 -63.704 1.00 66.75 742 TYR A O 1
ATOM 6012 N N . ILE A 1 743 ? 10.873 12.023 -64.444 1.00 61.38 743 ILE A N 1
ATOM 6013 C CA . ILE A 1 743 ? 11.197 11.852 -65.862 1.00 61.38 743 ILE A CA 1
ATOM 6014 C C . ILE A 1 743 ? 10.841 13.128 -66.617 1.00 61.38 743 ILE A C 1
ATOM 6016 O O . ILE A 1 743 ? 9.816 13.760 -66.376 1.00 61.38 743 ILE A O 1
ATOM 6020 N N . ASN A 1 744 ? 11.718 13.527 -67.533 1.00 59.81 744 ASN A N 1
ATOM 6021 C CA . ASN A 1 744 ? 11.445 14.625 -68.448 1.00 59.81 744 ASN A CA 1
ATOM 6022 C C . ASN A 1 744 ? 10.461 14.128 -69.519 1.00 59.81 744 ASN A C 1
ATOM 6024 O O . ASN A 1 744 ? 10.727 13.114 -70.161 1.00 59.81 744 ASN A O 1
ATOM 6028 N N . SER A 1 745 ? 9.345 14.827 -69.722 1.00 56.72 745 SER A N 1
ATOM 6029 C CA . SER A 1 745 ? 8.292 14.468 -70.689 1.00 56.72 745 SER A CA 1
ATOM 6030 C C . SER A 1 745 ? 8.819 14.281 -72.124 1.00 56.72 745 SER A C 1
ATOM 6032 O O . SER A 1 745 ? 8.312 13.429 -72.849 1.00 56.72 745 SER A O 1
ATOM 6034 N N . LEU A 1 746 ? 9.925 14.944 -72.493 1.00 52.12 746 LEU A N 1
ATOM 6035 C CA . LEU A 1 746 ? 10.631 14.731 -73.768 1.00 52.12 746 LEU A CA 1
ATOM 6036 C C . LEU A 1 746 ? 11.358 13.377 -73.875 1.00 52.12 746 LEU A C 1
ATOM 6038 O O . LEU A 1 746 ? 11.590 12.893 -74.977 1.00 52.12 746 LEU A O 1
ATOM 6042 N N . VAL A 1 747 ? 11.751 12.767 -72.754 1.00 55.16 747 VAL A N 1
ATOM 6043 C CA . VAL A 1 747 ? 12.429 11.458 -72.730 1.00 55.16 747 VAL A CA 1
ATOM 6044 C C . VAL A 1 747 ? 11.414 10.324 -72.893 1.00 55.16 747 VAL A C 1
ATOM 6046 O O . VAL A 1 747 ? 11.702 9.361 -73.596 1.00 55.16 747 VAL A O 1
ATOM 6049 N N . ARG A 1 748 ? 10.197 10.476 -72.349 1.00 50.41 748 ARG A N 1
ATOM 6050 C CA . ARG A 1 748 ? 9.127 9.474 -72.489 1.00 50.41 748 ARG A CA 1
ATOM 6051 C C . ARG A 1 748 ? 8.608 9.362 -73.927 1.00 50.41 748 ARG A C 1
ATOM 6053 O O . ARG A 1 748 ? 8.414 8.257 -74.412 1.00 50.41 748 ARG A O 1
ATOM 6060 N N . GLU A 1 749 ? 8.489 10.482 -74.646 1.00 47.56 749 GLU A N 1
ATOM 6061 C CA . GLU A 1 749 ? 8.150 10.477 -76.083 1.00 47.56 749 GLU A CA 1
ATOM 6062 C C . GLU A 1 749 ? 9.200 9.748 -76.940 1.00 47.56 749 GLU A C 1
ATOM 6064 O O . GLU A 1 749 ? 8.864 9.122 -77.945 1.00 47.56 749 GLU A O 1
ATOM 6069 N N . VAL A 1 750 ? 10.476 9.797 -76.542 1.00 48.88 750 VAL A N 1
ATOM 6070 C CA . VAL A 1 750 ? 11.568 9.096 -77.235 1.00 48.88 750 VAL A CA 1
ATOM 6071 C C . VAL A 1 750 ? 11.567 7.599 -76.911 1.00 48.88 750 VAL A C 1
ATOM 6073 O O . VAL A 1 750 ? 11.848 6.793 -77.795 1.00 48.88 750 VAL A O 1
ATOM 6076 N N . GLU A 1 751 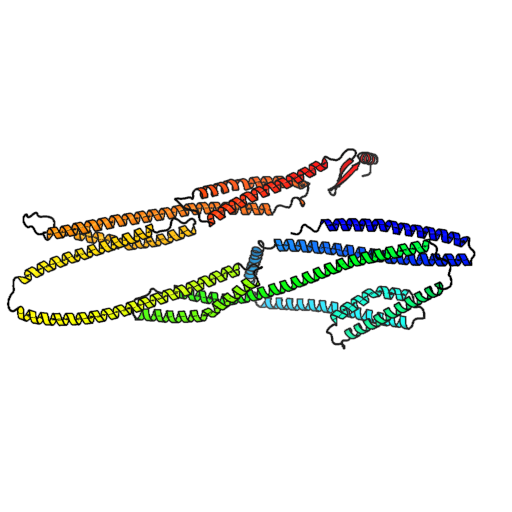? 11.210 7.207 -75.687 1.00 48.06 751 GLU A N 1
ATOM 6077 C CA . GLU A 1 751 ? 11.070 5.796 -75.301 1.00 48.06 751 GLU A CA 1
ATOM 6078 C C . GLU A 1 751 ? 9.846 5.132 -75.960 1.00 48.06 751 GLU A C 1
ATOM 6080 O O . GLU A 1 751 ? 9.976 4.030 -76.502 1.00 48.06 751 GLU A O 1
ATOM 6085 N N . ASP A 1 752 ? 8.709 5.835 -76.045 1.00 45.19 752 ASP A N 1
ATOM 6086 C CA . ASP A 1 752 ? 7.498 5.362 -76.739 1.00 45.19 752 ASP A CA 1
ATOM 6087 C C . ASP A 1 752 ? 7.707 5.229 -78.264 1.00 45.19 752 ASP A C 1
ATOM 6089 O O . ASP A 1 752 ? 7.132 4.344 -78.902 1.00 45.19 752 ASP A O 1
ATOM 6093 N N . LEU A 1 753 ? 8.575 6.057 -78.863 1.00 41.31 753 LEU A N 1
ATOM 6094 C CA . LEU A 1 753 ? 8.963 5.956 -80.279 1.00 41.31 753 LEU A CA 1
ATOM 6095 C C . LEU A 1 753 ? 9.980 4.842 -80.566 1.00 41.31 753 LEU A C 1
ATOM 6097 O O . LEU A 1 753 ? 10.065 4.380 -81.707 1.00 41.31 753 LEU A O 1
ATOM 6101 N N . LEU A 1 754 ? 10.768 4.424 -79.571 1.00 39.47 754 LEU A N 1
ATOM 6102 C CA . LEU A 1 754 ? 11.821 3.423 -79.753 1.00 39.47 754 LEU A CA 1
ATOM 6103 C C . LEU A 1 754 ? 11.381 2.002 -79.391 1.00 39.47 754 LEU A C 1
ATOM 6105 O O . LEU A 1 754 ? 12.021 1.063 -79.861 1.00 39.47 754 LEU A O 1
ATOM 6109 N N . GLY A 1 755 ? 10.283 1.822 -78.651 1.00 38.28 755 GLY A N 1
ATOM 6110 C CA . GLY A 1 755 ? 9.662 0.511 -78.443 1.00 38.28 755 GLY A CA 1
ATOM 6111 C C . GLY A 1 755 ? 10.559 -0.482 -77.701 1.00 38.28 755 GLY A C 1
ATOM 6112 O O . GLY A 1 755 ? 10.724 -1.616 -78.148 1.00 38.28 755 GLY A O 1
ATOM 6113 N N . TRP A 1 756 ? 11.164 -0.058 -76.591 1.00 38.66 756 TRP A N 1
ATOM 6114 C CA . TRP A 1 756 ? 11.904 -0.951 -75.696 1.00 38.66 756 TRP A CA 1
ATOM 6115 C C . TRP A 1 756 ? 11.031 -1.243 -74.470 1.00 38.66 756 TRP A C 1
ATOM 6117 O O . TRP A 1 756 ? 10.947 -0.430 -73.554 1.00 38.66 756 TRP A O 1
ATOM 6127 N N . CYS A 1 757 ? 10.370 -2.404 -74.482 1.00 38.50 757 CYS A N 1
ATOM 6128 C CA . CYS A 1 757 ? 9.964 -3.122 -73.273 1.00 38.50 757 CYS A CA 1
ATOM 6129 C C . CYS A 1 757 ? 10.908 -4.304 -73.067 1.00 38.50 757 CYS A C 1
ATOM 6131 O O . CYS A 1 757 ? 11.153 -5.027 -74.063 1.00 38.50 757 CYS A O 1
#

Secondary structure (DSSP, 8-state):
---SSSHHHHHHHHHHHHHHHHHHHHHHHHHHHHHHHHHHHHHHHHHS-HHHHHHHHHHHHHHHHHHHHHHHHHHHHHHHHHHHHHHHHHHHHHHHHHHHHHHHHHHTSSSSHHHHHHHHHHHHHHHHH----TTHHHHHHHHHHHHHHHHHHHHHHHHHHHHHHHHHHHHHHHHHHHHHHHS-SS--HHHHHHHHHHHHHHHHHHHHHHHHTTTS-TT-HHHHHHHHHHHHHHHHHHHHHHHHHHHHHHHHHTTTT---PPPHHHHHHHHHHHHHHHHHHHHHHHHHHHHHHHHHHHHHHHHHHHHHHHHHHHHHHHHHHHHHHHHHHHHHHHHHHHHHHTPPPPP--HHHHHHHHHHHHHHHHHHHHHHHHHHHHHHHHHHHHHHTTTS--HHHHHHHHHHHHHHHHHHHHHHHHHHHHHHHHHHHHHHHHHHHHHHHHHHHHHHHHHHHHHHHHHHTTS--SSHHHHHHHHHHHHHHHHHHHHHHHHHHHHHHHHHHHHHHHHTSPPPPSSHHHHHHHHHHHHHHHHHHHHHHHHHHHHHHHHHHHHHHSPP-------SS--HHHHHHHHHHHHHHHHHHHHHHHHHHHHHHHHHHHHHHHHHHHHHHHHHHHHHHHHHHHHHHHHHHTPPPGGGS-GGGHHHHHHHHHHHHHHTTTHHHHHHHHHHHHHT--TTT-PPPHHHHHHHHHHHHHHHHHHHHHHHHHHHHHHHHHHHHHHTT---TTEEEEE-TTS-EEEEEHHHHHHHHHHT--

pLDDT: mean 74.77, std 20.41, range [30.11, 98.0]

Foldseek 3Di:
DPPPPPPVVVVVVVVVVVVVVVVVVVVVVVVVVLVVLVVVLQVVLVVDDVVVSVVSVVVNVVVVVVVVVVVVVVVVVVVVVVVLVVVVVVVVVVVVVVVVVVVVVVVPPDPCVVVVVVVVVVVVVVVVPPPDPPVVVVVVVVVVVVVVVVVVVVVVVVVVVLLVLLVVLLVVLVVLLVCLVPDPPDDDPVSVVVLVVCVVSLVVSLVVCCVVCVPPDCPDPSNVSSVSSVVSNVSSVVSSVVSVVVVVVVVVVVVPPDDDDDDPVNVVVVVVVVVVVVVVVVVVVVSVVVVVVVVVVVVVVVVVVVVVVVLVVVLVVLVVVLVVLVVVLVVVLVVLVVVLVPDDDDDLDPVSLVVSLVVLVVVVVVLVVCVVSLVVSLVSLVVSCPSVVVHDNVVSVVVNVVSVVSNVVSVVSSVVVNVVSVVSNVVSVVVVVVVVVVVVVVVVVVVVVVVVVVVVVVVVVPDDDPVVVVVVVVVVLVVLVVLLVVLVVLLVVLLVVLVVLVVVLVPDDAAAQALVRLVVVLVVLVVSVVVLVVCVVSLVVSLVSLVVLLVPQDDDDDDDDDPDQDPSNVSVVSNVVSVVSNVSSVVSSVVSVVSSVVVNVLSVVSNVLNVVLVVLLVVLVVLLVVLVVVLVPDDDLVVDDLVCLVVVLVVLVVSVVVSVVSVVSLVVSVVSVVVADPPRYDHDPVSVVSNVVSVVSVVVSVVSSVVRSVSSVVSNVVVVVVLVPDDPQWHWDADPVRDIDIDGVVVVVVCVVVDDD

Radius of gyration: 54.79 Å; chains: 1; bounding box: 144×68×164 Å

Organism: NCBI:txid54343

InterPro domains:
  IPR002017 Spectrin repeat [PF00435] (333-422)
  IPR002017 Spectrin repeat [PF00435] (486-544)
  IPR018159 Spectrin/alpha-actinin [SM00150] (160-248)
  IPR018159 Spectrin/alpha-actinin [SM00150] (310-422)
  IPR018159 Spectrin/alpha-actinin [SM00150] (485-604)
  IPR018159 Spectrin/alpha-actinin [SM00150] (611-713)
  IPR018159 Spectrin/alpha-actinin [cd00176] (484-716)
  IPR050774 KCMF1 and Dystrophin [PTHR12268] (287-744)

Sequence (757 aa):
MVSGARPLEGQKIQETTTLLNTNWDKVNKLYQDRLKVNSVGEDISQLSTPDDASRLRTQLKLLNTRWANICKQLNEHKRRSAEARTATAALQENMGSMLGWLDKAECARVEELPAKKMAMEDLNSRYKQITLPADRQKDIRVINTRWAQLEIEGLLRELEKFQGQLDALSAWASSTRTTLERGPEEPPPRLIEEVQVKQPEVELVLEQADQLYKDSRPSQPDKVKHVKLREDWTVILELVRQHKERMAALLVAKKARSSQPESAVLAQFNKSWAELTDWLTMLDNMVQNKLDRLQTHWEDSQTKLSDRTKQLHNMLQDSTDWLDARKGVDHLIKRASERLESWQEITYTVEALKKQNAELKLFVKELEQWKGQVDETNALADKLLSLYASDDTHKVTQVNDNMVATWTHINRRVSDREAALEAALKLLQQFYLNLEKFLSWLTEAETTCNVLIDATNKDKMQEQPEAARNLLAQAHLDSEMASWKRLHMSLQELLNWLRLKSQQLEKEPPVGGDVPAVQTQLDTHRCFKRDLRAKEPVVTKALDDVGVFLSVLPRDTPSPEQRDISPEERAQNVGRVLRKEADDVVTKWDRLNADSDDWQRSLELALDRLMELQEAEDLVDGQLRQAEMVKEAWEPVGDLLINSLPEHIDRVKEFQEEIAPIKDDVVHMNQLASTFGPPDIQLSPCNLERIEELNTRWRLLQISISEHLKQLTDAHRDFGLLHGSVESPFEQGISPNNVPYYINSLVREVEDLLGWC